Protein AF-A0A432Q0D8-F1 (afdb_monomer)

Secondary structure (DSSP, 8-state):
-----S-TT----SS-SS--S----HHHHHHHHHHHHHHTTSEEEE---GGG--EEEEETTS-EEEE--SSEEEE--TTHHHH-THHHHHHHHHHHHTT--EE--SS-----HHHHHTTS---HHHHHHHHHHHHHHHHHHTPEEEE--HHHHHHHHHHHHHHHH-HHHHHHHHHHHHHTT-S-TTSPEEEESS-EEHHHHHHHTHHHHHHHIIIIIGGGT---TT-EEEE---HHHHTTTGGGSEE-TTTGGGTSB-HHHHHHHHTT-EE---TTTTS--S-TTTHHHH-HHHHHHHIIIIIIHHIIIII--SEEEESSHHHHHHHHHHHHHHHHTT-----EEEEHHHHHHHHTT--TTTTS-GGG--S--HHHHHHTT-TTHHHHHHHHHHHHHHHHHHHHTT-HHHHHHHHHHTTS--SS---TT-------TTTTS-----

Radius of gyration: 22.1 Å; Cα contacts (8 Å, |Δi|>4): 793; chains: 1; bounding box: 57×56×58 Å

Sequence (446 aa):
MAHKSKSPYLMYPEKEPFPILNKHSHYDHLFEEMYELEEKGEILVYRITEENKPKYVYTRTGRIKVIPTNKLWHHKSCGQCGNIPGYPASVFWFMNKFGLDYLNEPHQTSCTAWNYHGSGTSNPVALAAVWLRNMHQAWKTGYYPLIHCGTSFGSYKETREQLIFNKELREAVKPILKKLGRLTEDGRIVIPQEIVHYSEWVHAMRDEIAQLYEKEGKAKGIDVSNVRVAIHNACHTWKMMADDYPYDPEVFNGQRPAASTAVIKKLGAQVVDYSTWYDCCGFGFRHILTEREFTRSFAIQRKLKVIAEEIKADVIITHDTGCTTTFEKNQWIGKAHGMYYPVAVMSDVMFSALACGAHPFKVVQLYWNCSNYEPLLEKMGITNWRELKKEWEDTVKYIAELEKQGKYDELLEFFKEYDLYEPYSKTSDGFKYRRSATADMPLFKS

pLDDT: mean 89.27, std 13.52, range [29.55, 98.81]

Nearest PDB structures (foldseek):
  7bkb-assembly1_B  TM=8.755E-01  e=7.675E-15  Methanospirillum hungatei JF-1
  5odq-assembly1_B  TM=8.842E-01  e=8.555E-14  Methanothermococcus thermolithotrophicus DSM 2095
  3kwl-assembly1_A  TM=7.827E-01  e=2.932E-06  Helicobacter pylori
  1b3b-assembly1_D  TM=2.189E-01  e=2.282E-03  Thermotoga maritima

Foldseek 3Di:
DDDPQPAPLWDADPDQQFDQPDQDCLVSVLRNLVRVCVVVVQAAAPEDDVQQVWFWFAASNRITHTDRQALAEEPDAPQCCVQFVLQVLLLLVVCVVVVGFYWDDPPADHLCLLCCLLVNDDDLLVNLLNLLQRQLVCVVLVGHYEYQALSSLLSLVVSSSCCSPPPVSSVSNQVVCVVQVRAPPVSHGYHYSDRHYVLQSCLRCLVVLLVLLVVQLVVLVFAQQAAEEEEAEACSNCVSPVRRAGFHCVQVRRPDGCSLVVSCVSNNHHHDDFPCSVPHCLLRSNCVVPPVVSSLCCNLPVPLCRCCPVGVGQEYEYRHSSNQCSNQVSQVVCVVVVRHRAHHYDYSSLVSCVSSPQQCCLRSNCVSGNGDNQVVCVVRVVPCNVVSVVVVVVVVVVLVVCVVVVVVVVNCVVCVVSSRDPVTTPHPVPDDDDQNPCNPPPPDPD

Structure (mmCIF, N/CA/C/O backbone):
data_AF-A0A432Q0D8-F1
#
_entry.id   AF-A0A432Q0D8-F1
#
loop_
_atom_site.group_PDB
_atom_site.id
_atom_site.type_symbol
_atom_site.label_atom_id
_atom_site.label_alt_id
_atom_site.label_comp_id
_atom_site.label_asym_id
_atom_site.label_entity_id
_atom_site.label_seq_id
_atom_site.pdbx_PDB_ins_code
_atom_site.Cartn_x
_atom_site.Cartn_y
_atom_site.Cartn_z
_atom_site.occupancy
_atom_site.B_iso_or_equiv
_atom_site.auth_seq_id
_atom_site.auth_comp_id
_atom_site.auth_asym_id
_atom_site.auth_atom_id
_atom_site.pdbx_PDB_model_num
ATOM 1 N N . MET A 1 1 ? -25.031 -24.300 11.713 1.00 34.72 1 MET A N 1
ATOM 2 C CA . MET A 1 1 ? -25.885 -23.111 11.918 1.00 34.72 1 MET A CA 1
ATOM 3 C C . MET A 1 1 ? -24.968 -21.903 11.899 1.00 34.72 1 MET A C 1
ATOM 5 O O . MET A 1 1 ? -23.994 -21.915 12.639 1.00 34.72 1 MET A O 1
ATOM 9 N N . ALA A 1 2 ? -25.188 -20.949 10.993 1.00 39.41 2 ALA A N 1
ATOM 10 C CA . ALA A 1 2 ? -24.353 -19.754 10.895 1.00 39.41 2 ALA A CA 1
ATOM 11 C C . ALA A 1 2 ? -24.485 -18.939 12.189 1.00 39.41 2 ALA A C 1
ATOM 13 O O . ALA A 1 2 ? -25.598 -18.596 12.590 1.00 39.41 2 ALA A O 1
ATOM 14 N N . HIS A 1 3 ? -23.363 -18.677 12.853 1.00 46.28 3 HIS A N 1
ATOM 15 C CA . HIS A 1 3 ? -23.290 -17.761 13.982 1.00 46.28 3 HIS A CA 1
ATOM 16 C C . HIS A 1 3 ? -23.685 -16.373 13.453 1.00 46.28 3 HIS A C 1
ATOM 18 O O . HIS A 1 3 ? -22.904 -15.736 12.750 1.00 46.28 3 HIS A O 1
ATOM 24 N N . LYS A 1 4 ? -24.923 -15.921 13.689 1.00 57.91 4 LYS A N 1
ATOM 25 C CA . LYS A 1 4 ? -25.296 -14.531 13.399 1.00 57.91 4 LYS A CA 1
ATOM 26 C C . LYS A 1 4 ? -24.600 -13.672 14.446 1.00 57.91 4 LYS A C 1
ATOM 28 O O . LYS A 1 4 ? -25.048 -13.625 15.589 1.00 57.91 4 LYS A O 1
ATOM 33 N N . SER A 1 5 ? -23.464 -13.089 14.074 1.00 68.38 5 SER A N 1
ATOM 34 C CA . SER A 1 5 ? -22.756 -12.149 14.939 1.00 68.38 5 SER A CA 1
ATOM 35 C C . SER A 1 5 ? -23.656 -10.964 15.290 1.00 68.38 5 SER A C 1
ATOM 37 O O . SER A 1 5 ? -24.519 -10.567 14.504 1.00 68.38 5 SER A O 1
ATOM 39 N N . LYS A 1 6 ? -23.450 -10.409 16.485 1.00 78.06 6 LYS A N 1
ATOM 40 C CA . LYS A 1 6 ? -24.128 -9.192 16.940 1.00 78.06 6 LYS A CA 1
ATOM 41 C C . LYS A 1 6 ? -23.528 -7.918 16.335 1.00 78.06 6 LYS A C 1
ATOM 43 O O . LYS A 1 6 ? -24.189 -6.887 16.354 1.00 78.06 6 LYS A O 1
ATOM 48 N N . SER A 1 7 ? -22.304 -7.977 15.802 1.00 88.38 7 SER A N 1
ATOM 49 C CA . SER A 1 7 ? -21.619 -6.803 15.259 1.00 88.38 7 SER A CA 1
ATOM 50 C C . SER A 1 7 ? -22.062 -6.498 13.823 1.00 88.38 7 SER A C 1
ATOM 52 O O . SER A 1 7 ? -21.935 -7.366 12.956 1.00 88.38 7 SER A O 1
ATOM 54 N N . PRO A 1 8 ? -22.482 -5.258 13.505 1.00 90.19 8 PRO A N 1
ATOM 55 C CA . PRO A 1 8 ? -22.800 -4.852 12.137 1.00 90.19 8 PRO A CA 1
ATOM 56 C C . PRO A 1 8 ? -21.552 -4.715 11.249 1.00 90.19 8 PRO A C 1
ATOM 58 O O . PRO A 1 8 ? -21.679 -4.463 10.054 1.00 90.19 8 PRO A O 1
ATOM 61 N N . TYR A 1 9 ? -20.345 -4.839 11.811 1.00 90.44 9 TYR A N 1
ATOM 62 C CA . TYR A 1 9 ? -19.094 -4.777 11.050 1.00 90.44 9 TYR A CA 1
ATOM 63 C C . TYR A 1 9 ? -18.678 -6.137 10.477 1.00 90.44 9 TYR A C 1
ATOM 65 O O . TYR A 1 9 ? -17.768 -6.200 9.649 1.00 90.44 9 TYR A O 1
ATOM 73 N N . LEU A 1 10 ? -19.310 -7.224 10.929 1.00 91.69 10 LEU A N 1
ATOM 74 C CA . LEU A 1 10 ? -18.991 -8.579 10.502 1.00 91.69 10 LEU A CA 1
ATOM 75 C C . LEU A 1 10 ? -19.891 -9.012 9.355 1.00 91.69 10 LEU A C 1
ATOM 77 O O . LEU A 1 10 ? -21.115 -8.946 9.424 1.00 91.69 10 LEU A O 1
ATOM 81 N N . MET A 1 11 ? -19.255 -9.496 8.296 1.00 92.88 11 MET A N 1
ATOM 82 C CA . MET A 1 11 ? -19.927 -9.973 7.100 1.00 92.88 11 MET A CA 1
ATOM 83 C C . MET A 1 11 ? -19.268 -11.262 6.632 1.00 92.88 11 MET A C 1
ATOM 85 O O . MET A 1 11 ? -18.043 -11.366 6.590 1.00 92.88 11 MET A O 1
ATOM 89 N N . TYR A 1 12 ? -20.096 -12.228 6.257 1.00 93.06 12 TYR A N 1
ATOM 90 C CA . TYR A 1 12 ? -19.679 -13.526 5.745 1.00 93.06 12 TYR A CA 1
ATOM 91 C C . TYR A 1 12 ? -20.565 -13.901 4.555 1.00 93.06 12 TYR A C 1
ATOM 93 O O . TYR A 1 12 ? -21.759 -13.588 4.573 1.00 93.06 12 TYR A O 1
ATOM 101 N N . PRO A 1 13 ? -20.015 -14.558 3.523 1.00 92.38 13 PRO A N 1
ATOM 102 C CA . PRO A 1 13 ? -20.826 -15.084 2.437 1.00 92.38 13 PRO A CA 1
ATOM 103 C C . PRO A 1 13 ? -21.673 -16.269 2.927 1.00 92.38 13 PRO A C 1
ATOM 105 O O . PRO A 1 13 ? -21.314 -16.954 3.885 1.00 92.38 13 PRO A O 1
ATOM 108 N N . GLU A 1 14 ? -22.784 -16.558 2.243 1.00 89.75 14 GLU A N 1
ATOM 109 C CA . GLU A 1 14 ? -23.627 -17.723 2.565 1.00 89.75 14 GLU A CA 1
ATOM 110 C C . GLU A 1 14 ? -22.886 -19.057 2.400 1.00 89.75 14 GLU A C 1
ATOM 112 O O . GLU A 1 14 ? -23.166 -20.032 3.098 1.00 89.75 14 GLU A O 1
ATOM 117 N N . LYS A 1 15 ? -21.940 -19.099 1.457 1.00 91.06 15 LYS A N 1
ATOM 118 C CA . LYS A 1 15 ? -21.081 -20.246 1.170 1.00 91.06 15 LYS A CA 1
ATOM 119 C C . LYS A 1 15 ? -19.631 -19.826 1.294 1.00 91.06 15 LYS A C 1
ATOM 121 O O . LYS A 1 15 ? -19.271 -18.728 0.877 1.00 91.06 15 LYS A O 1
ATOM 126 N N . GLU A 1 16 ? -18.805 -20.716 1.829 1.00 92.44 16 GLU A N 1
ATOM 127 C CA . GLU A 1 16 ? -17.370 -20.467 1.935 1.00 92.44 16 GLU A CA 1
ATOM 128 C C . GLU A 1 16 ? -16.772 -20.181 0.547 1.00 92.44 16 GLU A C 1
ATOM 130 O O . GLU A 1 16 ? -17.049 -20.927 -0.397 1.00 92.44 16 GLU A O 1
ATOM 135 N N . PRO A 1 17 ? -15.969 -19.112 0.403 1.00 91.81 17 PRO A N 1
ATOM 136 C CA . PRO A 1 17 ? -15.451 -18.691 -0.898 1.00 91.81 17 PRO A CA 1
ATOM 137 C C . PRO A 1 17 ? -14.335 -19.612 -1.418 1.00 91.81 17 PRO A C 1
ATOM 139 O O . PRO A 1 17 ? -14.050 -19.627 -2.611 1.00 91.81 17 PRO A O 1
ATOM 142 N N . PHE A 1 18 ? -13.693 -20.364 -0.523 1.00 93.62 18 PHE A N 1
ATOM 143 C CA . PHE A 1 18 ? -12.623 -21.331 -0.774 1.00 93.62 18 PHE A CA 1
ATOM 144 C C . PHE A 1 18 ? -12.458 -22.227 0.467 1.00 93.62 18 PHE A C 1
ATOM 146 O O . PHE A 1 18 ? -13.018 -21.896 1.515 1.00 93.62 18 PHE A O 1
ATOM 153 N N . PRO A 1 19 ? -11.696 -23.337 0.402 1.00 91.94 19 PRO A N 1
ATOM 154 C CA . PRO A 1 19 ? -11.452 -24.184 1.569 1.00 91.94 19 PRO A CA 1
ATOM 155 C C . PRO A 1 19 ? -10.751 -23.421 2.704 1.00 91.94 19 PRO A C 1
ATOM 157 O O . PRO A 1 19 ? -9.562 -23.100 2.615 1.00 91.94 19 PRO A O 1
ATOM 160 N N . ILE A 1 20 ? -11.483 -23.143 3.784 1.00 88.81 20 ILE A N 1
ATOM 161 C CA . ILE A 1 20 ? -10.951 -22.458 4.967 1.00 88.81 20 ILE A CA 1
ATOM 162 C C . ILE A 1 20 ? -10.247 -23.487 5.854 1.00 88.81 20 ILE A C 1
ATOM 164 O O . ILE A 1 20 ? -10.893 -24.325 6.480 1.00 88.81 20 ILE A O 1
ATOM 168 N N . LEU A 1 21 ? -8.915 -23.414 5.929 1.00 76.69 21 LEU A N 1
ATOM 169 C CA . LEU A 1 21 ? -8.123 -24.370 6.712 1.00 76.69 21 LEU A CA 1
ATOM 170 C C . LEU A 1 21 ? -8.246 -24.166 8.227 1.00 76.69 21 LEU A C 1
ATOM 172 O O . LEU A 1 21 ? -8.190 -25.139 8.968 1.00 76.69 21 LEU A O 1
ATOM 176 N N . ASN A 1 22 ? -8.422 -22.921 8.686 1.00 72.25 22 ASN A N 1
ATOM 177 C CA . ASN A 1 22 ? -8.591 -22.590 10.102 1.00 72.25 22 ASN A CA 1
ATOM 178 C C . ASN A 1 22 ? -9.655 -21.500 10.274 1.00 72.25 22 ASN A C 1
ATOM 180 O O . ASN A 1 22 ? -9.485 -20.375 9.800 1.00 72.25 22 ASN A O 1
ATOM 184 N N . LYS A 1 23 ? -10.734 -21.819 10.994 1.00 73.88 23 LYS A N 1
ATOM 185 C CA . LYS A 1 23 ? -11.761 -20.851 11.399 1.00 73.88 23 LYS A CA 1
ATOM 186 C C . LYS A 1 23 ? -11.365 -20.222 12.730 1.00 73.88 23 LYS A C 1
ATOM 188 O O . LYS A 1 23 ? -11.753 -20.703 13.790 1.00 73.88 23 LYS A O 1
ATOM 193 N N . HIS A 1 24 ? -10.548 -19.179 12.672 1.00 77.94 24 HIS A N 1
ATOM 194 C CA . HIS A 1 24 ? -10.251 -18.368 13.847 1.00 77.94 24 HIS A CA 1
ATOM 195 C C . HIS A 1 24 ? -11.362 -17.335 14.049 1.00 77.94 24 HIS A C 1
ATOM 197 O O . HIS A 1 24 ? -11.648 -16.557 13.144 1.00 77.94 24 HIS A O 1
ATOM 203 N N . SER A 1 25 ? -11.952 -17.296 15.244 1.00 79.81 25 SER A N 1
ATOM 204 C CA . SER A 1 25 ? -12.962 -16.298 15.631 1.00 79.81 25 SER A CA 1
ATOM 205 C C . SER A 1 25 ? -12.353 -15.052 16.288 1.00 79.81 25 SER A C 1
ATOM 207 O O . SER A 1 25 ? -13.075 -14.241 16.858 1.00 79.81 25 SER A O 1
ATOM 209 N N . HIS A 1 26 ? -11.023 -14.892 16.246 1.00 88.75 26 HIS A N 1
ATOM 210 C CA . HIS A 1 26 ? -10.318 -13.786 16.908 1.00 88.75 26 HIS A CA 1
ATOM 211 C C . HIS A 1 26 ? -10.826 -12.420 16.446 1.00 88.75 26 HIS A C 1
ATOM 213 O O . HIS A 1 26 ? -11.192 -11.571 17.255 1.00 88.75 26 HIS A O 1
ATOM 219 N N . TYR A 1 27 ? -10.913 -12.232 15.127 1.00 89.12 27 TYR A N 1
ATOM 220 C CA . TYR A 1 27 ? -11.440 -10.994 14.563 1.00 89.12 27 TYR A CA 1
ATOM 221 C C . TYR A 1 27 ? -12.942 -10.841 14.782 1.00 89.12 27 TYR A C 1
ATOM 223 O O . TYR A 1 27 ? -13.392 -9.712 14.943 1.00 89.12 27 TYR A O 1
ATOM 231 N N . ASP A 1 28 ? -13.702 -11.937 14.856 1.00 91.00 28 ASP A N 1
ATOM 232 C CA . ASP A 1 28 ? -15.125 -11.859 15.194 1.00 91.00 28 ASP A CA 1
ATOM 233 C C . ASP A 1 28 ? -15.306 -11.250 16.587 1.00 91.00 28 ASP A C 1
ATOM 235 O O . ASP A 1 28 ? -15.998 -10.247 16.744 1.00 91.00 28 ASP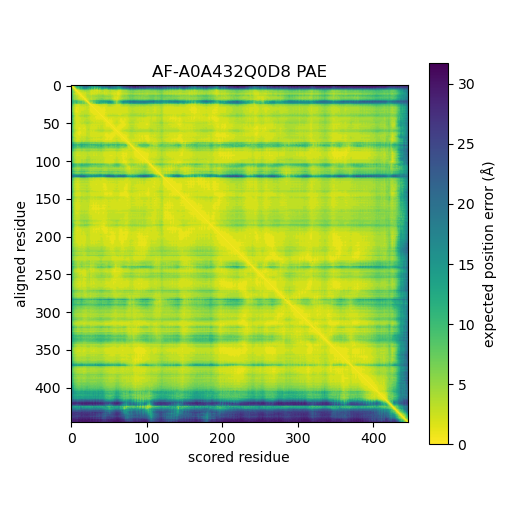 A O 1
ATOM 239 N N . HIS A 1 29 ? -14.574 -11.774 17.573 1.00 93.25 29 HIS A N 1
ATOM 240 C CA . HIS A 1 29 ? -14.571 -11.242 18.933 1.00 93.25 29 HIS A CA 1
ATOM 241 C C . HIS A 1 29 ? -14.105 -9.778 18.982 1.00 93.25 29 HIS A C 1
ATOM 243 O O . HIS A 1 29 ? -14.723 -8.961 19.659 1.00 93.25 29 HIS A O 1
ATOM 249 N N . LEU A 1 30 ? -13.064 -9.416 18.221 1.00 94.81 30 LEU A N 1
ATOM 250 C CA . LEU A 1 30 ? -12.590 -8.030 18.130 1.00 94.81 30 LEU A CA 1
ATOM 251 C C . LEU A 1 30 ? -13.680 -7.080 17.619 1.00 94.81 30 LEU A C 1
ATOM 253 O O . LEU A 1 30 ? -13.850 -5.994 18.168 1.00 94.81 30 LEU A O 1
ATOM 257 N N . PHE A 1 31 ? -14.413 -7.460 16.570 1.00 95.19 31 PHE A N 1
ATOM 258 C CA . PHE A 1 31 ? -15.470 -6.623 15.999 1.00 95.19 31 PHE A CA 1
ATOM 259 C C . PHE A 1 31 ? -16.743 -6.594 16.856 1.00 95.19 31 PHE A C 1
ATOM 261 O O . PHE A 1 31 ? -17.468 -5.597 16.814 1.00 95.19 31 PHE A O 1
ATOM 268 N N . GLU A 1 32 ? -17.026 -7.649 17.620 1.00 95.81 32 GLU A N 1
ATOM 269 C CA . GLU A 1 32 ? -18.104 -7.679 18.617 1.00 95.81 32 GLU A CA 1
ATOM 270 C C . GLU A 1 32 ? -17.795 -6.752 19.796 1.00 95.81 32 GLU A C 1
ATOM 272 O O . GLU A 1 32 ? -18.594 -5.862 20.075 1.00 95.81 32 GLU A O 1
ATOM 277 N N . GLU A 1 33 ? -16.605 -6.850 20.396 1.00 97.25 33 GLU A N 1
ATOM 278 C CA . GLU A 1 33 ? -16.190 -5.954 21.484 1.00 97.25 33 GLU A CA 1
ATOM 279 C C . GLU A 1 33 ? -16.105 -4.495 21.009 1.00 97.25 33 GLU A C 1
ATOM 281 O O 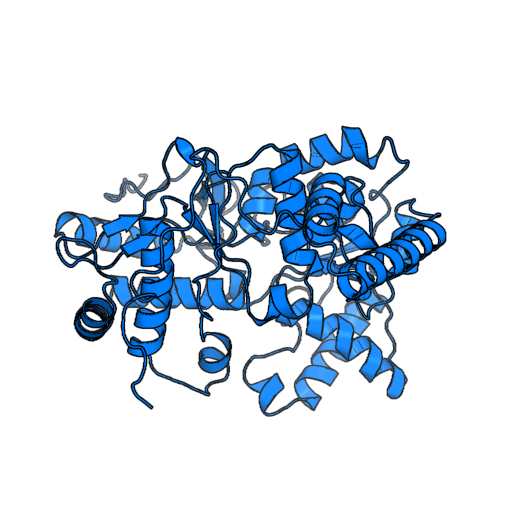. GLU A 1 33 ? -16.557 -3.578 21.692 1.00 97.25 33 GLU A O 1
ATOM 286 N N . MET A 1 34 ? -15.592 -4.254 19.795 1.00 97.31 34 MET A N 1
ATOM 287 C CA . MET A 1 34 ? -15.572 -2.909 19.213 1.00 97.31 34 MET A CA 1
ATOM 288 C C . MET A 1 34 ? -16.985 -2.328 19.057 1.00 97.31 34 MET A C 1
ATOM 290 O O . MET A 1 34 ? -17.172 -1.131 19.269 1.00 97.31 34 MET A O 1
ATOM 294 N N . TYR A 1 35 ? -17.975 -3.156 18.708 1.00 97.12 35 TYR A N 1
ATOM 295 C CA . TYR A 1 35 ? -19.367 -2.721 18.611 1.00 97.12 35 TYR A CA 1
ATOM 296 C C . TYR A 1 35 ? -19.959 -2.412 19.991 1.00 97.12 35 TYR A C 1
ATOM 298 O O . TYR A 1 35 ? -20.551 -1.350 20.169 1.00 97.12 35 TYR A O 1
ATOM 306 N N . GLU A 1 36 ? -19.715 -3.261 20.992 1.00 97.25 36 GLU A N 1
ATOM 307 C CA . GLU A 1 36 ? -20.164 -2.999 22.363 1.00 97.25 36 GLU A CA 1
ATOM 308 C C . GLU A 1 36 ? -19.575 -1.705 22.944 1.00 97.25 36 GLU A C 1
ATOM 310 O O . GLU A 1 36 ? -20.265 -0.955 23.637 1.00 97.25 36 GLU A O 1
ATOM 315 N N . LEU A 1 37 ? -18.295 -1.425 22.678 1.00 97.75 37 LEU A N 1
ATOM 316 C CA . LEU A 1 37 ? -17.646 -0.186 23.114 1.00 97.75 37 LEU A CA 1
ATOM 317 C C . LEU A 1 37 ? -18.237 1.052 22.436 1.00 97.75 37 LEU A C 1
ATOM 319 O O . LEU A 1 37 ? -18.309 2.112 23.065 1.00 97.75 37 LEU A O 1
ATOM 323 N N . GLU A 1 38 ? -18.652 0.937 21.173 1.00 97.12 38 GLU A N 1
ATOM 324 C CA . GLU A 1 38 ? -19.363 2.015 20.488 1.00 97.12 38 GLU A CA 1
ATOM 325 C C . GLU A 1 38 ? -20.755 2.235 21.097 1.00 97.12 38 GLU A C 1
ATOM 327 O O . GLU A 1 38 ? -21.103 3.379 21.387 1.00 97.12 38 GLU A O 1
ATOM 332 N N . GLU A 1 39 ? -21.519 1.170 21.370 1.00 96.62 39 GLU A N 1
ATOM 333 C CA . GLU A 1 39 ? -22.843 1.266 22.010 1.00 96.62 39 GLU A CA 1
ATOM 334 C C . GLU A 1 39 ? -22.768 1.887 23.414 1.00 96.62 39 GLU A C 1
ATOM 336 O O . GLU A 1 39 ? -23.632 2.676 23.799 1.00 96.62 39 GLU A O 1
ATOM 341 N N . LYS A 1 40 ? -21.700 1.590 24.164 1.00 96.31 40 LYS A N 1
ATOM 342 C CA . LYS A 1 40 ? -21.411 2.192 25.478 1.00 96.31 40 LYS A CA 1
ATOM 343 C C . LYS A 1 40 ? -20.904 3.640 25.379 1.00 96.31 40 LYS A C 1
ATOM 345 O O . LYS A 1 40 ? -20.711 4.286 26.407 1.00 96.31 40 LYS A O 1
ATOM 350 N N . GLY A 1 41 ? -20.658 4.154 24.171 1.00 95.62 41 GLY A N 1
ATOM 351 C CA . GLY A 1 41 ? -20.126 5.496 23.939 1.00 95.62 41 GLY A CA 1
ATOM 352 C C . GLY A 1 41 ? -18.665 5.674 24.366 1.00 95.62 41 GLY A C 1
ATOM 353 O O . GLY A 1 41 ? -18.221 6.805 24.548 1.00 95.62 41 GLY A O 1
ATOM 354 N N . GLU A 1 42 ? -17.892 4.595 24.539 1.00 96.31 42 GLU A N 1
ATOM 355 C CA . GLU A 1 42 ? -16.476 4.685 24.930 1.00 96.31 42 GLU A CA 1
ATOM 356 C C . GLU A 1 42 ? -15.571 5.099 23.763 1.00 96.31 42 GLU A C 1
ATOM 358 O O . GLU A 1 42 ? -14.553 5.778 23.958 1.00 96.31 42 GLU A O 1
ATOM 363 N N . ILE A 1 43 ? -15.944 4.686 22.551 1.00 98.06 43 ILE A N 1
ATOM 364 C CA . ILE A 1 43 ? -15.228 4.964 21.307 1.00 98.06 43 ILE A CA 1
ATOM 365 C C . ILE A 1 43 ? -16.192 5.505 20.245 1.00 98.06 43 ILE A C 1
ATOM 367 O O . ILE A 1 43 ? -17.411 5.372 20.349 1.00 98.06 43 ILE A O 1
ATOM 371 N N . LEU A 1 44 ? -15.634 6.121 19.208 1.00 98.31 44 LEU A N 1
ATOM 372 C CA . LEU A 1 44 ? -16.327 6.392 17.954 1.00 98.31 44 LEU A CA 1
ATOM 373 C C . LEU A 1 44 ? -15.725 5.495 16.873 1.00 98.31 44 LEU A C 1
ATOM 375 O O . LEU A 1 44 ? -14.521 5.594 16.608 1.00 98.31 44 LEU A O 1
ATOM 379 N N . VAL A 1 45 ? -16.545 4.671 16.215 1.00 98.31 45 VAL A N 1
ATOM 380 C CA . VAL A 1 45 ? -16.091 3.918 15.046 1.00 98.31 45 VAL A CA 1
ATOM 381 C C . VAL A 1 45 ? -16.235 4.794 13.808 1.00 98.31 45 VAL A C 1
ATOM 383 O O . VAL A 1 45 ? -17.329 5.202 13.418 1.00 98.31 45 VAL A O 1
ATOM 386 N N . TYR A 1 46 ? -15.114 5.095 13.155 1.00 97.94 46 TYR A N 1
ATOM 387 C CA . TYR A 1 46 ? -15.124 5.785 11.873 1.00 97.94 46 TYR A CA 1
ATOM 388 C C . TYR A 1 46 ? -15.495 4.782 10.774 1.00 97.94 46 TYR A C 1
ATOM 390 O O . TYR A 1 46 ? -14.685 3.941 10.369 1.00 97.94 46 TYR A O 1
ATOM 398 N N . ARG A 1 47 ? -16.765 4.834 10.366 1.00 97.44 47 ARG A N 1
ATOM 399 C CA . ARG A 1 47 ? -17.410 3.887 9.448 1.00 97.44 47 ARG A CA 1
ATOM 400 C C . ARG A 1 47 ? -17.079 4.176 7.989 1.00 97.44 47 ARG A C 1
ATOM 402 O O . ARG A 1 47 ? -16.917 5.331 7.602 1.00 97.44 47 ARG A O 1
ATOM 409 N N . ILE A 1 48 ? -17.018 3.111 7.196 1.00 98.06 48 ILE A N 1
ATOM 410 C CA . ILE A 1 48 ? -16.995 3.204 5.734 1.00 98.06 48 ILE A CA 1
ATOM 411 C C . ILE A 1 48 ? -18.440 3.396 5.268 1.00 98.06 48 ILE A C 1
ATOM 413 O O . ILE A 1 48 ? -19.313 2.610 5.635 1.00 98.06 48 ILE A O 1
ATOM 417 N N . THR A 1 49 ? -18.696 4.440 4.485 1.00 96.88 49 THR A N 1
ATOM 418 C CA . THR A 1 49 ? -20.032 4.789 3.979 1.00 96.88 49 THR A CA 1
ATOM 419 C C . THR A 1 49 ? -20.121 4.585 2.466 1.00 96.88 49 THR A C 1
ATOM 421 O O . THR A 1 49 ? -19.138 4.243 1.807 1.00 96.88 49 THR A O 1
ATOM 424 N N . GLU A 1 50 ? -21.299 4.819 1.887 1.00 97.06 50 GLU A N 1
ATOM 425 C CA . GLU A 1 50 ? -21.505 4.760 0.434 1.00 97.06 50 GLU A CA 1
ATOM 426 C C . GLU A 1 50 ? -20.623 5.764 -0.332 1.00 97.06 50 GLU A C 1
ATOM 428 O O . GLU A 1 50 ? -20.157 5.458 -1.430 1.00 97.06 50 GLU A O 1
ATOM 433 N N . GLU A 1 51 ? -20.298 6.920 0.263 1.00 95.81 51 GLU A N 1
ATOM 434 C CA . GLU A 1 51 ? -19.402 7.925 -0.338 1.00 95.81 51 GLU A CA 1
ATOM 435 C C . GLU A 1 51 ? -17.991 7.377 -0.598 1.00 95.81 51 GLU A C 1
ATOM 437 O O . GLU A 1 51 ? -17.289 7.825 -1.513 1.00 95.81 51 GLU A O 1
ATOM 442 N N . ASN A 1 52 ? -17.577 6.378 0.188 1.00 98.00 52 ASN A N 1
ATOM 443 C CA . ASN A 1 52 ? -16.296 5.710 0.018 1.00 98.00 52 ASN A CA 1
ATOM 444 C C . ASN A 1 52 ? -16.291 4.687 -1.124 1.00 98.00 52 ASN A C 1
ATOM 446 O O . ASN A 1 52 ? -15.235 4.110 -1.387 1.00 98.00 52 ASN A O 1
ATOM 450 N N . LYS A 1 53 ? -17.432 4.445 -1.789 1.00 98.06 53 LYS A N 1
ATOM 451 C CA . LYS A 1 53 ? -17.598 3.447 -2.860 1.00 98.06 53 LYS A CA 1
ATOM 452 C C . LYS A 1 53 ? -16.984 2.090 -2.463 1.00 98.06 53 LYS A C 1
ATOM 454 O O . LYS A 1 53 ? -16.010 1.649 -3.081 1.00 98.06 53 LYS A O 1
ATOM 459 N N . PRO A 1 54 ? -17.459 1.470 -1.368 1.00 98.12 54 PRO A N 1
ATOM 460 C CA . PRO A 1 54 ? -16.813 0.300 -0.798 1.00 98.12 54 PRO A CA 1
ATOM 461 C C . PRO A 1 54 ? -16.801 -0.877 -1.771 1.00 98.12 54 PRO A C 1
ATOM 463 O O . PRO A 1 54 ? -17.770 -1.139 -2.480 1.00 98.12 54 PRO A O 1
ATOM 466 N N . LYS A 1 55 ? -15.702 -1.620 -1.743 1.00 98.38 55 LYS A N 1
ATOM 467 C CA . LYS A 1 55 ? -15.552 -2.919 -2.390 1.00 98.38 55 LYS A CA 1
ATOM 468 C C . LYS A 1 55 ? -15.278 -3.997 -1.358 1.00 98.38 55 LYS A C 1
ATOM 470 O O . LYS A 1 55 ? -14.890 -3.711 -0.227 1.00 98.38 55 LYS A O 1
ATOM 475 N N . TYR A 1 56 ? -15.469 -5.242 -1.762 1.00 97.50 56 TYR A N 1
ATOM 476 C CA . TYR A 1 56 ? -15.469 -6.382 -0.859 1.00 97.50 56 TYR A CA 1
ATOM 477 C C . TYR A 1 56 ? -14.393 -7.377 -1.267 1.00 97.50 56 TYR A C 1
ATOM 479 O O . TYR A 1 56 ? -14.277 -7.733 -2.439 1.00 97.50 56 TYR A O 1
ATOM 487 N N . VAL A 1 57 ? -13.604 -7.818 -0.291 1.00 96.88 57 VAL A N 1
ATOM 488 C CA . VAL A 1 57 ? -12.559 -8.833 -0.473 1.00 96.88 57 VAL A CA 1
ATOM 489 C C . VAL A 1 57 ? -12.689 -9.879 0.626 1.00 96.88 57 VAL A C 1
ATOM 491 O O . VAL A 1 57 ? -13.155 -9.570 1.723 1.00 96.88 57 VAL A O 1
ATOM 494 N N . TYR A 1 58 ? -12.286 -11.116 0.354 1.00 96.12 58 TYR A N 1
ATOM 495 C CA . TYR A 1 58 ? -12.310 -12.171 1.365 1.00 96.12 58 TYR A CA 1
ATOM 496 C C . TYR A 1 58 ? -11.020 -12.166 2.179 1.00 96.12 58 TYR A C 1
ATOM 498 O O . TYR A 1 58 ? -9.945 -11.900 1.647 1.00 96.12 58 TYR A O 1
ATOM 506 N N . THR A 1 59 ? -11.103 -12.477 3.469 1.00 94.38 59 THR A N 1
ATOM 507 C CA . THR A 1 59 ? -9.928 -12.766 4.300 1.00 94.38 59 THR A CA 1
ATOM 508 C C . THR A 1 59 ? -9.675 -14.269 4.380 1.00 94.38 59 THR A C 1
ATOM 510 O O . THR A 1 59 ? -10.502 -15.073 3.952 1.00 94.38 59 THR A O 1
ATOM 513 N N . ARG A 1 60 ? -8.553 -14.676 4.988 1.00 90.69 60 ARG A N 1
ATOM 514 C CA . ARG A 1 60 ? -8.204 -16.092 5.213 1.00 90.69 60 ARG A CA 1
ATOM 515 C C . ARG A 1 60 ? -9.315 -16.909 5.884 1.00 90.69 60 ARG A C 1
ATOM 517 O O . ARG A 1 60 ? -9.433 -18.103 5.627 1.00 90.69 60 ARG A O 1
ATOM 524 N N . THR A 1 61 ? -10.107 -16.275 6.747 1.00 90.94 61 THR A N 1
ATOM 525 C CA . THR A 1 61 ? -11.200 -16.910 7.500 1.00 90.94 61 THR A CA 1
ATOM 526 C C . THR A 1 61 ? -12.534 -16.891 6.748 1.00 90.94 61 THR A C 1
ATOM 528 O O . THR A 1 61 ? -13.552 -17.294 7.301 1.00 90.94 61 THR A O 1
ATOM 531 N N . GLY A 1 62 ? -12.557 -16.410 5.500 1.00 91.94 62 GLY A N 1
ATOM 532 C CA . GLY A 1 62 ? -13.773 -16.242 4.704 1.00 91.94 62 GLY A CA 1
ATOM 533 C C . GLY A 1 62 ? -14.592 -14.999 5.060 1.00 91.94 62 GLY A C 1
ATOM 534 O O . GLY A 1 62 ? -15.636 -14.779 4.446 1.00 91.94 62 GLY A O 1
ATOM 535 N N . ARG A 1 63 ? -14.131 -14.172 6.012 1.00 93.50 63 ARG A N 1
ATOM 536 C CA . ARG A 1 63 ? -14.763 -12.889 6.345 1.00 93.50 63 ARG A CA 1
ATOM 537 C C . ARG A 1 63 ? -14.726 -11.972 5.131 1.00 93.50 63 ARG A C 1
ATOM 539 O O . ARG A 1 63 ? -13.713 -11.891 4.438 1.00 93.50 63 ARG A O 1
ATOM 546 N N . ILE A 1 64 ? -15.810 -11.248 4.896 1.00 95.75 64 ILE A N 1
ATOM 547 C CA . ILE A 1 64 ? -15.852 -10.172 3.914 1.00 95.75 64 ILE A CA 1
ATOM 548 C C . ILE A 1 64 ? -15.301 -8.914 4.581 1.00 95.75 64 ILE A C 1
ATOM 550 O O . ILE A 1 64 ? -15.916 -8.353 5.489 1.00 95.75 64 ILE A O 1
ATOM 554 N N . LYS A 1 65 ? -14.138 -8.470 4.115 1.00 96.38 65 LYS A N 1
ATOM 555 C CA . LYS A 1 65 ? -13.527 -7.201 4.498 1.00 96.38 65 LYS A CA 1
ATOM 556 C C . LYS A 1 65 ? -13.987 -6.092 3.556 1.00 96.38 65 LYS A C 1
ATOM 558 O O . LYS A 1 65 ? -14.024 -6.281 2.338 1.00 96.38 65 LYS A O 1
ATOM 563 N N . VAL A 1 66 ? -14.305 -4.929 4.125 1.00 97.81 66 VAL A N 1
ATOM 564 C CA . VAL A 1 66 ? -14.728 -3.738 3.373 1.00 97.81 66 VAL A CA 1
ATOM 565 C C . VAL A 1 66 ? -13.526 -2.864 3.058 1.00 97.81 66 VAL A C 1
ATOM 567 O O . VAL A 1 66 ? -12.794 -2.450 3.954 1.00 97.81 66 VAL A O 1
ATOM 570 N N . ILE A 1 67 ? -13.335 -2.561 1.779 1.00 98.50 67 ILE A N 1
ATOM 571 C CA . ILE A 1 67 ? -12.244 -1.737 1.272 1.00 98.50 67 ILE A CA 1
ATOM 572 C C . ILE A 1 67 ? -12.841 -0.434 0.720 1.00 98.50 67 ILE A C 1
ATOM 574 O O . ILE A 1 67 ? -13.552 -0.482 -0.285 1.00 98.50 67 ILE A O 1
ATOM 578 N N . PRO A 1 68 ? -12.588 0.731 1.339 1.00 98.38 68 PRO A N 1
ATOM 579 C CA . PRO A 1 68 ? -13.001 2.014 0.789 1.00 98.38 68 PRO A CA 1
ATOM 580 C C . PRO A 1 68 ? -12.146 2.312 -0.445 1.00 98.38 68 PRO A C 1
ATOM 582 O O . PRO A 1 68 ? -10.927 2.154 -0.399 1.00 98.38 68 PRO A O 1
ATOM 585 N N . THR A 1 69 ? -12.764 2.737 -1.546 1.00 98.31 69 THR A N 1
ATOM 586 C CA . THR A 1 69 ? -12.045 3.038 -2.796 1.00 98.31 69 THR A CA 1
ATOM 587 C C . THR A 1 69 ? -11.975 4.527 -3.116 1.00 98.31 69 THR A C 1
ATOM 589 O O . THR A 1 69 ? -11.114 4.933 -3.889 1.00 98.31 69 THR A O 1
ATOM 592 N N . ASN A 1 70 ? -12.823 5.336 -2.481 1.00 97.12 70 ASN A N 1
ATOM 593 C CA . ASN A 1 70 ? -12.979 6.767 -2.708 1.00 97.12 70 ASN A CA 1
ATOM 594 C C . ASN A 1 70 ? -12.967 7.554 -1.385 1.00 97.12 70 ASN A C 1
ATOM 596 O O . ASN A 1 70 ? -13.224 6.993 -0.313 1.00 97.12 70 ASN A O 1
ATOM 600 N N . LYS A 1 71 ? -12.705 8.863 -1.468 1.00 95.31 71 LYS A N 1
ATOM 601 C CA . LYS A 1 71 ? -12.632 9.796 -0.334 1.00 95.31 71 LYS A CA 1
ATOM 602 C C . LYS A 1 71 ? -11.610 9.326 0.704 1.00 95.31 71 LYS A C 1
ATOM 604 O O . LYS A 1 71 ? -11.930 9.086 1.868 1.00 95.31 71 LYS A O 1
ATOM 609 N N . LEU A 1 72 ? -10.372 9.126 0.249 1.00 96.25 72 LEU A N 1
ATOM 610 C CA . LEU A 1 72 ? -9.305 8.469 1.014 1.00 96.25 72 LEU A CA 1
ATOM 611 C C . LEU A 1 72 ? -8.299 9.455 1.611 1.00 96.25 72 LEU A C 1
ATOM 613 O O . LEU A 1 72 ? -7.852 10.379 0.950 1.00 96.25 72 LEU A O 1
ATOM 617 N N . TRP A 1 73 ? -7.903 9.237 2.859 1.00 95.50 73 TRP A N 1
ATOM 618 C CA . TRP A 1 73 ? -6.887 9.994 3.583 1.00 95.50 73 TRP A CA 1
ATOM 619 C C . TRP A 1 73 ? -5.570 9.227 3.542 1.00 95.50 73 TRP A C 1
ATOM 621 O O . TRP A 1 73 ? -5.460 8.136 4.100 1.00 95.50 73 TRP A O 1
ATOM 631 N N . HIS A 1 74 ? -4.560 9.764 2.869 1.00 92.88 74 HIS A N 1
ATOM 632 C CA . HIS A 1 74 ? -3.329 9.021 2.614 1.00 92.88 74 HIS A CA 1
ATOM 633 C C . HIS A 1 74 ? -2.373 9.113 3.800 1.00 92.88 74 HIS A C 1
ATOM 635 O O . HIS A 1 74 ? -1.672 10.113 3.961 1.00 92.88 74 HIS A O 1
ATOM 641 N N . HIS A 1 75 ? -2.288 8.031 4.581 1.00 93.94 75 HIS A N 1
ATOM 642 C CA . HIS A 1 75 ? -1.245 7.867 5.591 1.00 93.94 75 HIS A CA 1
ATOM 643 C C . HIS A 1 75 ? 0.065 7.454 4.914 1.00 93.94 75 HIS A C 1
ATOM 645 O O . HIS A 1 75 ? 0.357 6.266 4.728 1.00 93.94 75 HIS A O 1
ATOM 651 N N . LYS A 1 76 ? 0.849 8.450 4.501 1.00 88.31 76 LYS A N 1
ATOM 652 C CA . LYS A 1 76 ? 2.149 8.262 3.855 1.00 88.31 76 LYS A CA 1
ATOM 653 C C . LYS A 1 76 ? 3.176 7.730 4.851 1.00 88.31 76 LYS A C 1
ATOM 655 O O . LYS A 1 76 ? 3.262 8.155 6.002 1.00 88.31 76 LYS A O 1
ATOM 660 N N . SER A 1 77 ? 4.027 6.838 4.373 1.00 86.56 77 SER A N 1
ATOM 661 C CA . SER A 1 77 ? 5.114 6.253 5.151 1.00 86.56 77 SER A CA 1
ATOM 662 C C . SER A 1 77 ? 6.360 7.130 5.160 1.00 86.56 77 SER A C 1
ATOM 664 O O . SER A 1 77 ? 6.779 7.606 4.109 1.00 86.56 77 SER A O 1
ATOM 666 N N . CYS A 1 78 ? 7.042 7.227 6.303 1.00 86.19 78 CYS A N 1
ATOM 667 C CA . CYS A 1 78 ? 8.393 7.796 6.355 1.00 86.19 78 CYS A CA 1
ATOM 668 C C . CYS A 1 78 ? 9.384 6.980 5.507 1.00 86.19 78 CYS A C 1
ATOM 670 O O . CYS A 1 78 ? 10.232 7.543 4.826 1.00 86.19 78 CYS A O 1
ATOM 672 N N . GLY A 1 79 ? 9.270 5.647 5.549 1.00 79.00 79 GLY A N 1
ATOM 673 C CA . GLY A 1 79 ? 10.156 4.747 4.819 1.00 79.00 79 GLY A CA 1
ATOM 674 C C . GLY A 1 79 ? 9.762 4.622 3.350 1.00 79.00 79 GLY A C 1
ATOM 675 O O . GLY A 1 79 ? 10.565 4.944 2.483 1.00 79.00 79 GLY A O 1
ATOM 676 N N . GLN A 1 80 ? 8.524 4.200 3.072 1.00 78.38 80 GLN A N 1
ATOM 677 C CA . GLN A 1 80 ? 8.078 3.874 1.711 1.00 78.38 80 GLN A CA 1
ATOM 678 C C . GLN A 1 80 ? 8.007 5.094 0.813 1.00 78.38 80 GLN A C 1
ATOM 680 O O . GLN A 1 80 ? 8.621 5.108 -0.246 1.00 78.38 80 GLN A O 1
ATOM 685 N N . CYS A 1 81 ? 7.314 6.138 1.263 1.00 77.81 81 CYS A N 1
ATOM 686 C CA . CYS A 1 81 ? 7.135 7.342 0.465 1.00 77.81 81 CYS A CA 1
ATOM 687 C C . CYS A 1 81 ? 8.420 8.180 0.405 1.00 77.81 81 CYS A C 1
ATOM 689 O O . CYS A 1 81 ? 8.575 8.955 -0.528 1.00 77.81 81 CYS A O 1
ATOM 691 N N . GLY A 1 82 ? 9.329 8.019 1.377 1.00 79.44 82 GLY A N 1
ATOM 692 C CA . GLY A 1 82 ? 10.611 8.726 1.414 1.00 79.44 82 GLY A CA 1
ATOM 693 C C . GLY A 1 82 ? 11.741 8.050 0.630 1.00 79.44 82 GLY A C 1
ATOM 694 O O . GLY A 1 82 ? 12.567 8.750 0.061 1.00 79.44 82 GLY A O 1
ATOM 695 N N . ASN A 1 83 ? 11.803 6.712 0.592 1.00 82.75 83 ASN A N 1
ATOM 696 C CA . ASN A 1 83 ? 12.876 5.991 -0.109 1.00 82.75 83 ASN A CA 1
ATOM 697 C C . ASN A 1 83 ? 12.488 5.565 -1.528 1.00 82.75 83 ASN A C 1
ATOM 699 O O . ASN A 1 83 ? 13.367 5.514 -2.379 1.00 82.75 83 ASN A O 1
ATOM 703 N N . ILE A 1 84 ? 11.215 5.229 -1.775 1.00 87.31 84 ILE A N 1
ATOM 704 C CA . ILE A 1 84 ? 10.715 4.786 -3.087 1.00 87.31 84 ILE A CA 1
ATOM 705 C C . ILE A 1 84 ? 9.444 5.591 -3.431 1.00 87.31 84 ILE A C 1
ATOM 707 O O . ILE A 1 84 ? 8.327 5.068 -3.363 1.00 87.31 84 ILE A O 1
ATOM 711 N N . PRO A 1 85 ? 9.580 6.885 -3.777 1.00 87.69 85 PRO A N 1
ATOM 712 C CA . PRO A 1 85 ? 8.447 7.778 -4.060 1.00 87.69 85 PRO A CA 1
ATOM 713 C C . PRO A 1 85 ? 7.585 7.347 -5.261 1.00 87.69 85 PRO A C 1
ATOM 715 O O . PRO A 1 85 ? 6.421 7.740 -5.344 1.00 87.69 85 PRO A O 1
ATOM 718 N N . GLY A 1 86 ? 8.089 6.455 -6.121 1.00 89.69 86 GLY A N 1
ATOM 719 C CA . GLY A 1 86 ? 7.303 5.789 -7.164 1.00 89.69 86 GLY A CA 1
ATOM 720 C C . GLY A 1 86 ? 6.074 5.032 -6.641 1.00 89.69 86 GLY A C 1
ATOM 721 O O . GLY A 1 86 ? 5.068 4.947 -7.343 1.00 89.69 86 GLY A O 1
ATOM 722 N N . TYR A 1 87 ? 6.103 4.538 -5.393 1.00 89.38 87 TYR A N 1
ATOM 723 C CA . TYR A 1 87 ? 4.946 3.900 -4.749 1.00 89.38 87 TYR A CA 1
ATOM 724 C C . TYR A 1 87 ? 3.747 4.855 -4.633 1.00 89.38 87 TYR A C 1
ATOM 726 O O . TYR A 1 87 ? 2.729 4.602 -5.279 1.00 89.38 87 TYR A O 1
ATOM 734 N N . PRO A 1 88 ? 3.812 5.930 -3.813 1.00 89.56 88 PRO A N 1
ATOM 735 C CA . PRO A 1 88 ? 2.681 6.836 -3.661 1.00 89.56 88 PRO A CA 1
ATOM 736 C C . PRO A 1 88 ? 2.327 7.538 -4.975 1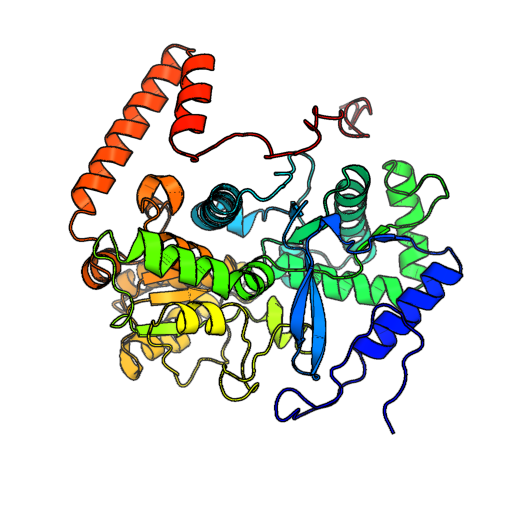.00 89.56 88 PRO A C 1
ATOM 738 O O . PRO A 1 88 ? 1.141 7.704 -5.241 1.00 89.56 88 PRO A O 1
ATOM 741 N N . ALA A 1 89 ? 3.310 7.882 -5.817 1.00 89.38 89 ALA A N 1
ATOM 742 C CA . ALA A 1 89 ? 3.052 8.488 -7.123 1.00 89.38 89 ALA A CA 1
ATOM 743 C C . ALA A 1 89 ? 2.191 7.582 -8.020 1.00 89.38 89 ALA A C 1
ATOM 745 O O . ALA A 1 89 ? 1.211 8.043 -8.598 1.00 89.38 89 ALA A O 1
ATOM 746 N N . SER A 1 90 ? 2.479 6.277 -8.058 1.00 93.81 90 SER A N 1
ATOM 747 C CA . SER A 1 90 ? 1.678 5.315 -8.829 1.00 93.81 90 SER A CA 1
ATOM 748 C C . SER A 1 90 ? 0.265 5.138 -8.258 1.00 93.81 90 SER A C 1
ATOM 750 O O . SER A 1 90 ? -0.688 5.003 -9.021 1.00 93.81 90 SER A O 1
ATOM 752 N N . VAL A 1 91 ? 0.096 5.178 -6.927 1.00 94.19 91 VAL A N 1
ATOM 753 C CA . VAL A 1 91 ? -1.242 5.157 -6.299 1.00 94.19 91 VAL A CA 1
ATOM 754 C C . VAL A 1 91 ? -2.053 6.383 -6.725 1.00 94.19 91 VAL A C 1
ATOM 756 O O . VAL A 1 91 ? -3.194 6.234 -7.159 1.00 94.19 91 VAL A O 1
ATOM 759 N N . PHE A 1 92 ? -1.470 7.581 -6.630 1.00 90.56 92 PHE A N 1
ATOM 760 C CA . PHE A 1 92 ? -2.146 8.820 -7.020 1.00 90.56 92 PHE A CA 1
ATOM 761 C C . PHE A 1 92 ? -2.466 8.853 -8.514 1.00 90.56 92 PHE A C 1
ATOM 763 O O . PHE A 1 92 ? -3.576 9.218 -8.881 1.00 90.56 92 PHE A O 1
ATOM 770 N N . TRP A 1 93 ? -1.556 8.370 -9.361 1.00 91.06 93 TRP A N 1
ATOM 771 C CA . TRP A 1 93 ? -1.793 8.247 -10.797 1.00 91.06 93 TRP A CA 1
ATOM 772 C C . TRP A 1 93 ? -3.030 7.397 -11.113 1.00 91.06 93 TRP A C 1
ATOM 774 O O . TRP A 1 93 ? -3.883 7.811 -11.897 1.00 91.06 93 TRP A O 1
ATOM 784 N N . PHE A 1 94 ? -3.193 6.243 -10.456 1.00 95.00 94 PHE A N 1
ATOM 785 C CA . PHE A 1 94 ? -4.410 5.441 -10.614 1.00 95.00 94 PHE A CA 1
ATOM 786 C C . PHE A 1 94 ? -5.657 6.169 -10.111 1.00 95.00 94 PHE A C 1
ATOM 788 O O . PHE A 1 94 ? -6.689 6.150 -10.778 1.00 95.00 94 PHE A O 1
ATOM 795 N N . MET A 1 95 ? -5.578 6.832 -8.956 1.00 93.00 95 MET A N 1
ATOM 796 C CA . MET A 1 95 ? -6.708 7.606 -8.438 1.00 93.00 95 MET A CA 1
ATOM 797 C C . MET A 1 95 ? -7.118 8.726 -9.396 1.00 93.00 95 MET A C 1
ATOM 799 O O . MET A 1 95 ? -8.310 8.910 -9.636 1.00 93.00 95 MET A O 1
ATOM 803 N N . ASN A 1 96 ? -6.158 9.403 -10.025 1.00 89.12 96 ASN A N 1
ATOM 804 C CA . ASN A 1 96 ? -6.426 10.433 -11.022 1.00 89.12 96 ASN A CA 1
ATOM 805 C C . ASN A 1 96 ? -7.038 9.851 -12.296 1.00 89.12 96 ASN A C 1
ATOM 807 O O . ASN A 1 96 ? -8.064 10.366 -12.751 1.00 89.12 96 ASN A O 1
ATOM 811 N N . LYS A 1 97 ? -6.499 8.732 -12.800 1.00 88.94 97 LYS A N 1
ATOM 812 C CA . LYS A 1 97 ? -7.049 7.983 -13.944 1.00 88.94 97 LYS A CA 1
ATOM 813 C C . LYS A 1 97 ? -8.490 7.532 -13.730 1.00 88.94 97 LYS A C 1
ATOM 815 O O . LYS A 1 97 ? -9.279 7.545 -14.671 1.00 88.94 97 LYS A O 1
ATOM 820 N N . PHE A 1 98 ? -8.839 7.161 -12.503 1.00 93.81 98 PHE A N 1
ATOM 821 C CA . PHE A 1 98 ? -10.181 6.707 -12.142 1.00 93.81 98 PHE A CA 1
ATOM 822 C C . PHE A 1 98 ? -11.095 7.829 -11.626 1.00 93.81 98 PHE A C 1
ATOM 824 O O . PHE A 1 98 ? -12.254 7.567 -11.308 1.00 93.81 98 PHE A O 1
ATOM 831 N N . GLY A 1 99 ? -10.608 9.074 -11.548 1.00 90.12 99 GLY A N 1
ATOM 832 C CA . GLY A 1 99 ? -11.387 10.212 -11.055 1.00 90.12 99 GLY A CA 1
ATOM 833 C C . GLY A 1 99 ? -11.815 10.067 -9.591 1.00 90.12 99 GLY A C 1
ATOM 834 O O . GLY A 1 99 ? -12.933 10.442 -9.240 1.00 90.12 99 GLY A O 1
ATOM 835 N N . LEU A 1 100 ? -10.958 9.476 -8.758 1.00 90.94 100 LEU A N 1
ATOM 836 C CA . LEU A 1 100 ? -11.226 9.220 -7.347 1.00 90.94 100 LEU A CA 1
ATOM 837 C C . LEU A 1 100 ? -10.830 10.409 -6.473 1.00 90.94 100 LEU A C 1
ATOM 839 O O . LEU A 1 100 ? -9.858 11.113 -6.743 1.00 90.94 100 LEU A O 1
ATOM 843 N N . ASP A 1 101 ? -11.602 10.588 -5.411 1.00 92.06 101 ASP A N 1
ATOM 844 C CA . ASP A 1 101 ? -11.447 11.638 -4.417 1.00 92.06 101 ASP A CA 1
ATOM 845 C C . ASP A 1 101 ? -10.451 11.206 -3.330 1.00 92.06 101 ASP A C 1
ATOM 847 O O . ASP A 1 101 ? -10.598 10.130 -2.734 1.00 92.06 101 ASP A O 1
ATOM 851 N N . TYR A 1 102 ? -9.432 12.022 -3.057 1.00 91.38 102 TYR A N 1
ATOM 852 C CA . TYR A 1 102 ? -8.446 11.730 -2.018 1.00 91.38 102 TYR A CA 1
ATOM 853 C C . TYR A 1 102 ? -7.793 12.978 -1.419 1.00 91.38 102 TYR A C 1
ATOM 855 O O . TYR A 1 102 ? -7.597 14.006 -2.066 1.00 91.38 102 TYR A O 1
ATOM 863 N N . LEU A 1 103 ? -7.363 12.832 -0.166 1.00 88.88 103 LEU A N 1
ATOM 864 C CA . LEU A 1 103 ? -6.615 13.798 0.620 1.00 88.88 103 LEU A CA 1
ATOM 865 C C . LEU A 1 103 ? -5.184 13.301 0.842 1.00 88.88 103 LEU A C 1
ATOM 867 O O . LEU A 1 103 ? -4.924 12.364 1.603 1.00 88.88 103 LEU A O 1
ATOM 871 N N . ASN A 1 104 ? -4.239 13.967 0.182 1.00 85.19 104 ASN A N 1
ATOM 872 C CA . ASN A 1 104 ? -2.811 13.810 0.421 1.00 85.19 104 ASN A CA 1
ATOM 873 C C . ASN A 1 104 ? -2.428 14.596 1.684 1.00 85.19 104 ASN A C 1
ATOM 875 O O . ASN A 1 104 ? -2.081 15.772 1.606 1.00 85.19 104 ASN A O 1
ATOM 879 N N . GLU A 1 105 ? -2.532 13.968 2.857 1.00 79.75 105 GLU A N 1
ATOM 880 C CA . GLU A 1 105 ? -2.438 14.687 4.130 1.00 79.75 105 GLU A CA 1
ATOM 881 C C . GLU A 1 105 ? -1.041 15.317 4.376 1.00 79.75 105 GLU A C 1
ATOM 883 O O . GLU A 1 105 ? -0.015 14.617 4.348 1.00 79.75 105 GLU A O 1
ATOM 888 N N . PRO A 1 106 ? -0.987 16.626 4.690 1.00 76.38 106 PRO A N 1
ATOM 889 C CA . PRO A 1 106 ? 0.226 17.335 5.114 1.00 76.38 106 PRO A CA 1
ATOM 890 C C . PRO A 1 106 ? 0.507 17.284 6.632 1.00 76.38 106 PRO A C 1
ATOM 892 O O . PRO A 1 106 ? 1.652 17.455 7.040 1.00 76.38 106 PRO A O 1
ATOM 895 N N . HIS A 1 107 ? -0.493 17.049 7.487 1.00 77.06 107 HIS A N 1
ATOM 896 C CA . HIS A 1 107 ? -0.402 17.131 8.958 1.00 77.06 107 HIS A CA 1
ATOM 897 C C . HIS A 1 107 ? -0.374 15.779 9.695 1.00 77.06 107 HIS A C 1
ATOM 899 O O . HIS A 1 107 ? -0.579 15.712 10.919 1.00 77.06 107 HIS A O 1
ATOM 905 N N . GLN A 1 108 ? -0.082 14.698 8.977 1.00 85.31 108 GLN A N 1
ATOM 906 C CA . GLN A 1 108 ? 0.185 13.386 9.563 1.00 85.31 108 GLN A CA 1
ATOM 907 C C . GLN A 1 108 ? 1.530 13.339 10.309 1.00 85.31 108 GLN A C 1
ATOM 909 O O . GLN A 1 108 ? 2.434 14.138 10.062 1.00 85.31 108 GLN A O 1
ATOM 914 N N . THR A 1 109 ? 1.701 12.350 11.184 1.00 88.94 109 THR A N 1
ATOM 915 C CA . THR A 1 109 ? 3.009 12.002 11.766 1.00 88.94 109 THR A CA 1
ATOM 916 C C . THR A 1 109 ? 3.466 10.615 11.347 1.00 88.94 109 THR A C 1
ATOM 918 O O . THR A 1 109 ? 2.676 9.798 10.866 1.00 88.94 109 THR A O 1
ATOM 921 N N . SER A 1 110 ? 4.739 10.316 11.629 1.00 89.81 110 SER A N 1
ATOM 922 C CA . SER A 1 110 ? 5.231 8.936 11.676 1.00 89.81 110 SER A CA 1
ATOM 923 C C . SER A 1 110 ? 4.306 8.047 12.512 1.00 89.81 110 SER A C 1
ATOM 925 O O . SER A 1 110 ? 3.685 8.504 13.472 1.00 89.81 110 SER A O 1
ATOM 927 N N . CYS A 1 111 ? 4.254 6.765 12.154 1.00 90.88 111 CYS A N 1
ATOM 928 C CA . CYS A 1 111 ? 3.591 5.726 12.938 1.00 90.88 111 CYS A CA 1
ATOM 929 C C . CYS A 1 111 ? 4.413 5.245 14.138 1.00 90.88 111 CYS A C 1
ATOM 931 O O . CYS A 1 111 ? 3.876 4.482 14.925 1.00 90.88 111 CYS A O 1
ATOM 933 N N . THR A 1 112 ? 5.707 5.596 14.202 1.00 90.19 112 THR A N 1
ATOM 934 C CA . THR A 1 112 ? 6.714 5.120 15.181 1.00 90.19 112 THR A CA 1
ATOM 935 C C . THR A 1 112 ? 6.918 3.594 15.260 1.00 90.19 112 THR A C 1
ATOM 937 O O . THR A 1 112 ? 7.795 3.123 15.986 1.00 90.19 112 THR A O 1
ATOM 940 N N . ALA A 1 113 ? 6.218 2.823 14.424 1.00 88.38 113 ALA A N 1
ATOM 941 C CA . ALA A 1 113 ? 6.201 1.362 14.432 1.00 88.38 113 ALA A CA 1
ATOM 942 C C . ALA A 1 113 ? 7.559 0.704 14.140 1.00 88.38 113 ALA A C 1
ATOM 944 O O . ALA A 1 113 ? 7.848 -0.362 14.678 1.00 88.38 113 ALA A O 1
ATOM 945 N N . TRP A 1 114 ? 8.430 1.332 13.338 1.00 86.12 114 TRP A N 1
ATOM 946 C CA . TRP A 1 114 ? 9.754 0.756 13.079 1.00 86.12 114 TRP A CA 1
ATOM 947 C C . TRP A 1 114 ? 10.590 0.658 14.360 1.00 86.12 114 TRP A C 1
ATOM 949 O O . TRP A 1 114 ? 11.208 -0.371 14.621 1.00 86.12 114 TRP A O 1
ATOM 959 N N . ASN A 1 115 ? 10.547 1.702 15.191 1.00 83.62 115 ASN A N 1
ATOM 960 C CA . ASN A 1 115 ? 11.256 1.723 16.465 1.00 83.62 115 ASN A CA 1
ATOM 961 C C . ASN A 1 115 ? 10.632 0.758 17.483 1.00 83.62 115 ASN A C 1
ATOM 963 O O . ASN A 1 115 ? 11.348 0.145 18.270 1.00 83.62 115 ASN A O 1
ATOM 967 N N . TYR A 1 116 ? 9.307 0.587 17.440 1.00 85.31 116 TYR A N 1
ATOM 968 C CA . TYR A 1 116 ? 8.610 -0.416 18.242 1.00 85.31 116 TYR A CA 1
ATOM 969 C C . TYR A 1 116 ? 9.070 -1.834 17.897 1.00 85.31 116 TYR A C 1
ATOM 971 O O . TYR A 1 116 ? 9.627 -2.527 18.748 1.00 85.31 116 TYR A O 1
ATOM 979 N N . HIS A 1 117 ? 8.938 -2.249 16.636 1.00 85.00 117 HIS A N 1
ATOM 980 C CA . HIS A 1 117 ? 9.341 -3.597 16.237 1.00 85.00 117 HIS A CA 1
ATOM 981 C C . HIS A 1 117 ? 10.863 -3.810 16.275 1.00 85.00 117 HIS A C 1
ATOM 983 O O . HIS A 1 117 ? 11.327 -4.937 16.436 1.00 85.00 117 HIS A O 1
ATOM 989 N N . GLY A 1 118 ? 11.656 -2.739 16.176 1.00 82.31 118 GLY A N 1
ATOM 990 C CA . GLY A 1 118 ? 13.103 -2.760 16.397 1.00 82.31 118 GLY A CA 1
ATOM 991 C C . GLY A 1 118 ? 13.517 -2.920 17.865 1.00 82.31 118 GLY A C 1
ATOM 992 O O . GLY A 1 118 ? 14.712 -2.970 18.141 1.00 82.31 118 GLY A O 1
ATOM 993 N N . SER A 1 119 ? 12.560 -3.011 18.801 1.00 79.88 119 SER A N 1
ATOM 994 C CA . SER A 1 119 ? 12.787 -3.038 20.258 1.00 79.88 119 SER A CA 1
ATOM 995 C C . SER A 1 119 ? 13.449 -1.770 20.821 1.00 79.88 119 SER A C 1
ATOM 997 O O . SER A 1 119 ? 14.019 -1.803 21.908 1.00 79.88 119 SER A O 1
ATOM 999 N N . GLY A 1 120 ? 13.380 -0.649 20.097 1.00 67.69 120 GLY A N 1
ATOM 1000 C CA . GLY A 1 120 ? 13.947 0.633 20.520 1.00 67.69 120 GLY A CA 1
ATOM 1001 C C . GLY A 1 120 ? 13.016 1.456 21.415 1.00 67.69 120 GLY A C 1
ATOM 1002 O O . GLY A 1 120 ? 13.493 2.240 22.229 1.00 67.69 120 GLY A O 1
ATOM 1003 N N . THR A 1 121 ? 11.693 1.267 21.319 1.00 66.62 121 THR A N 1
ATOM 1004 C CA . THR A 1 121 ? 10.705 1.850 22.251 1.00 66.62 121 THR A CA 1
ATOM 1005 C C . THR A 1 121 ? 9.539 0.901 22.504 1.00 66.62 121 THR A C 1
ATOM 1007 O O . THR A 1 121 ? 8.701 0.708 21.624 1.00 66.62 121 THR A O 1
ATOM 1010 N N . SER A 1 122 ? 9.426 0.393 23.731 1.00 71.50 122 SER A N 1
ATOM 1011 C CA . SER A 1 122 ? 8.301 -0.439 24.182 1.00 71.50 122 SER A CA 1
ATOM 1012 C C . SER A 1 122 ? 7.325 0.383 25.026 1.00 71.50 122 SER A C 1
ATOM 1014 O O . SER A 1 122 ? 7.251 0.219 26.240 1.00 71.50 122 SER A O 1
ATOM 1016 N N . ASN A 1 123 ? 6.601 1.313 24.396 1.00 88.69 123 ASN A N 1
ATOM 1017 C CA . ASN A 1 123 ? 5.593 2.134 25.072 1.00 88.69 123 ASN A CA 1
ATOM 1018 C C . ASN A 1 123 ? 4.243 2.070 24.325 1.00 88.69 123 ASN A C 1
ATOM 1020 O O . ASN A 1 123 ? 4.022 2.860 23.401 1.00 88.69 123 ASN A O 1
ATOM 1024 N N . PRO A 1 124 ? 3.336 1.156 24.726 1.00 90.62 124 PRO A N 1
ATOM 1025 C CA . PRO A 1 124 ? 2.011 1.010 24.118 1.00 90.62 124 PRO A CA 1
ATOM 1026 C C . PRO A 1 124 ? 1.160 2.283 24.1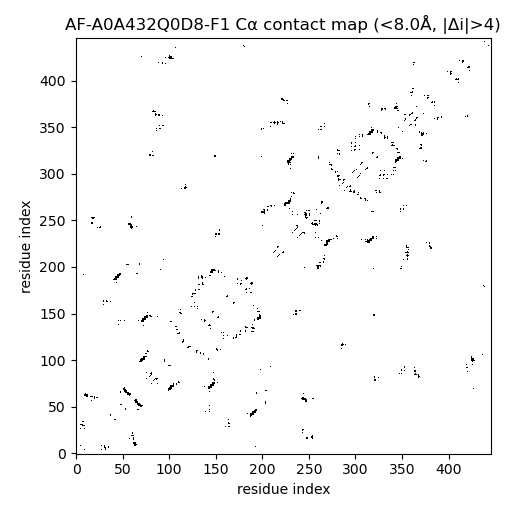83 1.00 90.62 124 PRO A C 1
ATOM 1028 O O . PRO A 1 124 ? 0.471 2.608 23.220 1.00 90.62 124 PRO A O 1
ATOM 1031 N N . VAL A 1 125 ? 1.256 3.057 25.272 1.00 95.25 125 VAL A N 1
ATOM 1032 C CA . VAL A 1 125 ? 0.522 4.327 25.429 1.00 95.25 125 VAL A CA 1
ATOM 1033 C C . VAL A 1 125 ? 0.969 5.338 24.371 1.00 95.25 125 VAL A C 1
ATOM 1035 O O . VAL A 1 125 ? 0.137 5.992 23.746 1.00 95.25 125 VAL A O 1
ATOM 1038 N N . ALA A 1 126 ? 2.277 5.446 24.123 1.00 92.62 126 ALA A N 1
ATOM 1039 C CA . ALA A 1 126 ? 2.808 6.341 23.098 1.00 92.62 126 ALA A CA 1
ATOM 1040 C C . ALA A 1 126 ? 2.406 5.901 21.680 1.00 92.62 126 ALA A C 1
ATOM 1042 O O . ALA A 1 126 ? 2.014 6.744 20.873 1.00 92.62 126 ALA A O 1
ATOM 1043 N N . LEU A 1 127 ? 2.459 4.596 21.384 1.00 93.69 127 LEU A N 1
ATOM 1044 C CA . LEU A 1 127 ? 2.036 4.042 20.090 1.00 93.69 127 LEU A CA 1
ATOM 1045 C C . LEU A 1 127 ? 0.552 4.315 19.825 1.00 93.69 127 LEU A C 1
ATOM 1047 O O . LEU A 1 127 ? 0.200 4.869 18.781 1.00 93.69 127 LEU A O 1
ATOM 1051 N N . ALA A 1 128 ? -0.300 4.025 20.808 1.00 96.31 128 ALA A N 1
ATOM 1052 C CA . ALA A 1 128 ? -1.728 4.302 20.744 1.00 96.31 128 ALA A CA 1
ATOM 1053 C C . ALA A 1 128 ? -2.031 5.797 20.592 1.00 96.31 128 ALA A C 1
ATOM 1055 O O . ALA A 1 128 ? -2.837 6.169 19.741 1.00 96.31 128 ALA A O 1
ATOM 1056 N N . ALA A 1 129 ? -1.354 6.672 21.342 1.00 96.19 129 ALA A N 1
ATOM 1057 C CA . ALA A 1 129 ? -1.548 8.116 21.229 1.00 96.19 129 ALA A CA 1
ATOM 1058 C C . ALA A 1 129 ? -1.183 8.652 19.832 1.00 96.19 129 ALA A C 1
ATOM 1060 O O . ALA A 1 129 ? -1.921 9.463 19.269 1.00 96.19 129 ALA A O 1
ATOM 1061 N N . VAL A 1 130 ? -0.069 8.191 19.252 1.00 94.88 130 VAL A N 1
ATOM 1062 C CA . VAL A 1 130 ? 0.365 8.591 17.902 1.00 94.88 130 VAL A CA 1
ATOM 1063 C C . VAL A 1 130 ? -0.614 8.098 16.841 1.00 94.88 130 VAL A C 1
ATOM 1065 O O . VAL A 1 130 ? -1.013 8.869 15.964 1.00 94.88 130 VAL A O 1
ATOM 1068 N N . TRP A 1 131 ? -1.029 6.833 16.921 1.00 96.31 131 TRP A N 1
ATOM 1069 C CA . TRP A 1 131 ? -1.990 6.276 15.977 1.00 96.31 131 TRP A CA 1
ATOM 1070 C C . TRP A 1 131 ? -3.342 6.994 16.052 1.00 96.31 131 TRP A C 1
ATOM 1072 O O . TRP A 1 131 ? -3.813 7.501 15.033 1.00 96.31 131 TRP A O 1
ATOM 1082 N N . LEU A 1 132 ? -3.922 7.137 17.247 1.00 97.56 132 LEU A N 1
ATOM 1083 C CA . LEU A 1 132 ? -5.207 7.815 17.437 1.00 97.56 132 LEU A CA 1
ATOM 1084 C C . LEU A 1 132 ? -5.162 9.292 17.026 1.00 97.56 132 LEU A C 1
ATOM 1086 O O . LEU A 1 132 ? -6.142 9.794 16.481 1.00 97.56 132 LEU A O 1
ATOM 1090 N N . ARG A 1 133 ? -4.027 9.989 17.195 1.00 96.31 133 ARG A N 1
ATOM 1091 C CA . ARG A 1 133 ? -3.841 11.353 16.664 1.00 96.31 133 ARG A CA 1
ATOM 1092 C C . ARG A 1 133 ? -3.977 11.393 15.137 1.00 96.31 133 ARG A C 1
ATOM 1094 O O . ARG A 1 133 ? -4.616 12.307 14.620 1.00 96.31 133 ARG A O 1
ATOM 1101 N N . ASN A 1 134 ? -3.414 10.417 14.422 1.00 95.75 134 ASN A N 1
ATOM 1102 C CA . ASN A 1 134 ? -3.567 10.311 12.966 1.00 95.75 134 ASN A CA 1
ATOM 1103 C C . ASN A 1 134 ? -5.003 9.923 12.568 1.00 95.75 134 ASN A C 1
ATOM 1105 O O . ASN A 1 134 ? -5.548 10.515 11.641 1.00 95.75 134 ASN A O 1
ATOM 1109 N N . MET A 1 135 ? -5.641 8.982 13.274 1.00 97.25 135 MET A N 1
ATOM 1110 C CA . MET A 1 135 ? -7.016 8.556 12.956 1.00 97.25 135 MET A CA 1
ATOM 1111 C C . MET A 1 135 ? -8.047 9.654 13.233 1.00 97.25 135 MET A C 1
ATOM 1113 O O . MET A 1 135 ? -8.969 9.846 12.444 1.00 97.25 135 MET A O 1
ATOM 1117 N N . HIS A 1 136 ? -7.857 10.431 14.305 1.00 96.69 136 HIS A N 1
ATOM 1118 C CA . HIS A 1 136 ? -8.652 11.629 14.575 1.00 96.69 136 HIS A CA 1
ATOM 1119 C C . HIS A 1 136 ? -8.509 12.661 13.457 1.00 96.69 136 HIS A C 1
ATOM 1121 O O . HIS A 1 136 ? -9.508 13.228 13.023 1.00 96.69 136 HIS A O 1
ATOM 1127 N N . GLN A 1 137 ? -7.286 12.883 12.963 1.00 93.06 137 GLN A N 1
ATOM 1128 C CA . GLN A 1 137 ? -7.045 13.802 11.852 1.00 93.06 137 GLN A CA 1
ATOM 1129 C C . GLN A 1 137 ? -7.773 13.340 10.580 1.00 93.06 137 GLN A C 1
ATOM 1131 O O . GLN A 1 137 ? -8.488 14.143 9.985 1.00 93.06 137 GLN A O 1
ATOM 1136 N N . ALA A 1 138 ? -7.677 12.056 10.218 1.00 94.69 138 ALA A N 1
ATOM 1137 C CA . ALA A 1 138 ? -8.422 11.490 9.091 1.00 94.69 138 ALA A CA 1
ATOM 1138 C C . ALA A 1 138 ? -9.937 11.715 9.247 1.00 94.69 138 ALA A C 1
ATOM 1140 O O . ALA A 1 138 ? -10.574 12.327 8.389 1.00 94.69 138 ALA A O 1
ATOM 1141 N N . TRP A 1 139 ? -10.502 11.348 10.400 1.00 95.88 139 TRP A N 1
ATOM 1142 C CA . TRP A 1 139 ? -11.919 11.563 10.700 1.00 95.88 139 TRP A CA 1
ATOM 1143 C C . TRP A 1 139 ? -12.342 13.033 10.616 1.00 95.88 139 TRP A C 1
ATOM 1145 O O . TRP A 1 139 ? -13.359 13.343 10.000 1.00 95.88 139 TRP A O 1
ATOM 1155 N N . LYS A 1 140 ? -11.550 13.964 11.166 1.00 92.75 140 LYS A N 1
ATOM 1156 C CA . LYS A 1 140 ? -11.898 15.394 11.168 1.00 92.75 140 LYS A CA 1
ATOM 1157 C C . LYS A 1 140 ? -11.920 16.002 9.764 1.00 92.75 140 LYS A C 1
ATOM 1159 O O . LYS A 1 140 ? -12.614 16.997 9.551 1.00 92.75 140 LYS A O 1
ATOM 1164 N N . THR A 1 141 ? -11.170 15.422 8.826 1.00 91.38 141 THR A N 1
ATOM 1165 C CA . THR A 1 141 ? -11.188 15.821 7.410 1.00 91.38 141 THR A CA 1
ATOM 1166 C C . THR A 1 141 ? -12.354 15.211 6.635 1.00 91.38 141 THR A C 1
ATOM 1168 O O . THR A 1 141 ? -12.706 15.732 5.586 1.00 91.38 141 THR A O 1
ATOM 1171 N N . GLY A 1 142 ? -12.967 14.134 7.139 1.00 93.06 142 GLY A N 1
ATOM 1172 C CA . GLY A 1 142 ? -13.996 13.375 6.426 1.00 93.06 142 GLY A CA 1
ATOM 1173 C C . GLY A 1 142 ? -13.450 12.390 5.386 1.00 93.06 142 GLY A C 1
ATOM 1174 O O . GLY A 1 142 ? -14.238 11.795 4.657 1.00 93.06 142 GLY A O 1
ATOM 1175 N N . TYR A 1 143 ? -12.129 12.190 5.321 1.00 95.44 143 TYR A N 1
ATOM 1176 C CA . TYR A 1 143 ? -11.475 11.234 4.422 1.00 95.44 143 TYR A CA 1
ATOM 1177 C C . TYR A 1 143 ? -11.061 9.967 5.180 1.00 95.44 143 TYR A C 1
ATOM 1179 O O . TYR A 1 143 ? -10.612 10.037 6.326 1.00 95.44 143 TYR A O 1
ATOM 1187 N N . TYR A 1 144 ? -11.244 8.792 4.581 1.00 98.12 144 TYR A N 1
ATOM 1188 C CA . TYR A 1 144 ? -11.028 7.504 5.245 1.00 98.12 144 TYR A CA 1
ATOM 1189 C C . TYR A 1 144 ? -9.564 7.051 5.153 1.00 98.12 144 TYR A C 1
ATOM 1191 O O . TYR A 1 144 ? -9.018 7.050 4.052 1.00 98.12 144 TYR A O 1
ATOM 1199 N N . PRO A 1 145 ? -8.898 6.641 6.247 1.00 97.62 145 PRO A N 1
ATOM 1200 C CA . PRO A 1 145 ? -7.465 6.351 6.222 1.00 97.62 145 PRO A CA 1
ATOM 1201 C C . PRO A 1 145 ? -7.088 5.183 5.297 1.00 97.62 145 PRO A C 1
ATOM 1203 O O . PRO A 1 145 ? -7.554 4.059 5.471 1.00 97.62 145 PRO A O 1
ATOM 1206 N N . LEU A 1 146 ? -6.161 5.445 4.372 1.00 97.25 146 LEU A N 1
ATOM 1207 C CA . LEU A 1 146 ? -5.458 4.459 3.554 1.00 97.25 146 LEU A CA 1
ATOM 1208 C C . LEU A 1 146 ? -3.988 4.395 3.981 1.00 97.25 146 LEU A C 1
ATOM 1210 O O . LEU A 1 146 ? -3.248 5.373 3.852 1.00 97.25 146 LEU A O 1
ATOM 1214 N N . ILE A 1 147 ? -3.551 3.239 4.479 1.00 95.94 147 ILE A N 1
ATOM 1215 C CA . ILE A 1 147 ? -2.213 3.059 5.047 1.00 95.94 147 ILE A CA 1
ATOM 1216 C C . ILE A 1 147 ? -1.223 2.626 3.970 1.00 95.94 147 ILE A C 1
ATOM 1218 O O . ILE A 1 147 ? -1.390 1.583 3.339 1.00 95.94 147 ILE A O 1
ATOM 1222 N N . HIS A 1 148 ? -0.163 3.409 3.757 1.00 93.19 148 HIS A N 1
ATOM 1223 C CA . HIS A 1 148 ? 0.787 3.126 2.675 1.00 93.19 148 HIS A CA 1
ATOM 1224 C C . HIS A 1 148 ? 1.837 2.086 3.043 1.00 93.19 148 HIS A C 1
ATOM 1226 O O . HIS A 1 148 ? 2.349 1.426 2.156 1.00 93.19 148 HIS A O 1
ATOM 1232 N N . CYS A 1 149 ? 2.201 1.943 4.316 1.00 91.50 149 CYS A N 1
ATOM 1233 C CA . CYS A 1 149 ? 3.291 1.057 4.719 1.00 91.50 149 CYS A CA 1
ATOM 1234 C C . CYS A 1 149 ? 2.790 -0.144 5.495 1.00 91.50 149 CYS A C 1
ATOM 1236 O O . CYS A 1 149 ? 2.036 0.001 6.461 1.00 91.50 149 CYS A O 1
ATOM 1238 N N . GLY A 1 150 ? 3.308 -1.319 5.137 1.00 90.94 150 GLY A N 1
ATOM 1239 C CA . GLY A 1 150 ? 2.980 -2.549 5.832 1.00 90.94 150 GLY A CA 1
ATOM 1240 C C . GLY A 1 150 ? 3.323 -2.478 7.320 1.00 90.94 150 GLY A C 1
ATOM 1241 O O . GLY A 1 150 ? 2.561 -2.969 8.145 1.00 90.94 150 GLY A O 1
ATOM 1242 N N . THR A 1 151 ? 4.447 -1.854 7.687 1.00 91.19 151 THR A N 1
ATOM 1243 C CA . THR A 1 151 ? 4.869 -1.758 9.097 1.00 91.19 151 THR A CA 1
ATOM 1244 C C . THR A 1 151 ? 3.864 -0.946 9.920 1.00 91.19 151 THR A C 1
ATOM 1246 O O . THR A 1 151 ? 3.493 -1.345 11.020 1.00 91.19 151 THR A O 1
ATOM 1249 N N . SER A 1 152 ? 3.371 0.171 9.372 1.00 92.50 152 SER A N 1
ATOM 1250 C CA . SER A 1 152 ? 2.294 0.953 9.993 1.00 92.50 152 SER A CA 1
ATOM 1251 C C . SER A 1 152 ? 1.000 0.149 10.068 1.00 92.50 152 SER A C 1
ATOM 1253 O O . SER A 1 152 ? 0.342 0.153 11.097 1.00 92.50 152 SER A O 1
ATOM 1255 N N . PHE A 1 153 ? 0.660 -0.572 9.000 1.00 94.25 153 PHE A N 1
ATOM 1256 C CA . PHE A 1 153 ? -0.536 -1.403 8.934 1.00 94.25 153 PHE A CA 1
ATOM 1257 C C . PHE A 1 153 ? -0.569 -2.493 10.013 1.00 94.25 153 PHE A C 1
ATOM 1259 O O . PHE A 1 153 ? -1.564 -2.597 10.728 1.00 94.25 153 PHE A O 1
ATOM 1266 N N . GLY A 1 154 ? 0.514 -3.262 10.168 1.00 92.62 154 GLY A N 1
ATOM 1267 C CA . GLY A 1 154 ? 0.621 -4.286 11.211 1.00 92.62 154 GLY A CA 1
ATOM 1268 C C . GLY A 1 154 ? 0.509 -3.679 12.610 1.00 92.62 154 GLY A C 1
ATOM 1269 O O . GLY A 1 154 ? -0.377 -4.053 13.375 1.00 92.62 154 GLY A O 1
ATOM 1270 N N . SER A 1 155 ? 1.317 -2.653 12.895 1.00 93.00 155 SER A N 1
ATOM 1271 C CA . SER A 1 155 ? 1.307 -1.969 14.194 1.00 93.00 155 SER A CA 1
ATOM 1272 C C . SER A 1 155 ? -0.047 -1.337 14.534 1.00 93.00 155 SER A C 1
ATOM 1274 O O . SER A 1 155 ? -0.492 -1.422 15.676 1.00 93.00 155 SER A O 1
ATOM 1276 N N . TYR A 1 156 ? -0.743 -0.730 13.570 1.00 95.31 156 TYR A N 1
ATOM 1277 C CA . TYR A 1 156 ? -2.061 -0.137 13.808 1.00 95.31 156 TYR A CA 1
ATOM 1278 C C . TYR A 1 156 ? -3.126 -1.185 14.108 1.00 95.31 156 TYR A C 1
ATOM 1280 O O . TYR A 1 156 ? -3.995 -0.928 14.936 1.00 95.31 156 TYR A O 1
ATOM 1288 N N . LYS A 1 157 ? -3.053 -2.377 13.510 1.00 95.00 157 LYS A N 1
ATOM 1289 C CA . LYS A 1 157 ? -3.985 -3.455 13.854 1.00 95.00 157 LYS A CA 1
ATOM 1290 C C . LYS A 1 157 ? -3.729 -4.036 15.238 1.00 95.00 157 LYS A C 1
ATOM 1292 O O . LYS A 1 157 ? -4.689 -4.208 15.982 1.00 95.00 157 LYS A O 1
ATOM 1297 N N . GLU A 1 158 ? -2.469 -4.257 15.604 1.00 93.44 158 GLU A N 1
ATOM 1298 C CA . GLU A 1 158 ? -2.102 -4.659 16.970 1.00 93.44 158 GLU A CA 1
ATOM 1299 C C . GLU A 1 158 ? -2.545 -3.604 17.991 1.00 93.44 158 GLU A C 1
ATOM 1301 O O . GLU A 1 158 ? -3.140 -3.921 19.018 1.00 93.44 158 GLU A O 1
ATOM 1306 N N . THR A 1 159 ? -2.315 -2.323 17.690 1.00 95.38 159 THR A N 1
ATOM 1307 C CA . THR A 1 159 ? -2.712 -1.221 18.575 1.00 95.38 159 THR A CA 1
ATOM 1308 C C . THR A 1 159 ? -4.236 -1.107 18.671 1.00 95.38 159 THR A C 1
ATOM 1310 O O . THR A 1 159 ? -4.752 -0.827 19.752 1.00 95.38 159 THR A O 1
ATOM 1313 N N . ARG A 1 160 ? -4.978 -1.358 17.579 1.00 97.12 160 ARG A N 1
ATOM 1314 C CA . ARG A 1 160 ? -6.448 -1.448 17.603 1.00 97.12 160 ARG A CA 1
ATOM 1315 C C . ARG A 1 160 ? -6.887 -2.522 18.568 1.00 97.12 160 ARG A C 1
ATOM 1317 O O . ARG A 1 160 ? -7.659 -2.232 19.468 1.00 97.12 160 ARG A O 1
ATOM 1324 N N . GLU A 1 161 ? -6.371 -3.727 18.396 1.00 95.75 161 GLU A N 1
ATOM 1325 C CA . GLU A 1 161 ? -6.698 -4.859 19.250 1.00 95.75 161 GLU A CA 1
ATOM 1326 C C . GLU A 1 161 ? -6.438 -4.547 20.729 1.00 95.75 161 GLU A C 1
ATOM 1328 O O . GLU A 1 161 ? -7.326 -4.726 21.562 1.00 95.75 161 GLU A O 1
ATOM 1333 N N . GLN A 1 162 ? -5.275 -3.971 21.047 1.00 96.06 162 GLN A N 1
ATOM 1334 C CA . GLN A 1 162 ? -4.962 -3.533 22.406 1.00 96.06 162 GLN A CA 1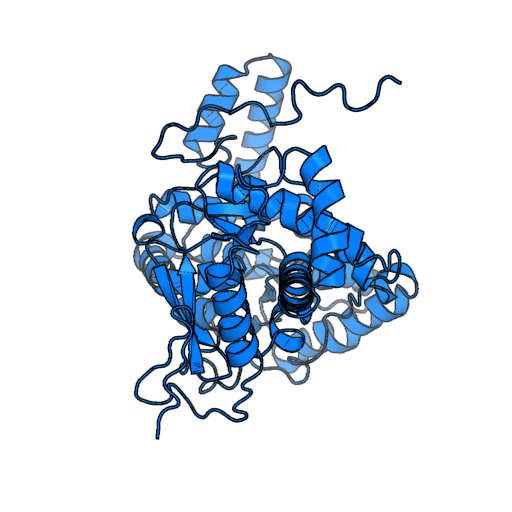
ATOM 1335 C C . GLN A 1 162 ? -5.961 -2.490 22.917 1.00 96.06 162 GLN A C 1
ATOM 1337 O O . GLN A 1 162 ? -6.434 -2.609 24.039 1.00 96.06 162 GLN A O 1
ATOM 1342 N N . LEU A 1 163 ? -6.321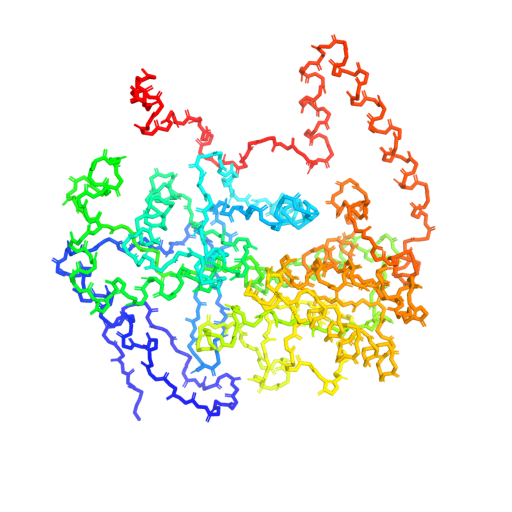 -1.483 22.117 1.00 97.94 163 LEU A N 1
ATOM 1343 C CA . LEU A 1 163 ? -7.310 -0.484 22.526 1.00 97.94 163 LEU A CA 1
ATOM 1344 C C . LEU A 1 163 ? -8.711 -1.064 22.712 1.00 97.94 163 LEU A C 1
ATOM 1346 O O . LEU A 1 163 ? -9.435 -0.558 23.561 1.00 97.94 163 LEU A O 1
ATOM 1350 N N . ILE A 1 164 ? -9.109 -2.078 21.944 1.00 97.94 164 ILE A N 1
ATOM 1351 C CA . ILE A 1 164 ? -10.420 -2.721 22.091 1.00 97.94 164 ILE A CA 1
ATOM 1352 C C . ILE A 1 164 ? -10.460 -3.546 23.383 1.00 97.94 164 ILE A C 1
ATOM 1354 O O . ILE A 1 164 ? -11.348 -3.349 24.208 1.00 97.94 164 ILE A O 1
ATOM 1358 N N . PHE A 1 165 ? -9.451 -4.375 23.645 1.00 97.75 165 PHE A N 1
ATOM 1359 C CA . PHE A 1 165 ? -9.485 -5.291 24.791 1.00 97.75 165 PHE A CA 1
ATOM 1360 C C . PHE A 1 165 ? -8.909 -4.732 26.100 1.00 97.75 165 PHE A C 1
ATOM 1362 O O . PHE A 1 165 ? -9.116 -5.326 27.154 1.00 97.75 165 PHE A O 1
ATOM 1369 N N . ASN A 1 166 ? -8.194 -3.603 26.076 1.00 97.94 166 ASN A N 1
ATOM 1370 C CA . ASN A 1 166 ? -7.537 -3.044 27.260 1.00 97.94 166 ASN A CA 1
ATOM 1371 C C . ASN A 1 166 ? -8.100 -1.659 27.616 1.00 97.94 166 ASN A C 1
ATOM 1373 O O . ASN A 1 166 ? -7.753 -0.639 27.009 1.00 97.94 166 ASN A O 1
ATOM 1377 N N . LYS A 1 167 ? -8.963 -1.621 28.637 1.00 97.62 167 LYS A N 1
ATOM 1378 C CA . LYS A 1 167 ? -9.570 -0.381 29.136 1.00 97.62 167 LYS A CA 1
ATOM 1379 C C . LYS A 1 167 ? -8.531 0.548 29.757 1.00 97.62 167 LYS A C 1
ATOM 1381 O O . LYS A 1 167 ? -8.584 1.754 29.531 1.00 97.62 167 LYS A O 1
ATOM 1386 N N . GLU A 1 168 ? -7.566 0.008 30.493 1.00 98.06 168 GLU A N 1
ATOM 1387 C CA . GLU A 1 168 ? -6.506 0.777 31.147 1.00 98.06 168 GLU A CA 1
ATOM 1388 C C . GLU A 1 168 ? -5.668 1.551 30.120 1.00 98.06 168 GLU A C 1
ATOM 1390 O O . GLU A 1 168 ? -5.336 2.716 30.340 1.00 98.06 168 GLU A O 1
ATOM 1395 N N . LEU A 1 169 ? -5.387 0.949 28.960 1.00 97.94 169 LEU A N 1
ATOM 1396 C CA . LEU A 1 169 ? -4.709 1.604 27.846 1.00 97.94 169 LEU A CA 1
ATOM 1397 C C . LEU A 1 169 ? -5.560 2.741 27.268 1.00 97.94 169 LEU A C 1
ATOM 1399 O O . LEU A 1 169 ? -5.031 3.833 27.047 1.00 97.94 169 LEU A O 1
ATOM 1403 N N . ARG A 1 170 ? -6.868 2.524 27.054 1.00 97.75 170 ARG A N 1
ATOM 1404 C CA . ARG A 1 170 ? -7.777 3.593 26.595 1.00 97.75 170 ARG A CA 1
ATOM 1405 C C . ARG A 1 170 ? -7.759 4.780 27.560 1.00 97.75 170 ARG A C 1
ATOM 1407 O O . ARG A 1 170 ? -7.585 5.920 27.125 1.00 97.75 170 ARG A O 1
ATOM 1414 N N . GLU A 1 171 ? -7.880 4.518 28.859 1.00 97.62 171 GLU A N 1
ATOM 1415 C CA . GLU A 1 171 ? -7.879 5.556 29.894 1.00 97.62 171 GLU A CA 1
ATOM 1416 C C . GLU A 1 171 ? -6.523 6.263 30.023 1.00 97.62 171 GLU A C 1
ATOM 1418 O O . GLU A 1 171 ? -6.483 7.479 30.203 1.00 97.62 171 GLU A O 1
ATOM 1423 N N . ALA A 1 172 ? -5.406 5.554 29.839 1.00 98.00 172 ALA A N 1
ATOM 1424 C CA . ALA A 1 172 ? -4.072 6.156 29.850 1.00 98.00 172 ALA A CA 1
ATOM 1425 C C . ALA A 1 172 ? -3.826 7.100 28.655 1.00 98.00 172 ALA A C 1
ATOM 1427 O O . ALA A 1 172 ? -3.104 8.092 28.780 1.00 98.00 172 ALA A O 1
ATOM 1428 N N . VAL A 1 173 ? -4.425 6.820 27.492 1.00 97.75 173 VAL A N 1
ATOM 1429 C CA . VAL A 1 173 ? -4.211 7.599 26.259 1.00 97.75 173 VAL A CA 1
ATOM 1430 C C . VAL A 1 173 ? -5.118 8.833 26.176 1.00 97.75 173 VAL A C 1
ATOM 1432 O O . VAL A 1 173 ? -4.692 9.877 25.667 1.00 97.75 173 VAL A O 1
ATOM 1435 N N . LYS A 1 174 ? -6.347 8.769 26.707 1.00 97.69 174 LYS A N 1
ATOM 1436 C CA . LYS A 1 174 ? -7.326 9.876 26.666 1.00 97.69 174 LYS A CA 1
ATOM 1437 C C . LYS A 1 174 ? -6.770 11.227 27.162 1.00 97.69 174 LYS A C 1
ATOM 1439 O O . LYS A 1 174 ? -6.952 12.215 26.448 1.00 97.69 174 LYS A O 1
ATOM 1444 N N . PRO A 1 175 ? -6.046 11.335 28.299 1.00 97.81 175 PRO A N 1
ATOM 1445 C CA . PRO A 1 175 ? -5.463 12.601 28.752 1.00 97.81 175 PRO A CA 1
ATOM 1446 C C . PRO A 1 175 ? -4.463 13.211 27.765 1.00 97.81 175 PRO A C 1
ATOM 1448 O O . PRO A 1 175 ? -4.398 14.435 27.637 1.00 97.81 175 PRO A O 1
ATOM 1451 N N . ILE A 1 176 ? -3.695 12.376 27.055 1.00 97.38 176 ILE A N 1
ATOM 1452 C CA . ILE A 1 176 ? -2.739 12.826 26.035 1.00 97.38 176 ILE A CA 1
ATOM 1453 C C . ILE A 1 176 ? -3.507 13.413 24.851 1.00 97.38 176 ILE A C 1
ATOM 1455 O O . ILE A 1 176 ? -3.249 14.545 24.446 1.00 97.38 176 ILE A O 1
ATOM 1459 N N . LEU A 1 177 ? -4.499 12.686 24.334 1.00 97.50 177 LEU A N 1
ATOM 1460 C CA . LEU A 1 177 ? -5.313 13.151 23.210 1.00 97.50 177 LEU A CA 1
ATOM 1461 C C . LEU A 1 177 ? -6.131 14.396 23.559 1.00 97.50 177 LEU A C 1
ATOM 1463 O O . LEU A 1 177 ? -6.231 15.298 22.731 1.00 97.50 177 LEU A O 1
ATOM 1467 N N . LYS A 1 178 ? -6.642 14.499 24.793 1.00 96.69 178 LYS A N 1
ATOM 1468 C CA . LYS A 1 178 ? -7.334 15.696 25.288 1.00 96.69 178 LYS A CA 1
ATOM 1469 C C . LYS A 1 178 ? -6.436 16.931 25.215 1.00 96.69 178 LYS A C 1
ATOM 1471 O O . LYS A 1 178 ? -6.865 17.953 24.690 1.00 96.69 178 LYS A O 1
ATOM 1476 N N . LYS A 1 179 ? -5.180 16.827 25.673 1.00 96.44 179 LYS A N 1
ATOM 1477 C CA . LYS A 1 179 ? -4.192 17.920 25.579 1.00 96.44 179 LYS A CA 1
ATOM 1478 C C . LYS A 1 179 ? -3.891 18.320 24.1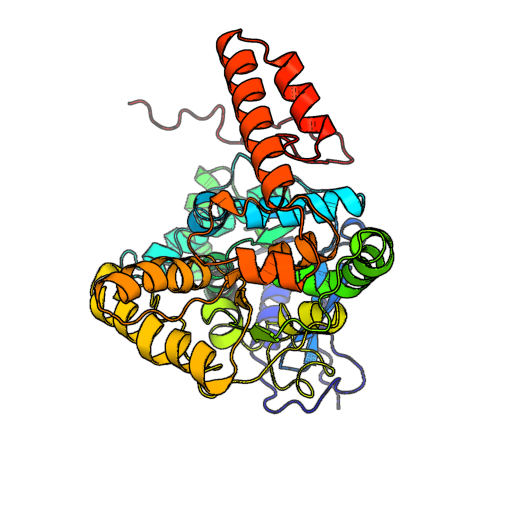32 1.00 96.44 179 LYS A C 1
ATOM 1480 O O . LYS A 1 179 ? -3.634 19.487 23.872 1.00 96.44 179 LYS A O 1
ATOM 1485 N N . LEU A 1 180 ? -3.931 17.365 23.202 1.00 93.62 180 LEU A N 1
ATOM 1486 C CA . LEU A 1 180 ? -3.690 17.603 21.776 1.00 93.62 180 LEU A CA 1
ATOM 1487 C C . LEU A 1 180 ? -4.935 18.089 21.009 1.00 93.62 180 LEU A C 1
ATOM 1489 O O . LEU A 1 180 ? -4.828 18.358 19.811 1.00 93.62 180 LEU A O 1
ATOM 1493 N N . GLY A 1 181 ? -6.111 18.152 21.646 1.00 94.94 181 GLY A N 1
ATOM 1494 C CA . GLY A 1 181 ? -7.381 18.422 20.960 1.00 94.94 181 GLY A CA 1
ATOM 1495 C C . GLY A 1 181 ? -7.787 17.311 19.980 1.00 94.94 181 GLY A C 1
ATOM 1496 O O . GLY A 1 181 ? -8.378 17.585 18.939 1.00 94.94 181 GLY A O 1
ATOM 1497 N N . ARG A 1 182 ? -7.413 16.058 20.276 1.00 95.62 182 ARG A N 1
ATOM 1498 C CA . ARG A 1 182 ? -7.582 14.870 19.413 1.00 95.62 182 ARG A CA 1
ATOM 1499 C C . ARG A 1 182 ? -8.580 13.850 19.956 1.00 95.62 182 ARG A C 1
ATOM 1501 O O . ARG A 1 182 ? -8.435 12.651 19.738 1.00 95.62 182 ARG A O 1
ATOM 1508 N N . LEU A 1 183 ? -9.591 14.344 20.660 1.00 96.50 183 LEU A N 1
ATOM 1509 C CA . LEU A 1 183 ? -10.804 13.603 20.997 1.00 96.50 183 LEU A CA 1
ATOM 1510 C C . LEU A 1 183 ? -11.974 14.165 20.180 1.00 96.50 183 LEU A C 1
ATOM 1512 O O . LEU A 1 183 ? -11.879 15.259 19.611 1.00 96.50 183 LEU A O 1
ATOM 1516 N N . THR A 1 184 ? -13.067 13.417 20.097 1.00 96.31 184 THR A N 1
ATOM 1517 C CA . THR A 1 184 ? -14.352 13.957 19.633 1.00 96.31 184 THR A CA 1
ATOM 1518 C C . THR A 1 184 ? -14.860 15.034 20.601 1.00 96.31 184 THR A C 1
ATOM 1520 O O . THR A 1 184 ? -14.341 15.189 21.710 1.00 96.31 184 THR A O 1
ATOM 1523 N N . GLU A 1 185 ? -15.884 15.787 20.196 1.00 93.00 185 GLU A N 1
ATOM 1524 C CA . GLU A 1 185 ? -16.483 16.849 21.024 1.00 93.00 185 GLU A CA 1
ATOM 1525 C C . GLU A 1 185 ? -17.030 16.315 22.360 1.00 93.00 185 GLU A C 1
ATOM 1527 O O . GLU A 1 185 ? -16.951 16.998 23.377 1.00 93.00 185 GLU A O 1
ATOM 1532 N N . ASP A 1 186 ? -17.478 15.058 22.382 1.00 94.44 186 ASP A N 1
ATOM 1533 C CA . ASP A 1 186 ? -17.925 14.323 23.570 1.00 94.44 186 ASP A CA 1
ATOM 1534 C C . ASP A 1 186 ? -16.822 13.474 24.243 1.00 94.44 186 ASP A C 1
ATOM 1536 O O . ASP A 1 186 ? -17.098 12.707 25.162 1.00 94.44 186 ASP A O 1
ATOM 1540 N N . GLY A 1 187 ? -15.553 13.626 23.843 1.00 95.50 187 GLY A N 1
ATOM 1541 C CA . GLY A 1 187 ? -14.399 13.066 24.561 1.00 95.50 187 GLY A CA 1
ATOM 1542 C C . GLY A 1 187 ? -14.004 11.625 24.209 1.00 95.50 187 GLY A C 1
ATOM 1543 O O . GLY A 1 187 ? -13.198 11.023 24.924 1.00 95.50 187 GLY A O 1
ATOM 1544 N N . ARG A 1 188 ? -14.520 11.067 23.114 1.00 97.62 188 ARG A N 1
ATOM 1545 C CA . ARG A 1 188 ? -14.228 9.706 22.637 1.00 97.62 188 ARG A CA 1
ATOM 1546 C C . ARG A 1 188 ? -12.971 9.655 21.771 1.00 97.62 188 ARG A C 1
ATOM 1548 O O . ARG A 1 188 ? -12.586 10.630 21.118 1.00 97.62 188 ARG A O 1
ATOM 1555 N N . ILE A 1 189 ? -12.334 8.485 21.754 1.00 98.06 189 ILE A N 1
ATOM 1556 C CA . ILE A 1 189 ? -11.266 8.158 20.801 1.00 98.06 189 ILE A CA 1
ATOM 1557 C C . ILE A 1 189 ? -11.878 7.685 19.479 1.00 98.06 189 ILE A C 1
ATOM 1559 O O . ILE A 1 189 ? -12.928 7.046 19.480 1.00 98.06 189 ILE A O 1
ATOM 1563 N N . VAL A 1 190 ? -11.221 7.986 18.358 1.00 98.25 190 VAL A N 1
ATOM 1564 C CA . VAL A 1 190 ? -11.704 7.616 17.021 1.00 98.25 190 VAL A CA 1
ATOM 1565 C C . VAL A 1 190 ? -10.925 6.419 16.489 1.00 98.25 190 VAL A C 1
ATOM 1567 O O . VAL A 1 190 ? -9.703 6.494 16.352 1.00 98.25 190 VAL A O 1
ATOM 1570 N N . ILE A 1 191 ? -11.628 5.335 16.163 1.00 98.44 191 ILE A N 1
ATOM 1571 C CA . ILE A 1 191 ? -11.049 4.093 15.637 1.00 98.44 191 ILE A CA 1
ATOM 1572 C C . ILE A 1 191 ? -11.695 3.777 14.280 1.00 98.44 191 ILE A C 1
ATOM 1574 O O . ILE A 1 191 ? -12.917 3.697 14.205 1.00 98.44 191 ILE A O 1
ATOM 1578 N N . PRO A 1 192 ? -10.930 3.586 13.191 1.00 98.19 192 PRO A N 1
ATOM 1579 C CA . PRO A 1 192 ? -11.498 3.155 11.915 1.00 98.19 192 PRO A CA 1
ATOM 1580 C C . PRO A 1 192 ? -12.128 1.766 12.007 1.00 98.19 192 PRO A C 1
ATOM 1582 O O . PRO A 1 192 ? -11.527 0.849 12.575 1.00 98.19 192 PRO A O 1
ATOM 1585 N N . GLN A 1 193 ? -13.299 1.606 11.385 1.00 97.19 193 GLN A N 1
ATOM 1586 C CA . GLN A 1 193 ? -13.955 0.309 11.194 1.00 97.19 193 GLN A CA 1
ATOM 1587 C C . GLN A 1 193 ? -12.979 -0.725 10.611 1.00 97.19 193 GLN A C 1
ATOM 1589 O O . GLN A 1 193 ? -12.774 -1.786 11.192 1.00 97.19 193 GLN A O 1
ATOM 1594 N N . GLU A 1 194 ? -12.322 -0.400 9.502 1.00 97.38 194 GLU A N 1
ATOM 1595 C CA . GLU A 1 194 ? -11.315 -1.235 8.858 1.00 97.38 194 GLU A CA 1
ATOM 1596 C C . GLU A 1 194 ? -9.983 -0.489 8.787 1.00 97.38 194 GLU A C 1
ATOM 1598 O O . GLU A 1 194 ? -9.918 0.700 8.478 1.00 97.38 194 GLU A O 1
ATOM 1603 N N . ILE A 1 195 ? -8.892 -1.207 9.048 1.00 97.56 195 ILE A N 1
ATOM 1604 C CA . ILE A 1 195 ? -7.544 -0.721 8.754 1.00 97.56 195 ILE A CA 1
ATOM 1605 C C . ILE A 1 195 ? -7.159 -1.327 7.411 1.00 97.56 195 ILE A C 1
ATOM 1607 O O . ILE A 1 195 ? -7.109 -2.555 7.276 1.00 97.56 195 ILE A O 1
ATOM 1611 N N . VAL A 1 196 ? -6.916 -0.459 6.429 1.00 97.62 196 VAL A N 1
ATOM 1612 C CA . VAL A 1 196 ? -6.734 -0.839 5.025 1.00 97.62 196 VAL A CA 1
ATOM 1613 C C . VAL A 1 196 ? -5.364 -0.399 4.536 1.00 97.62 196 VAL A C 1
ATOM 1615 O O . VAL A 1 196 ? -5.002 0.776 4.618 1.00 97.62 196 VAL A O 1
ATOM 1618 N N . HIS A 1 197 ? -4.596 -1.353 4.025 1.00 97.00 197 HIS A N 1
ATOM 1619 C CA . HIS A 1 197 ? -3.328 -1.099 3.359 1.00 97.00 197 HIS A CA 1
ATOM 1620 C C . HIS A 1 197 ? -3.548 -0.788 1.875 1.00 97.00 197 HIS A C 1
ATOM 1622 O O . HIS A 1 197 ? -4.447 -1.350 1.248 1.00 97.00 197 HIS A O 1
ATOM 1628 N N . TYR A 1 198 ? -2.699 0.047 1.272 1.00 96.06 198 TYR A N 1
ATOM 1629 C CA . TYR A 1 198 ? -2.838 0.394 -0.146 1.00 96.06 198 TYR A CA 1
ATOM 1630 C C . TYR A 1 198 ? -2.824 -0.846 -1.061 1.00 96.06 198 TYR A C 1
ATOM 1632 O O . TYR A 1 198 ? -3.560 -0.867 -2.035 1.00 96.06 198 TYR A O 1
ATOM 1640 N N . SER A 1 199 ? -2.079 -1.912 -0.738 1.00 96.69 199 SER A N 1
ATOM 1641 C CA . SER A 1 199 ? -2.104 -3.145 -1.548 1.00 96.69 199 SER A CA 1
ATOM 1642 C C . SER A 1 199 ? -3.473 -3.841 -1.527 1.00 96.69 199 SER A C 1
ATOM 1644 O O . SER A 1 199 ? -3.848 -4.504 -2.487 1.00 96.69 199 SER A O 1
ATOM 1646 N N . GLU A 1 200 ? -4.240 -3.703 -0.439 1.00 98.00 200 GLU A N 1
ATOM 1647 C CA . GLU A 1 200 ? -5.621 -4.204 -0.373 1.00 98.00 200 GLU A CA 1
ATOM 1648 C C . GLU A 1 200 ? -6.547 -3.350 -1.245 1.00 98.00 200 GLU A C 1
ATOM 1650 O O . GLU A 1 200 ? -7.433 -3.882 -1.909 1.00 98.00 200 GLU A O 1
ATOM 1655 N N . TRP A 1 201 ? -6.299 -2.038 -1.303 1.00 98.38 201 TRP A N 1
ATOM 1656 C CA . TRP A 1 201 ? -6.979 -1.138 -2.235 1.00 98.38 201 TRP A CA 1
ATOM 1657 C C . TRP A 1 201 ? -6.655 -1.481 -3.695 1.00 98.38 201 TRP A C 1
ATOM 1659 O O . TRP A 1 201 ? -7.574 -1.628 -4.495 1.00 98.38 201 TRP A O 1
ATOM 1669 N N . VAL A 1 202 ? -5.383 -1.714 -4.041 1.00 98.19 202 VAL A N 1
ATOM 1670 C CA . VAL A 1 202 ? -4.979 -2.119 -5.404 1.00 98.19 202 VAL A CA 1
ATOM 1671 C C . VAL A 1 202 ? -5.662 -3.438 -5.787 1.00 98.19 202 VAL A C 1
ATOM 1673 O O . VAL A 1 202 ? -6.179 -3.568 -6.892 1.00 98.19 202 VAL A O 1
ATOM 1676 N N . HIS A 1 203 ? -5.751 -4.392 -4.857 1.00 98.38 203 HIS A N 1
ATOM 1677 C CA . HIS A 1 203 ? -6.488 -5.642 -5.055 1.00 98.38 203 HIS A CA 1
ATOM 1678 C C . HIS A 1 203 ? -7.987 -5.443 -5.298 1.00 98.38 203 HIS A C 1
ATOM 1680 O O . HIS A 1 203 ? -8.560 -6.102 -6.171 1.00 98.38 203 HIS A O 1
ATOM 1686 N N . ALA A 1 204 ? -8.623 -4.546 -4.544 1.00 98.56 204 ALA A N 1
ATOM 1687 C CA . ALA A 1 204 ? -10.024 -4.197 -4.740 1.00 98.56 204 ALA A CA 1
ATOM 1688 C C . ALA A 1 204 ? -10.258 -3.487 -6.089 1.00 98.56 204 ALA A C 1
ATOM 1690 O O . ALA A 1 204 ? -11.308 -3.663 -6.702 1.00 98.56 204 ALA A O 1
ATOM 1691 N N . MET A 1 205 ? -9.270 -2.734 -6.579 1.00 98.62 205 MET A N 1
ATOM 1692 C CA . MET A 1 205 ? -9.298 -2.014 -7.860 1.00 98.62 205 MET A CA 1
ATOM 1693 C C . MET A 1 205 ? -8.755 -2.826 -9.048 1.00 98.62 205 MET A C 1
ATOM 1695 O O . MET A 1 205 ? -8.592 -2.288 -10.143 1.00 98.62 205 MET A O 1
ATOM 1699 N N . ARG A 1 206 ? -8.444 -4.117 -8.863 1.00 98.50 206 ARG A N 1
ATOM 1700 C CA . ARG A 1 206 ? -7.735 -4.924 -9.873 1.00 98.50 206 ARG A CA 1
ATOM 1701 C C . ARG A 1 206 ? -8.455 -5.013 -11.217 1.00 98.50 206 ARG A C 1
ATOM 1703 O O . ARG A 1 206 ? -7.793 -5.132 -12.243 1.00 98.50 206 ARG A O 1
ATOM 1710 N N . ASP A 1 207 ? -9.786 -4.985 -11.215 1.00 98.50 207 ASP A N 1
ATOM 1711 C CA . ASP A 1 207 ? -10.576 -5.098 -12.439 1.00 98.50 207 ASP A CA 1
ATOM 1712 C C . ASP A 1 207 ? -10.511 -3.802 -13.253 1.00 98.50 207 ASP A C 1
ATOM 1714 O O . ASP A 1 207 ? -10.276 -3.860 -14.457 1.00 98.50 207 ASP A O 1
ATOM 1718 N N . GLU A 1 208 ? -10.615 -2.636 -12.610 1.00 98.62 208 GLU A N 1
ATOM 1719 C CA . GLU A 1 208 ? -10.410 -1.335 -13.257 1.00 98.62 208 GLU A CA 1
ATOM 1720 C C . GLU A 1 208 ? -8.975 -1.173 -13.756 1.00 98.62 208 GLU A C 1
ATOM 1722 O O . GLU A 1 208 ? -8.753 -0.669 -14.855 1.00 98.62 208 GLU A O 1
ATOM 1727 N N . ILE A 1 209 ? -7.994 -1.635 -12.975 1.00 98.81 209 ILE A N 1
ATOM 1728 C CA . ILE A 1 209 ? -6.583 -1.644 -13.379 1.00 98.81 209 ILE A CA 1
ATOM 1729 C C . ILE A 1 209 ? -6.396 -2.514 -14.627 1.00 98.81 209 ILE A C 1
ATOM 1731 O O . ILE A 1 209 ? -5.756 -2.083 -15.581 1.00 98.81 209 ILE A O 1
ATOM 1735 N N . ALA A 1 210 ? -6.989 -3.709 -14.667 1.00 98.75 210 ALA A N 1
ATOM 1736 C CA . ALA A 1 210 ? -6.915 -4.576 -15.839 1.00 98.75 210 ALA A CA 1
ATOM 1737 C C . ALA A 1 210 ? -7.621 -3.966 -17.059 1.00 98.75 210 ALA A C 1
ATOM 1739 O O . ALA A 1 210 ? -7.085 -4.013 -18.160 1.00 98.75 210 ALA A O 1
ATOM 1740 N N . GLN A 1 211 ? -8.780 -3.329 -16.877 1.00 98.75 211 GLN A N 1
ATOM 1741 C CA . GLN A 1 211 ? -9.460 -2.604 -17.955 1.00 98.75 211 GLN A CA 1
ATOM 1742 C C . GLN A 1 211 ? -8.609 -1.444 -18.490 1.00 98.75 211 GLN A C 1
ATOM 1744 O O . GLN A 1 211 ? -8.546 -1.237 -19.703 1.00 98.75 211 GLN A O 1
ATOM 1749 N N . LEU A 1 212 ? -7.924 -0.706 -17.609 1.00 98.56 212 LEU A N 1
ATOM 1750 C CA . LEU A 1 212 ? -6.997 0.351 -18.008 1.00 98.56 212 LEU A CA 1
ATOM 1751 C C . LEU A 1 212 ? -5.787 -0.216 -18.759 1.00 98.56 212 LEU A C 1
ATOM 1753 O O . LEU A 1 212 ? -5.375 0.361 -19.763 1.00 98.56 212 LEU A O 1
ATOM 1757 N N . TYR A 1 213 ? -5.252 -1.357 -18.323 1.00 98.75 213 TYR A N 1
ATOM 1758 C CA . TYR A 1 213 ? -4.183 -2.060 -19.029 1.00 98.75 213 TYR A CA 1
ATOM 1759 C C . TYR A 1 213 ? -4.606 -2.480 -20.442 1.00 98.75 213 TYR A C 1
ATOM 1761 O O . TYR A 1 213 ? -3.901 -2.168 -21.402 1.00 98.75 213 TYR A O 1
ATOM 1769 N N . GLU A 1 214 ? -5.774 -3.109 -20.593 1.00 98.56 214 GLU A N 1
ATOM 1770 C CA . GLU A 1 214 ? -6.306 -3.500 -21.905 1.00 98.56 214 GLU A CA 1
ATOM 1771 C C . GLU A 1 214 ? -6.518 -2.286 -22.822 1.00 98.56 214 GLU A C 1
ATOM 1773 O O . GLU A 1 214 ? -6.215 -2.344 -24.012 1.00 98.56 214 GLU A O 1
ATOM 1778 N N . LYS A 1 215 ? -7.013 -1.172 -22.269 1.00 98.06 215 LYS A N 1
ATOM 1779 C CA . LYS A 1 215 ? -7.328 0.041 -23.031 1.00 98.06 215 LYS A CA 1
ATOM 1780 C C . LYS A 1 215 ? -6.091 0.859 -23.410 1.00 98.06 215 LYS A C 1
ATOM 1782 O O . LYS A 1 215 ? -5.982 1.301 -24.549 1.00 98.06 215 LYS A O 1
ATOM 1787 N N . GLU A 1 216 ? -5.210 1.140 -22.454 1.00 97.69 216 GLU A N 1
ATOM 1788 C CA . GLU A 1 216 ? -4.098 2.087 -22.620 1.00 97.69 216 GLU A CA 1
ATOM 1789 C C . GLU A 1 216 ? -2.742 1.387 -22.726 1.00 97.69 216 GLU A C 1
ATOM 1791 O O . GLU A 1 216 ? -1.936 1.747 -23.582 1.00 97.69 216 GLU A O 1
ATOM 1796 N N . GLY A 1 217 ? -2.489 0.381 -21.887 1.00 98.00 217 GLY A N 1
ATOM 1797 C CA . GLY A 1 217 ? -1.216 -0.341 -21.864 1.00 98.00 217 GLY A CA 1
ATOM 1798 C C . GLY A 1 217 ? -0.961 -1.108 -23.158 1.00 98.00 217 GLY A C 1
ATOM 1799 O O . GLY A 1 217 ? 0.016 -0.843 -23.860 1.00 98.00 217 GLY A O 1
ATOM 1800 N N . LYS A 1 218 ? -1.889 -1.993 -23.539 1.00 98.00 218 LYS A N 1
ATOM 1801 C CA . LYS A 1 218 ? -1.775 -2.768 -24.786 1.00 98.00 218 LYS A CA 1
ATOM 1802 C C . LYS A 1 218 ? -1.762 -1.893 -26.036 1.00 98.00 218 LYS A C 1
ATOM 1804 O O . LYS A 1 218 ? -1.037 -2.195 -26.980 1.00 98.00 218 LYS A O 1
ATOM 1809 N N . ALA A 1 219 ? -2.495 -0.777 -26.038 1.00 97.31 219 ALA A N 1
ATOM 1810 C CA . ALA A 1 219 ? -2.467 0.189 -27.139 1.00 97.31 219 ALA A CA 1
ATOM 1811 C C . ALA A 1 219 ? -1.079 0.833 -27.333 1.00 97.31 219 ALA A C 1
ATOM 1813 O O . ALA A 1 219 ? -0.739 1.235 -28.444 1.00 97.31 219 ALA A O 1
ATOM 1814 N N . LYS A 1 220 ? -0.260 0.892 -26.275 1.00 96.81 220 LYS A N 1
ATOM 1815 C CA . LYS A 1 220 ? 1.144 1.332 -26.319 1.00 96.81 220 LYS A CA 1
ATOM 1816 C C . LYS A 1 220 ? 2.131 0.199 -26.631 1.00 96.81 220 LYS A C 1
ATOM 1818 O O . LYS A 1 220 ? 3.335 0.415 -26.550 1.00 96.81 220 LYS A O 1
ATOM 1823 N N . GLY A 1 221 ? 1.643 -0.996 -26.971 1.00 97.44 221 GLY A N 1
ATOM 1824 C CA . GLY A 1 221 ? 2.478 -2.168 -27.240 1.00 97.44 221 GLY A CA 1
ATOM 1825 C C . GLY A 1 221 ? 3.065 -2.819 -25.986 1.00 97.44 221 GLY A C 1
ATOM 1826 O O . GLY A 1 221 ? 4.005 -3.601 -26.108 1.00 97.44 221 GLY A O 1
ATOM 1827 N N . ILE A 1 222 ? 2.537 -2.503 -24.797 1.00 98.62 222 ILE A N 1
ATOM 1828 C CA . ILE A 1 222 ? 2.995 -3.109 -23.546 1.00 98.62 222 ILE A CA 1
ATOM 1829 C C . ILE A 1 222 ? 2.357 -4.490 -23.386 1.00 98.62 222 ILE A C 1
ATOM 1831 O O . ILE A 1 222 ? 1.132 -4.614 -23.445 1.00 98.62 222 ILE A O 1
ATOM 1835 N N . ASP A 1 223 ? 3.180 -5.509 -23.145 1.00 98.19 223 ASP A N 1
ATOM 1836 C CA . ASP A 1 223 ? 2.744 -6.877 -22.865 1.00 98.19 223 ASP A CA 1
ATOM 1837 C C . ASP A 1 223 ? 3.482 -7.453 -21.654 1.00 98.19 223 ASP A C 1
ATOM 1839 O O . ASP A 1 223 ? 4.699 -7.610 -21.659 1.00 98.19 223 ASP A O 1
ATOM 1843 N N . VAL A 1 224 ? 2.731 -7.797 -20.607 1.00 98.62 224 VAL A N 1
ATOM 1844 C CA . VAL A 1 224 ? 3.276 -8.426 -19.396 1.00 98.62 224 VAL A CA 1
ATOM 1845 C C . VAL A 1 224 ? 3.098 -9.946 -19.354 1.00 98.62 224 VAL A C 1
ATOM 1847 O O . VAL A 1 224 ? 3.527 -10.581 -18.392 1.00 98.62 224 VAL A O 1
ATOM 1850 N N . SER A 1 225 ? 2.486 -10.559 -20.372 1.00 98.38 225 SER A N 1
ATOM 1851 C CA . SER A 1 225 ? 2.124 -11.987 -20.376 1.00 98.38 225 SER A CA 1
ATOM 1852 C C . SER A 1 225 ? 3.323 -12.946 -20.334 1.00 98.38 225 SER A C 1
ATOM 1854 O O . SER A 1 225 ? 3.214 -14.098 -19.900 1.00 98.38 225 SER A O 1
ATOM 1856 N N . ASN A 1 226 ? 4.494 -12.463 -20.748 1.00 96.88 226 ASN A N 1
ATOM 1857 C CA . ASN A 1 226 ? 5.769 -13.177 -20.730 1.00 96.88 226 ASN A CA 1
ATOM 1858 C C . ASN A 1 226 ? 6.632 -12.854 -19.488 1.00 96.88 226 ASN A C 1
ATOM 1860 O O . ASN A 1 226 ? 7.719 -13.423 -19.338 1.00 96.88 226 ASN A O 1
ATOM 1864 N N . VAL A 1 227 ? 6.179 -11.955 -18.605 1.00 98.56 227 VAL A N 1
ATOM 1865 C CA . VAL A 1 227 ? 6.920 -11.517 -17.416 1.00 98.56 227 VAL A CA 1
ATOM 1866 C C . VAL A 1 227 ? 6.723 -12.519 -16.283 1.00 98.56 227 VAL A C 1
ATOM 1868 O O . VAL A 1 227 ? 5.605 -12.776 -15.838 1.00 98.56 227 VAL A O 1
ATOM 1871 N N . ARG A 1 228 ? 7.830 -13.066 -15.783 1.00 98.44 228 ARG A N 1
ATOM 1872 C CA . ARG A 1 228 ? 7.903 -13.994 -14.655 1.00 98.44 228 ARG A CA 1
ATOM 1873 C C . ARG A 1 228 ? 8.054 -13.206 -13.367 1.00 98.44 228 ARG A C 1
ATOM 1875 O O . ARG A 1 228 ? 9.062 -12.534 -13.147 1.00 98.44 228 ARG A O 1
ATOM 1882 N N . VAL A 1 229 ? 7.061 -13.322 -12.500 1.00 98.56 229 VAL A N 1
ATOM 1883 C CA . VAL A 1 229 ? 6.943 -12.528 -11.284 1.00 98.56 229 VAL A CA 1
ATOM 1884 C C . VAL A 1 229 ? 7.125 -13.400 -10.051 1.00 98.56 229 VAL A C 1
ATOM 1886 O O . VAL A 1 229 ? 6.372 -14.350 -9.829 1.00 98.56 229 VAL A O 1
ATOM 1889 N N . ALA A 1 230 ? 8.082 -13.022 -9.204 1.00 98.19 230 ALA A N 1
ATOM 1890 C CA . ALA A 1 230 ? 8.195 -13.529 -7.845 1.00 98.19 230 ALA A CA 1
ATOM 1891 C C . ALA A 1 230 ? 7.401 -12.620 -6.899 1.00 98.19 230 ALA A C 1
ATOM 1893 O O . ALA A 1 230 ? 7.745 -11.453 -6.718 1.00 98.19 230 ALA A O 1
ATOM 1894 N N . ILE A 1 231 ? 6.353 -13.140 -6.259 1.00 97.69 231 ILE A N 1
ATOM 1895 C CA . ILE A 1 231 ? 5.620 -12.377 -5.240 1.00 97.69 231 ILE A CA 1
ATOM 1896 C C . ILE A 1 231 ? 6.347 -12.499 -3.895 1.00 97.69 231 ILE A C 1
ATOM 1898 O O . ILE A 1 231 ? 6.644 -13.600 -3.418 1.00 97.69 231 ILE A O 1
ATOM 1902 N N . HIS A 1 232 ? 6.597 -11.367 -3.242 1.00 97.06 232 HIS A N 1
ATOM 1903 C CA . HIS A 1 232 ? 7.061 -11.315 -1.863 1.00 97.06 232 HIS A CA 1
ATOM 1904 C C . HIS A 1 232 ? 6.091 -10.508 -0.994 1.00 97.06 232 HIS A C 1
ATOM 1906 O O . HIS A 1 232 ? 6.136 -9.278 -0.946 1.00 97.06 232 HIS A O 1
ATOM 1912 N N . ASN A 1 233 ? 5.235 -11.224 -0.262 1.00 93.38 233 ASN A N 1
ATOM 1913 C CA . ASN A 1 233 ? 4.295 -10.614 0.672 1.00 93.38 233 ASN A CA 1
ATOM 1914 C C . ASN A 1 233 ? 4.985 -10.278 2.004 1.00 93.38 233 ASN A C 1
ATOM 1916 O O . ASN A 1 233 ? 5.560 -11.161 2.647 1.00 93.38 233 ASN A O 1
ATOM 1920 N N . ALA A 1 234 ? 4.892 -9.022 2.444 1.00 92.12 234 ALA A N 1
ATOM 1921 C CA . ALA A 1 234 ? 5.570 -8.541 3.645 1.00 92.12 234 ALA A CA 1
ATOM 1922 C C . ALA A 1 234 ? 5.046 -9.225 4.920 1.00 92.12 234 ALA A C 1
ATOM 1924 O O . ALA A 1 234 ? 3.848 -9.290 5.163 1.00 92.12 234 ALA A O 1
ATOM 1925 N N . CYS A 1 235 ? 5.929 -9.726 5.784 1.00 92.19 235 CYS A N 1
ATOM 1926 C CA . CYS A 1 235 ? 5.518 -10.536 6.939 1.00 92.19 235 CYS A CA 1
ATOM 1927 C C . CYS A 1 235 ? 4.520 -9.835 7.876 1.00 92.19 235 CYS A C 1
ATOM 1929 O O . CYS A 1 235 ? 3.578 -10.457 8.360 1.00 92.19 235 CYS A O 1
ATOM 1931 N N . HIS A 1 236 ? 4.687 -8.538 8.104 1.00 87.69 236 HIS A N 1
ATOM 1932 C CA . HIS A 1 236 ? 3.843 -7.757 9.009 1.00 87.69 236 HIS A CA 1
ATOM 1933 C C . HIS A 1 236 ? 2.508 -7.307 8.398 1.00 87.69 236 HIS A C 1
ATOM 1935 O O . HIS A 1 236 ? 1.686 -6.743 9.111 1.00 87.69 236 HIS A O 1
ATOM 1941 N N . THR A 1 237 ? 2.254 -7.563 7.109 1.00 88.44 237 THR A N 1
ATOM 1942 C CA . THR A 1 237 ? 0.917 -7.354 6.526 1.00 88.44 237 THR A CA 1
ATOM 1943 C C . THR A 1 237 ? 0.035 -8.585 6.692 1.00 88.44 237 THR A C 1
ATOM 1945 O O . THR A 1 237 ? -1.136 -8.453 7.034 1.00 88.44 237 THR A O 1
ATOM 1948 N N . TRP A 1 238 ? 0.592 -9.785 6.514 1.00 89.00 238 TRP A N 1
ATOM 1949 C CA . TRP A 1 238 ? -0.220 -10.999 6.400 1.00 89.00 238 TRP A CA 1
ATOM 1950 C C . TRP A 1 238 ? 0.161 -12.140 7.343 1.00 89.00 238 TRP A C 1
ATOM 1952 O O . TRP A 1 238 ? -0.655 -13.027 7.533 1.00 89.00 238 TRP A O 1
ATOM 1962 N N . LYS A 1 239 ? 1.364 -12.187 7.926 1.00 90.25 239 LYS A N 1
ATOM 1963 C CA . LYS A 1 239 ? 1.694 -13.250 8.898 1.00 90.25 239 LYS A CA 1
ATOM 1964 C C . LYS A 1 239 ? 1.310 -12.865 10.311 1.00 90.25 239 LYS A C 1
ATOM 1966 O O . LYS A 1 239 ? 0.788 -13.695 11.040 1.00 90.25 239 LYS A O 1
ATOM 1971 N N . MET A 1 240 ? 1.571 -11.612 10.678 1.00 84.44 240 MET A N 1
ATOM 1972 C CA . MET A 1 240 ? 1.187 -11.083 11.988 1.00 84.44 240 MET A CA 1
ATOM 1973 C C . MET A 1 240 ? -0.335 -10.932 12.091 1.00 84.44 240 MET A C 1
ATOM 1975 O O . MET A 1 240 ? -0.914 -11.271 13.111 1.00 84.44 240 MET A O 1
ATOM 1979 N N . MET A 1 241 ? -0.990 -10.516 10.999 1.00 82.50 241 MET A N 1
ATOM 1980 C CA . MET A 1 241 ? -2.434 -10.250 10.956 1.00 82.50 241 MET A CA 1
ATOM 1981 C C . MET A 1 241 ? -3.147 -11.139 9.922 1.00 82.50 241 MET A C 1
ATOM 1983 O O . MET A 1 241 ? -3.915 -10.649 9.093 1.00 82.50 241 MET A O 1
ATOM 1987 N N . ALA A 1 242 ? -2.859 -12.444 9.942 1.00 81.56 242 ALA A N 1
ATOM 1988 C CA . ALA A 1 242 ? -3.263 -13.381 8.886 1.00 81.56 242 ALA A CA 1
ATOM 1989 C C . ALA A 1 242 ? -4.770 -13.480 8.650 1.00 81.56 242 ALA A C 1
ATOM 1991 O O . ALA A 1 242 ? -5.199 -13.632 7.506 1.00 81.56 242 ALA A O 1
ATOM 1992 N N . ASP A 1 243 ? -5.563 -13.366 9.710 1.00 87.94 243 ASP A N 1
ATOM 1993 C CA . ASP A 1 243 ? -7.021 -13.499 9.641 1.00 87.94 243 ASP A CA 1
ATOM 1994 C C . ASP A 1 243 ? -7.717 -12.287 9.010 1.00 87.94 243 ASP A C 1
ATOM 1996 O O . ASP A 1 243 ? -8.884 -12.371 8.634 1.00 87.94 243 ASP A O 1
ATOM 2000 N N . ASP A 1 244 ? -6.994 -11.179 8.839 1.00 90.50 244 ASP A N 1
ATOM 2001 C CA . ASP A 1 244 ? -7.529 -9.907 8.350 1.00 90.50 244 ASP A CA 1
ATOM 2002 C C . ASP A 1 244 ? -6.725 -9.335 7.172 1.00 90.50 244 ASP A C 1
ATOM 2004 O O . ASP A 1 244 ? -6.633 -8.119 6.967 1.00 90.50 244 ASP A O 1
ATOM 2008 N N . TYR A 1 245 ? -6.101 -10.221 6.401 1.00 93.12 245 TYR A N 1
ATOM 2009 C CA . TYR A 1 245 ? -5.451 -9.890 5.136 1.00 93.12 245 TYR A CA 1
ATOM 2010 C C . TYR A 1 245 ? -6.193 -10.547 3.962 1.00 93.12 245 TYR A C 1
ATOM 2012 O O . TYR A 1 245 ? -6.798 -11.601 4.179 1.00 93.12 245 TYR A O 1
ATOM 2020 N N . PRO A 1 246 ? -6.166 -9.985 2.735 1.00 94.94 246 PRO A N 1
ATOM 2021 C CA . PRO A 1 246 ? -6.960 -10.510 1.630 1.00 94.94 246 PRO A CA 1
ATOM 2022 C C . PRO A 1 246 ? -6.462 -11.852 1.094 1.00 94.94 246 PRO A C 1
ATOM 2024 O O . PRO A 1 246 ? -5.261 -12.052 0.887 1.00 94.94 246 PRO A O 1
ATOM 2027 N N . TYR A 1 247 ? -7.417 -12.728 0.803 1.00 95.56 247 TYR A N 1
ATOM 2028 C CA . TYR A 1 247 ? -7.290 -14.006 0.110 1.00 95.56 247 TYR A CA 1
ATOM 2029 C C . TYR A 1 247 ? -8.352 -14.068 -0.994 1.00 95.56 247 TYR A C 1
ATOM 2031 O O . TYR A 1 247 ? -9.392 -13.418 -0.914 1.00 95.56 247 TYR A O 1
ATOM 2039 N N . ASP A 1 248 ? -8.084 -14.838 -2.043 1.00 95.38 248 ASP A N 1
ATOM 2040 C CA . ASP A 1 248 ? -8.938 -14.902 -3.227 1.00 95.38 248 ASP A CA 1
ATOM 2041 C C . ASP A 1 248 ? -8.939 -16.342 -3.769 1.00 95.38 248 ASP A C 1
ATOM 2043 O O . ASP A 1 248 ? -7.872 -16.971 -3.799 1.00 95.38 248 ASP A O 1
ATOM 2047 N N . PRO A 1 249 ? -10.098 -16.899 -4.174 1.00 94.19 249 PRO A N 1
ATOM 2048 C CA . PRO A 1 249 ? -10.172 -18.260 -4.706 1.00 94.19 249 PRO A CA 1
ATOM 2049 C C . PRO A 1 249 ? -9.290 -18.466 -5.945 1.00 94.19 249 PRO A C 1
ATOM 2051 O O . PRO A 1 249 ? -8.729 -19.545 -6.135 1.00 94.19 249 PRO A O 1
ATOM 2054 N N . GLU A 1 250 ? -9.074 -17.430 -6.756 1.00 94.19 250 GLU A N 1
ATOM 2055 C CA . GLU A 1 250 ? -8.202 -17.502 -7.930 1.00 94.19 250 GLU A CA 1
ATOM 2056 C C . GLU A 1 250 ? -6.712 -17.513 -7.549 1.00 94.19 250 GLU A C 1
ATOM 2058 O O . GLU A 1 250 ? -5.848 -17.843 -8.369 1.00 94.19 250 GLU A O 1
ATOM 2063 N N . VAL A 1 251 ? -6.373 -17.186 -6.300 1.00 94.50 251 VAL A N 1
ATOM 2064 C CA . VAL A 1 251 ? -5.006 -17.182 -5.776 1.00 94.50 251 VAL A CA 1
ATOM 2065 C C . VAL A 1 251 ? -4.762 -18.465 -4.990 1.00 94.50 251 VAL A C 1
ATOM 2067 O O . VAL A 1 251 ? -4.990 -18.550 -3.785 1.00 94.50 251 VAL A O 1
ATOM 2070 N N . PHE A 1 252 ? -4.260 -19.481 -5.698 1.00 91.75 252 PHE A N 1
ATOM 2071 C CA . PHE A 1 252 ? -3.922 -20.787 -5.122 1.00 91.75 252 PHE A CA 1
ATOM 2072 C C . PHE A 1 252 ? -5.087 -21.395 -4.320 1.00 91.75 252 PHE A C 1
ATOM 2074 O O . PHE A 1 252 ? -4.863 -21.928 -3.240 1.00 91.75 252 PHE A O 1
ATOM 2081 N N . ASN A 1 253 ? -6.327 -21.289 -4.815 1.00 92.25 253 ASN A N 1
ATOM 2082 C CA . ASN A 1 253 ? -7.526 -21.797 -4.138 1.00 92.25 253 ASN A CA 1
ATOM 2083 C C . ASN A 1 253 ? -7.697 -21.245 -2.706 1.00 92.25 253 ASN A C 1
ATOM 2085 O O . ASN A 1 253 ? -7.977 -21.994 -1.766 1.00 92.25 253 ASN A O 1
ATOM 2089 N N . GLY A 1 254 ? -7.432 -19.946 -2.524 1.00 91.62 254 GLY A N 1
ATOM 2090 C CA . GLY A 1 254 ? -7.499 -19.282 -1.222 1.00 91.62 254 GLY A CA 1
ATOM 2091 C C . GLY A 1 254 ? -6.406 -19.702 -0.236 1.00 91.62 254 GLY A C 1
ATOM 2092 O O . GLY A 1 254 ? -6.560 -19.495 0.962 1.00 91.62 254 GLY A O 1
ATOM 2093 N N . GLN A 1 255 ? -5.300 -20.288 -0.706 1.00 90.00 255 GLN A N 1
ATOM 2094 C CA . GLN A 1 255 ? -4.212 -20.765 0.163 1.00 90.00 255 GLN A CA 1
ATOM 2095 C C . GLN A 1 255 ? -3.031 -19.794 0.260 1.00 90.00 255 GLN A C 1
ATOM 2097 O O . GLN A 1 255 ? -2.063 -20.061 0.975 1.00 90.00 255 GLN A O 1
ATOM 2102 N N . ARG A 1 256 ? -3.076 -18.660 -0.454 1.00 92.00 256 ARG A N 1
ATOM 2103 C CA . ARG A 1 256 ? -2.033 -17.628 -0.396 1.00 92.00 256 ARG A CA 1
ATOM 2104 C C . ARG A 1 256 ? -2.605 -16.214 -0.346 1.00 92.00 256 ARG A C 1
ATOM 2106 O O . ARG A 1 256 ? -3.688 -15.984 -0.882 1.00 92.00 256 ARG A O 1
ATOM 2113 N N . PRO A 1 257 ? -1.847 -15.257 0.221 1.00 94.56 257 PRO A N 1
ATOM 2114 C CA . PRO A 1 257 ? -2.231 -13.853 0.221 1.00 94.56 257 PRO A CA 1
ATOM 2115 C C . PRO A 1 257 ? -2.495 -13.322 -1.193 1.00 94.56 257 PRO A C 1
ATOM 2117 O O . PRO A 1 257 ? -1.682 -13.507 -2.109 1.00 94.56 257 PRO A O 1
ATOM 2120 N N . ALA A 1 258 ? -3.623 -12.634 -1.356 1.00 96.19 258 ALA A N 1
ATOM 2121 C CA . ALA A 1 258 ? -4.128 -12.210 -2.655 1.00 96.19 258 ALA A CA 1
ATOM 2122 C C . ALA A 1 258 ? -3.780 -10.772 -3.033 1.00 96.19 258 ALA A C 1
ATOM 2124 O O . ALA A 1 258 ? -3.772 -10.486 -4.225 1.00 96.19 258 ALA A O 1
ATOM 2125 N N . ALA A 1 259 ? -3.463 -9.896 -2.0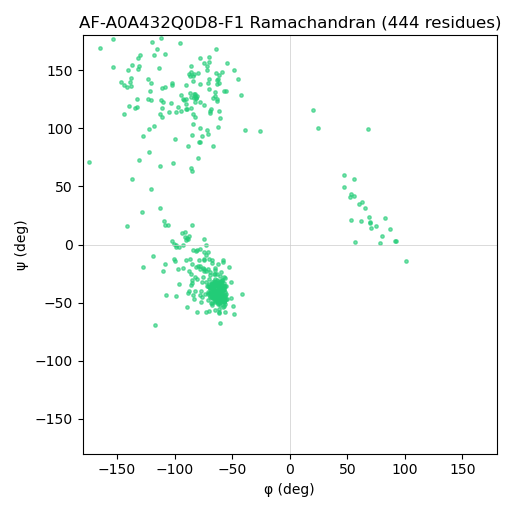73 1.00 95.75 259 ALA A N 1
ATOM 2126 C CA . ALA A 1 259 ? -3.378 -8.454 -2.319 1.00 95.75 259 ALA A CA 1
ATOM 2127 C C . ALA A 1 259 ? -2.545 -8.091 -3.568 1.00 95.75 259 ALA A C 1
ATOM 2129 O O . ALA A 1 259 ? -3.078 -7.566 -4.539 1.00 95.75 259 ALA A O 1
ATOM 2130 N N . SER A 1 260 ? -1.265 -8.472 -3.602 1.00 97.19 260 SER A N 1
ATOM 2131 C CA . SER A 1 260 ? -0.428 -8.272 -4.792 1.00 97.19 260 SER A CA 1
ATOM 2132 C C . SER A 1 260 ? -0.642 -9.379 -5.834 1.00 97.19 260 SER A C 1
ATOM 2134 O O . SER A 1 260 ? -0.721 -9.112 -7.030 1.00 97.19 260 SER A O 1
ATOM 2136 N N . THR A 1 261 ? -0.777 -10.636 -5.398 1.00 97.81 261 THR A N 1
ATOM 2137 C CA . THR A 1 261 ? -0.833 -11.807 -6.291 1.00 97.81 261 THR A CA 1
ATOM 2138 C C . THR A 1 261 ? -1.986 -11.746 -7.295 1.00 97.81 261 THR A C 1
ATOM 2140 O O . THR A 1 261 ? -1.787 -12.014 -8.477 1.00 97.81 261 THR A O 1
ATOM 2143 N N . ALA A 1 262 ? -3.189 -11.396 -6.839 1.00 97.88 262 ALA A N 1
ATOM 2144 C CA . ALA A 1 262 ? -4.379 -11.348 -7.681 1.00 97.88 262 ALA A CA 1
ATOM 2145 C C . ALA A 1 262 ? -4.276 -10.247 -8.740 1.00 97.88 262 ALA A C 1
ATOM 2147 O O . ALA A 1 262 ? -4.692 -10.464 -9.871 1.00 97.88 262 ALA A O 1
ATOM 2148 N N . VAL A 1 263 ? -3.691 -9.094 -8.400 1.00 98.44 263 VAL A N 1
ATOM 2149 C CA . VAL A 1 263 ? -3.504 -7.970 -9.334 1.00 98.44 263 VAL A CA 1
ATOM 2150 C C . VAL A 1 263 ? -2.558 -8.379 -10.459 1.00 98.44 263 VAL A C 1
ATOM 2152 O O . VAL A 1 263 ? -2.899 -8.256 -11.632 1.00 98.44 263 VAL A O 1
ATOM 2155 N N . ILE A 1 264 ? -1.404 -8.950 -10.105 1.00 98.56 264 ILE A N 1
ATOM 2156 C CA . ILE A 1 264 ? -0.409 -9.407 -11.081 1.00 98.56 264 ILE A CA 1
ATOM 2157 C C . ILE A 1 264 ? -0.981 -10.503 -11.992 1.00 98.56 264 ILE A C 1
ATOM 2159 O O . ILE A 1 264 ? -0.788 -10.450 -13.205 1.00 98.56 264 ILE A O 1
ATOM 2163 N N . LYS A 1 265 ? -1.741 -11.460 -11.435 1.00 98.19 265 LYS A N 1
ATOM 2164 C CA . LYS A 1 265 ? -2.445 -12.473 -12.237 1.00 98.19 265 LYS A CA 1
ATOM 2165 C C . LYS A 1 265 ? -3.507 -11.858 -13.149 1.00 98.19 265 LYS A C 1
ATOM 2167 O O . LYS A 1 265 ? -3.618 -12.279 -14.294 1.00 98.19 265 LYS A O 1
ATOM 2172 N N . LYS A 1 266 ? -4.270 -10.871 -12.664 1.00 98.38 266 LYS A N 1
ATOM 2173 C CA . LYS A 1 266 ? -5.319 -10.191 -13.440 1.00 98.38 266 LYS A CA 1
ATOM 2174 C C . LYS A 1 266 ? -4.744 -9.438 -14.642 1.00 98.38 266 LYS A C 1
ATOM 2176 O O . LYS A 1 266 ? -5.360 -9.441 -15.699 1.00 98.38 266 LYS A O 1
ATOM 2181 N N . LEU A 1 267 ? -3.552 -8.858 -14.495 1.00 98.69 267 LEU A N 1
ATOM 2182 C CA . LEU A 1 267 ? -2.796 -8.239 -15.590 1.00 98.69 267 LEU A CA 1
ATOM 2183 C C . LEU A 1 267 ? -2.234 -9.260 -16.600 1.00 98.69 267 LEU A C 1
ATOM 2185 O O . LEU A 1 267 ? -1.791 -8.874 -17.675 1.00 98.69 267 LEU A O 1
ATOM 2189 N N . GLY A 1 268 ? -2.247 -10.556 -16.275 1.00 98.12 268 GLY A N 1
ATOM 2190 C CA . GLY A 1 268 ? -1.791 -11.632 -17.157 1.00 98.12 268 GLY A CA 1
ATOM 2191 C C . GLY A 1 268 ? -0.319 -12.019 -17.002 1.00 98.12 268 GLY A C 1
ATOM 2192 O O . GLY A 1 268 ? 0.141 -12.899 -17.724 1.00 98.12 268 GLY A O 1
ATOM 2193 N N . ALA A 1 269 ? 0.418 -11.421 -16.060 1.00 98.56 269 ALA A N 1
ATOM 2194 C CA . ALA A 1 269 ? 1.805 -11.796 -15.799 1.00 98.56 269 ALA A CA 1
ATOM 2195 C C . ALA A 1 269 ? 1.917 -13.164 -15.098 1.00 98.56 269 ALA A C 1
ATOM 2197 O O . ALA A 1 269 ? 1.025 -13.611 -14.369 1.00 98.56 269 ALA A O 1
ATOM 2198 N N . GLN A 1 270 ? 3.050 -13.838 -15.293 1.00 98.12 270 GLN A N 1
ATOM 2199 C CA . GLN A 1 270 ? 3.283 -15.197 -14.813 1.00 98.12 270 GLN A CA 1
ATOM 2200 C C . GLN A 1 270 ? 3.762 -15.175 -13.362 1.00 98.12 270 GLN A C 1
ATOM 2202 O O . GLN A 1 270 ? 4.956 -15.056 -13.095 1.00 98.12 270 GLN A O 1
ATOM 2207 N N . VAL A 1 271 ? 2.848 -15.320 -12.402 1.00 97.38 271 VAL A N 1
ATOM 2208 C CA . VAL A 1 271 ? 3.235 -15.525 -10.997 1.00 97.38 271 VAL A CA 1
ATOM 2209 C C . VAL A 1 271 ? 3.859 -16.912 -10.837 1.00 97.38 271 VAL A C 1
ATOM 2211 O O . VAL A 1 271 ? 3.172 -17.921 -10.998 1.00 97.38 271 VAL A O 1
ATOM 2214 N N . VAL A 1 272 ? 5.149 -16.960 -10.493 1.00 95.56 272 VAL A N 1
ATOM 2215 C CA . VAL A 1 272 ? 5.911 -18.208 -10.338 1.00 95.56 272 VAL A CA 1
ATOM 2216 C C . VAL A 1 272 ? 6.211 -18.474 -8.866 1.00 95.56 272 VAL A C 1
ATOM 2218 O O . VAL A 1 272 ? 6.607 -17.579 -8.118 1.00 95.56 272 VAL A O 1
ATOM 2221 N N . ASP A 1 273 ? 6.011 -19.720 -8.450 1.00 92.88 273 ASP A N 1
ATOM 2222 C CA . ASP A 1 273 ? 6.280 -20.171 -7.090 1.00 92.88 273 ASP A CA 1
ATOM 2223 C C . ASP A 1 273 ? 7.748 -20.559 -6.881 1.00 92.88 273 ASP A C 1
ATOM 2225 O O . ASP A 1 273 ? 8.360 -21.118 -7.783 1.00 92.88 273 ASP A O 1
ATOM 2229 N N . TYR A 1 274 ? 8.290 -20.303 -5.691 1.00 95.69 274 TYR A N 1
ATOM 2230 C CA . TYR A 1 274 ? 9.686 -20.577 -5.336 1.00 95.69 274 TYR A CA 1
ATOM 2231 C C . TYR A 1 274 ? 9.794 -21.100 -3.903 1.00 95.69 274 TYR A C 1
ATOM 2233 O O . TYR A 1 274 ? 8.989 -20.748 -3.036 1.00 95.69 274 TYR A O 1
ATOM 2241 N N . SER A 1 275 ? 10.804 -21.926 -3.626 1.00 96.12 275 SER A N 1
ATOM 2242 C CA . SER A 1 275 ? 10.896 -22.731 -2.398 1.00 96.12 275 SER A CA 1
ATOM 2243 C C . SER A 1 275 ? 10.907 -21.913 -1.101 1.00 96.12 275 SER A C 1
ATOM 2245 O O . SER A 1 275 ? 10.511 -22.403 -0.043 1.00 96.12 275 SER A O 1
ATOM 2247 N N . THR A 1 276 ? 11.322 -20.647 -1.174 1.00 96.06 276 THR A N 1
ATOM 2248 C CA . THR A 1 276 ? 11.441 -19.742 -0.023 1.00 96.06 276 THR A CA 1
ATOM 2249 C C . THR A 1 276 ? 10.398 -18.639 -0.013 1.00 96.06 276 THR A C 1
ATOM 2251 O O . THR A 1 276 ? 10.594 -17.623 0.656 1.00 96.06 276 THR A O 1
ATOM 2254 N N . TRP A 1 277 ? 9.278 -18.787 -0.730 1.00 93.94 277 TRP A N 1
ATOM 2255 C CA . TRP A 1 277 ? 8.236 -17.754 -0.795 1.00 93.94 277 TRP A CA 1
ATOM 2256 C C . TRP A 1 277 ? 7.718 -17.335 0.581 1.00 93.94 277 TRP A C 1
ATOM 2258 O O . TRP A 1 277 ? 7.478 -16.147 0.809 1.00 93.94 277 TRP A O 1
ATOM 2268 N N . TYR A 1 278 ? 7.624 -18.291 1.511 1.00 93.62 278 TYR A N 1
ATOM 2269 C CA . TYR A 1 278 ? 7.195 -18.038 2.879 1.00 93.62 278 TYR A CA 1
ATOM 2270 C C . TYR A 1 278 ? 8.265 -17.301 3.689 1.00 93.62 278 TYR A C 1
ATOM 2272 O O . TYR A 1 278 ? 7.924 -16.643 4.658 1.00 93.62 278 TYR A O 1
ATOM 2280 N N . ASP A 1 279 ? 9.547 -17.341 3.335 1.00 94.44 279 ASP A N 1
ATOM 2281 C CA . ASP A 1 279 ? 10.604 -16.762 4.171 1.00 94.44 279 ASP A CA 1
ATOM 2282 C C . ASP A 1 279 ? 10.587 -15.223 4.162 1.00 94.44 279 ASP A C 1
ATOM 2284 O O . ASP A 1 279 ? 10.220 -14.582 3.168 1.00 94.44 279 ASP A O 1
ATOM 2288 N N . CYS A 1 280 ? 11.027 -14.628 5.279 1.00 93.56 280 CYS A N 1
ATOM 2289 C CA . CYS A 1 280 ? 11.237 -13.181 5.421 1.00 93.56 280 CYS A CA 1
ATOM 2290 C C . CYS A 1 280 ? 12.174 -12.643 4.321 1.00 93.56 280 CYS A C 1
ATOM 2292 O O . CYS A 1 280 ? 12.995 -13.376 3.781 1.00 93.56 280 CYS A O 1
ATOM 2294 N N . CYS A 1 281 ? 12.105 -11.350 3.993 1.00 93.19 281 CYS A N 1
ATOM 2295 C CA . CYS A 1 281 ? 13.090 -10.723 3.100 1.00 93.19 281 CYS A CA 1
ATOM 2296 C C . CYS A 1 281 ? 14.498 -10.638 3.713 1.00 93.19 281 CYS A C 1
ATOM 2298 O O . CYS A 1 281 ? 15.454 -10.394 2.987 1.00 93.19 281 CYS A O 1
ATOM 2300 N N . GLY A 1 282 ? 14.621 -10.817 5.031 1.00 90.56 282 GLY A N 1
ATOM 2301 C CA . GLY A 1 282 ? 15.855 -10.622 5.791 1.00 90.56 282 GLY A CA 1
ATOM 2302 C C . GLY A 1 282 ? 15.907 -9.289 6.539 1.00 90.56 282 GLY A C 1
ATOM 2303 O O . GLY A 1 282 ? 16.716 -9.171 7.448 1.00 90.56 282 GLY A O 1
ATOM 2304 N N . PHE A 1 283 ? 15.019 -8.326 6.235 1.00 88.38 283 PHE A N 1
ATOM 2305 C CA . PHE A 1 283 ? 15.042 -6.987 6.845 1.00 88.38 283 PHE A CA 1
ATOM 2306 C C . PHE A 1 283 ? 14.976 -7.007 8.370 1.00 88.38 283 PHE A C 1
ATOM 2308 O O . PHE A 1 283 ? 15.582 -6.139 8.969 1.00 88.38 283 PHE A O 1
ATOM 2315 N N . GLY A 1 284 ? 14.220 -7.942 8.970 1.00 82.62 284 GLY A N 1
ATOM 2316 C CA . GLY A 1 284 ? 14.039 -8.136 10.418 1.00 82.62 284 GLY A CA 1
ATOM 2317 C C . GLY A 1 284 ? 14.288 -6.888 11.273 1.00 82.62 284 GLY A C 1
ATOM 2318 O O . GLY A 1 284 ? 15.434 -6.583 11.568 1.00 82.62 284 GLY A O 1
ATOM 2319 N N . PHE A 1 285 ? 13.240 -6.185 11.712 1.00 83.06 285 PHE A N 1
ATOM 2320 C CA . PHE A 1 285 ? 13.332 -4.834 12.294 1.00 83.06 285 PHE A CA 1
ATOM 2321 C C . PHE A 1 285 ? 14.498 -4.581 13.266 1.00 83.06 285 PHE A C 1
ATOM 2323 O O . PHE A 1 285 ? 15.145 -3.542 13.166 1.00 83.06 285 PHE A O 1
ATOM 2330 N N . ARG A 1 286 ? 14.794 -5.525 14.168 1.00 85.06 286 ARG A N 1
ATOM 2331 C CA . ARG A 1 286 ? 15.971 -5.466 15.048 1.00 85.06 286 ARG A CA 1
ATOM 2332 C C . ARG A 1 286 ? 17.274 -5.859 14.337 1.00 85.06 286 ARG A C 1
ATOM 2334 O O . ARG A 1 286 ? 18.270 -5.162 14.486 1.00 85.06 286 ARG A O 1
ATOM 2341 N N . HIS A 1 287 ? 17.271 -6.924 13.534 1.00 86.69 287 HIS A N 1
ATOM 2342 C CA . HIS A 1 287 ? 18.442 -7.398 12.787 1.00 86.69 287 HIS A CA 1
ATOM 2343 C C . HIS A 1 287 ? 19.023 -6.341 11.839 1.00 86.69 287 HIS A C 1
ATOM 2345 O O . HIS A 1 287 ? 20.238 -6.207 11.780 1.00 86.69 287 HIS A O 1
ATOM 2351 N N . ILE A 1 288 ? 18.226 -5.521 11.147 1.00 84.38 288 ILE A N 1
ATOM 2352 C CA . ILE A 1 288 ? 18.807 -4.440 10.321 1.00 84.38 288 ILE A CA 1
ATOM 2353 C C . ILE A 1 288 ? 19.536 -3.375 11.162 1.00 84.38 288 ILE A C 1
ATOM 2355 O O . ILE A 1 288 ? 20.457 -2.712 10.675 1.00 84.38 288 ILE A O 1
ATOM 2359 N N . LEU A 1 289 ? 19.155 -3.213 12.431 1.00 83.31 289 LEU A N 1
ATOM 2360 C CA . LEU A 1 289 ? 19.788 -2.268 13.349 1.00 83.31 289 LEU A CA 1
ATOM 2361 C C . LEU A 1 289 ? 21.041 -2.863 14.003 1.00 83.31 289 LEU A C 1
ATOM 2363 O O . LEU A 1 289 ? 22.056 -2.173 14.070 1.00 83.31 289 LEU A O 1
ATOM 2367 N N . THR A 1 290 ? 20.990 -4.124 14.443 1.00 86.69 290 THR A N 1
ATOM 2368 C CA . THR A 1 290 ? 22.048 -4.745 15.265 1.00 86.69 290 THR A CA 1
ATOM 2369 C C . THR A 1 290 ? 22.874 -5.819 14.552 1.00 86.69 290 THR A C 1
ATOM 2371 O O . THR A 1 290 ? 24.003 -6.072 14.950 1.00 86.69 290 THR A O 1
ATOM 2374 N N . GLU A 1 291 ? 22.351 -6.440 13.492 1.00 88.31 291 GLU A N 1
ATOM 2375 C CA . GLU A 1 291 ? 22.916 -7.616 12.805 1.00 88.31 291 GLU A CA 1
ATOM 2376 C C . GLU A 1 291 ? 22.834 -7.472 11.272 1.00 88.31 291 GLU A C 1
ATOM 2378 O O . GLU A 1 291 ? 22.252 -8.286 10.545 1.00 88.31 291 GLU A O 1
ATOM 2383 N N . ARG A 1 292 ? 23.412 -6.387 10.747 1.00 87.75 292 ARG A N 1
ATOM 2384 C CA . ARG A 1 292 ? 23.318 -6.041 9.316 1.00 87.75 292 ARG A CA 1
ATOM 2385 C C . ARG A 1 292 ? 23.823 -7.146 8.388 1.00 87.75 292 ARG A C 1
ATOM 2387 O O . ARG A 1 292 ? 23.235 -7.348 7.328 1.00 87.75 292 ARG A O 1
ATOM 2394 N N . GLU A 1 293 ? 24.862 -7.879 8.784 1.00 88.62 293 GLU A N 1
ATOM 2395 C CA . GLU A 1 293 ? 25.403 -8.986 7.984 1.00 88.62 293 GLU A CA 1
ATOM 2396 C C . GLU A 1 293 ? 24.453 -10.182 7.902 1.00 88.62 293 GLU A C 1
ATOM 2398 O O . GLU A 1 293 ? 24.346 -10.809 6.846 1.00 88.62 293 GLU A O 1
ATOM 2403 N N . PHE A 1 294 ? 23.683 -10.458 8.960 1.00 89.50 294 PHE A N 1
ATOM 2404 C CA . PHE A 1 294 ? 22.610 -11.448 8.894 1.00 89.50 294 PHE A CA 1
ATOM 2405 C C . PHE A 1 294 ? 21.552 -11.016 7.873 1.00 89.50 294 PHE A C 1
ATOM 2407 O O . PHE A 1 294 ? 21.198 -11.779 6.980 1.00 89.50 294 PHE A O 1
ATOM 2414 N N . THR A 1 295 ? 21.107 -9.758 7.943 1.00 90.62 295 THR A N 1
ATOM 2415 C CA . THR A 1 295 ? 20.118 -9.207 6.997 1.00 90.62 295 THR A CA 1
ATOM 2416 C C . THR A 1 295 ? 20.590 -9.331 5.544 1.00 90.62 295 THR A C 1
ATOM 2418 O O . THR A 1 295 ? 19.843 -9.801 4.682 1.00 90.62 295 THR A O 1
ATOM 2421 N N . ARG A 1 296 ? 21.845 -8.944 5.277 1.00 90.88 296 ARG A N 1
ATOM 2422 C CA . ARG A 1 296 ? 22.481 -9.004 3.951 1.00 90.88 296 ARG A CA 1
ATOM 2423 C C . ARG A 1 296 ? 22.567 -10.434 3.435 1.00 90.88 296 ARG A C 1
ATOM 2425 O O . ARG A 1 296 ? 22.068 -10.733 2.351 1.00 90.88 296 ARG A O 1
ATOM 2432 N N . SER A 1 297 ? 23.177 -11.317 4.222 1.00 90.81 297 SER A N 1
ATOM 2433 C CA . SER A 1 297 ? 23.385 -12.715 3.842 1.00 90.81 297 SER A CA 1
ATOM 2434 C C . SER A 1 297 ? 22.065 -13.453 3.632 1.00 90.81 297 SER A C 1
ATOM 2436 O O . SER A 1 297 ? 21.930 -14.161 2.637 1.00 90.81 297 SER A O 1
ATOM 2438 N N . PHE A 1 298 ? 21.062 -13.228 4.485 1.00 93.88 298 PHE A N 1
ATOM 2439 C CA . PHE A 1 298 ? 19.741 -13.831 4.336 1.00 93.88 298 PHE A CA 1
ATOM 2440 C C . PHE A 1 298 ? 19.052 -13.370 3.046 1.00 93.88 298 PHE A C 1
ATOM 2442 O O . PHE A 1 298 ? 18.587 -14.200 2.262 1.00 93.88 298 PHE A O 1
ATOM 2449 N N . ALA A 1 299 ? 19.028 -12.059 2.783 1.00 94.75 299 ALA A N 1
ATOM 2450 C CA . ALA A 1 299 ? 18.427 -11.506 1.570 1.00 94.75 299 ALA A CA 1
ATOM 2451 C C . ALA A 1 299 ? 19.092 -12.053 0.296 1.00 94.75 299 ALA A C 1
ATOM 2453 O O . ALA A 1 299 ? 18.403 -12.417 -0.656 1.00 94.75 299 ALA A O 1
ATOM 2454 N N . ILE A 1 300 ? 20.424 -12.159 0.281 1.00 94.56 300 ILE A N 1
ATOM 2455 C CA . ILE A 1 300 ? 21.178 -12.654 -0.877 1.00 94.56 300 ILE A CA 1
ATOM 2456 C C . ILE A 1 300 ? 21.000 -14.167 -1.043 1.00 94.56 300 ILE A C 1
ATOM 2458 O O . ILE A 1 300 ? 20.529 -14.617 -2.085 1.00 94.56 300 ILE A O 1
ATOM 2462 N N . GLN A 1 301 ? 21.343 -14.957 -0.023 1.00 93.62 301 GLN A N 1
ATOM 2463 C CA . GLN A 1 301 ? 21.440 -16.416 -0.131 1.00 93.62 301 GLN A CA 1
ATOM 2464 C C . GLN A 1 301 ? 20.081 -17.110 -0.116 1.00 93.62 301 GLN A C 1
ATOM 2466 O O . GLN A 1 301 ? 19.865 -18.064 -0.860 1.00 93.62 301 GLN A O 1
ATOM 2471 N N . ARG A 1 302 ? 19.151 -16.649 0.727 1.00 95.25 302 ARG A N 1
ATOM 2472 C CA . ARG A 1 302 ? 17.868 -17.332 0.941 1.00 95.25 302 ARG A CA 1
ATOM 2473 C C . ARG A 1 302 ? 16.753 -16.809 0.039 1.00 95.25 302 ARG A C 1
ATOM 2475 O O . ARG A 1 302 ? 15.767 -17.514 -0.172 1.00 95.25 302 ARG A O 1
ATOM 2482 N N . LYS A 1 303 ? 16.893 -15.593 -0.500 1.00 96.19 303 LYS A N 1
ATOM 2483 C CA . LYS A 1 303 ? 15.881 -14.974 -1.368 1.00 96.19 303 LYS A CA 1
ATOM 2484 C C . LYS A 1 303 ? 16.396 -14.716 -2.781 1.00 96.19 303 LYS A C 1
ATOM 2486 O O . LYS A 1 303 ? 15.933 -15.390 -3.690 1.00 96.19 303 LYS A O 1
ATOM 2491 N N . LEU A 1 304 ? 17.330 -13.785 -2.982 1.00 95.81 304 LEU A N 1
ATOM 2492 C CA . LEU A 1 304 ? 17.751 -13.354 -4.325 1.00 95.81 304 LEU A CA 1
ATOM 2493 C C . LEU A 1 304 ? 18.333 -14.505 -5.156 1.00 95.81 304 LEU A C 1
ATOM 2495 O O . LEU A 1 304 ? 17.896 -14.713 -6.284 1.00 95.81 304 LEU A O 1
ATOM 2499 N N . LYS A 1 305 ? 19.247 -15.292 -4.575 1.00 95.94 305 LYS A N 1
ATOM 2500 C CA . LYS A 1 305 ? 19.824 -16.483 -5.211 1.00 95.94 305 LYS A CA 1
ATOM 2501 C C . LYS A 1 305 ? 18.746 -17.485 -5.623 1.00 95.94 305 LYS A C 1
ATOM 2503 O O . LYS A 1 305 ? 18.671 -17.857 -6.784 1.00 95.94 305 LYS A O 1
ATOM 2508 N N . VAL A 1 306 ? 17.883 -17.868 -4.681 1.00 97.06 306 VAL A N 1
ATOM 2509 C CA . VAL A 1 306 ? 16.782 -18.819 -4.910 1.00 97.06 306 VAL A CA 1
ATOM 2510 C C . VAL A 1 306 ? 15.862 -18.334 -6.029 1.00 97.06 306 VAL A C 1
ATOM 2512 O O . VAL A 1 306 ? 15.555 -19.086 -6.946 1.00 97.06 306 VAL A O 1
ATOM 2515 N N . ILE A 1 307 ? 15.444 -17.069 -5.983 1.00 96.94 307 ILE A N 1
ATOM 2516 C CA . ILE A 1 307 ? 14.555 -16.483 -6.990 1.00 96.94 307 ILE A CA 1
ATOM 2517 C C . ILE A 1 307 ? 15.227 -16.480 -8.372 1.00 96.94 307 ILE A C 1
ATOM 2519 O O . ILE A 1 307 ? 14.591 -16.826 -9.368 1.00 96.94 307 ILE A O 1
ATOM 2523 N N . ALA A 1 308 ? 16.508 -16.123 -8.444 1.00 94.56 308 ALA A N 1
ATOM 2524 C CA . ALA A 1 308 ? 17.248 -16.110 -9.699 1.00 94.56 308 ALA A CA 1
ATOM 2525 C C . ALA A 1 308 ? 17.479 -17.524 -10.263 1.00 94.56 308 ALA A C 1
ATOM 2527 O O . ALA A 1 308 ? 17.327 -17.730 -11.465 1.00 94.56 308 ALA A O 1
ATOM 2528 N N . GLU A 1 309 ? 17.813 -18.499 -9.415 1.00 94.94 309 GLU A N 1
ATOM 2529 C CA . GLU A 1 309 ? 18.187 -19.857 -9.828 1.00 94.94 309 GLU A CA 1
ATOM 2530 C C . GLU A 1 309 ? 16.973 -20.763 -10.089 1.00 94.94 309 GLU A C 1
ATOM 2532 O O . GLU A 1 309 ? 16.928 -21.426 -11.126 1.00 94.94 309 GLU A O 1
ATOM 2537 N N . GLU A 1 310 ? 15.976 -20.781 -9.197 1.00 96.75 310 GLU A N 1
ATOM 2538 C CA . GLU A 1 310 ? 14.816 -21.677 -9.316 1.00 96.75 310 GLU A CA 1
ATOM 2539 C C . GLU A 1 310 ? 13.820 -21.188 -10.366 1.00 96.75 310 GLU A C 1
ATOM 2541 O O . GLU A 1 310 ? 13.324 -21.972 -11.177 1.00 96.75 310 GLU A O 1
ATOM 2546 N N . ILE A 1 311 ? 13.510 -19.888 -10.347 1.00 96.31 311 ILE A N 1
ATOM 2547 C CA . ILE A 1 311 ? 12.401 -19.349 -11.138 1.00 96.31 311 ILE A CA 1
ATOM 2548 C C . ILE A 1 311 ? 12.814 -18.319 -12.169 1.00 96.31 311 ILE A C 1
ATOM 2550 O O . ILE A 1 311 ? 11.976 -18.003 -13.011 1.00 96.31 311 ILE A O 1
ATOM 2554 N N . LYS A 1 312 ? 14.057 -17.825 -12.166 1.00 96.31 312 LYS A N 1
ATOM 2555 C CA . LYS A 1 312 ? 14.538 -16.836 -13.147 1.00 96.31 312 LYS A CA 1
ATOM 2556 C C . LYS A 1 312 ? 13.532 -15.690 -13.310 1.00 96.31 312 LYS A C 1
ATOM 2558 O O . LYS A 1 312 ? 13.056 -15.427 -14.414 1.00 96.31 312 LYS A O 1
ATOM 2563 N N . ALA A 1 313 ? 13.091 -15.130 -12.183 1.00 97.50 313 ALA A N 1
ATOM 2564 C CA . ALA A 1 313 ? 12.105 -14.057 -12.195 1.00 97.50 313 ALA A CA 1
ATOM 2565 C C . ALA A 1 313 ? 12.680 -12.826 -12.901 1.00 97.50 313 ALA A C 1
ATOM 2567 O O . ALA A 1 313 ? 13.848 -12.495 -12.708 1.00 97.50 313 ALA A O 1
ATOM 2568 N N . ASP A 1 314 ? 11.848 -12.136 -13.674 1.00 97.94 314 ASP A N 1
ATOM 2569 C CA . ASP A 1 314 ? 12.205 -10.839 -14.250 1.00 97.94 314 ASP A CA 1
ATOM 2570 C C . ASP A 1 314 ? 12.027 -9.728 -13.209 1.00 97.94 314 ASP A C 1
ATOM 2572 O O . ASP A 1 314 ? 12.744 -8.728 -13.219 1.00 97.94 314 ASP A O 1
ATOM 2576 N N . VAL A 1 315 ? 11.079 -9.918 -12.284 1.00 98.06 315 VAL A N 1
ATOM 2577 C CA . VAL A 1 315 ? 10.762 -8.952 -11.233 1.00 98.06 315 VAL A CA 1
ATOM 2578 C C . VAL A 1 315 ? 10.326 -9.627 -9.933 1.00 98.06 315 VAL A C 1
ATOM 2580 O O . VAL A 1 315 ? 9.565 -10.599 -9.923 1.00 98.06 315 VAL A O 1
ATOM 2583 N N . ILE A 1 316 ? 10.791 -9.073 -8.815 1.00 98.06 316 ILE A N 1
ATOM 2584 C CA . ILE A 1 316 ? 10.266 -9.323 -7.476 1.00 98.06 316 ILE A CA 1
ATOM 2585 C C . ILE A 1 316 ? 9.254 -8.225 -7.167 1.00 98.06 316 ILE A C 1
ATOM 2587 O O . ILE A 1 316 ? 9.611 -7.052 -7.035 1.00 98.06 316 ILE A O 1
ATOM 2591 N N . ILE A 1 317 ? 7.995 -8.618 -7.014 1.00 97.75 317 ILE A N 1
ATOM 2592 C CA . ILE A 1 317 ? 6.925 -7.716 -6.604 1.00 97.75 317 ILE A CA 1
ATOM 2593 C C . ILE A 1 317 ? 6.794 -7.753 -5.091 1.00 97.75 317 ILE A C 1
ATOM 2595 O O . ILE A 1 317 ? 6.608 -8.803 -4.470 1.00 97.75 317 ILE A O 1
ATOM 2599 N N . THR A 1 318 ? 6.896 -6.572 -4.505 1.00 95.56 318 THR A N 1
ATOM 2600 C CA . THR A 1 318 ? 6.751 -6.330 -3.073 1.00 95.56 318 THR A CA 1
ATOM 2601 C C . THR A 1 318 ? 5.595 -5.366 -2.837 1.00 95.56 318 THR A C 1
ATOM 2603 O O . THR A 1 318 ? 5.013 -4.832 -3.777 1.00 95.56 318 THR A O 1
ATOM 2606 N N . HIS A 1 319 ? 5.255 -5.131 -1.576 1.00 92.81 319 HIS A N 1
ATOM 2607 C CA . HIS A 1 319 ? 4.309 -4.077 -1.222 1.00 92.81 319 HIS A CA 1
ATOM 2608 C C . HIS A 1 319 ? 4.695 -3.332 0.059 1.00 92.81 319 HIS A C 1
ATOM 2610 O O . HIS A 1 319 ? 3.863 -2.658 0.658 1.00 92.81 319 HIS A O 1
ATOM 2616 N N . ASP A 1 320 ? 5.945 -3.475 0.494 1.00 91.31 320 ASP A N 1
ATOM 2617 C CA . ASP A 1 320 ? 6.483 -2.836 1.688 1.00 91.31 320 ASP A CA 1
ATOM 2618 C C . ASP A 1 320 ? 7.897 -2.324 1.411 1.00 91.31 320 ASP A C 1
ATOM 2620 O O . ASP A 1 320 ? 8.716 -2.987 0.762 1.00 91.31 320 ASP A O 1
ATOM 2624 N N . THR A 1 321 ? 8.198 -1.138 1.935 1.00 86.69 321 THR A N 1
ATOM 2625 C CA . THR A 1 321 ? 9.504 -0.501 1.743 1.00 86.69 321 THR A CA 1
ATOM 2626 C C . THR A 1 321 ? 10.669 -1.294 2.317 1.00 86.69 321 THR A C 1
ATOM 2628 O O . THR A 1 321 ? 11.754 -1.248 1.742 1.00 86.69 321 THR A O 1
ATOM 2631 N N . GLY A 1 322 ? 10.483 -1.997 3.440 1.00 88.44 322 GLY A N 1
ATOM 2632 C CA . GLY A 1 322 ? 11.536 -2.788 4.067 1.00 88.44 322 GLY A CA 1
ATOM 2633 C C . GLY A 1 322 ? 11.928 -3.931 3.146 1.00 88.44 322 GLY A C 1
ATOM 2634 O O . GLY A 1 322 ? 13.106 -4.115 2.855 1.00 88.44 322 GLY A O 1
ATOM 2635 N N . CYS A 1 323 ? 10.937 -4.623 2.584 1.00 92.50 323 CYS A N 1
ATOM 2636 C CA . CYS A 1 323 ? 11.152 -5.656 1.573 1.00 92.50 323 CYS A CA 1
ATOM 2637 C C . CYS A 1 323 ? 11.797 -5.100 0.294 1.00 92.50 323 CYS A C 1
ATOM 2639 O O . CYS A 1 323 ? 12.816 -5.637 -0.135 1.00 92.50 323 CYS A O 1
ATOM 2641 N N . THR A 1 324 ? 11.253 -4.014 -0.272 1.00 92.06 324 THR A N 1
ATOM 2642 C CA . THR A 1 324 ? 11.770 -3.394 -1.512 1.00 92.06 324 THR A CA 1
ATOM 2643 C C . THR A 1 324 ? 13.242 -3.024 -1.350 1.00 92.06 324 THR A C 1
ATOM 2645 O O . THR A 1 324 ? 14.111 -3.542 -2.046 1.00 92.06 324 THR A O 1
ATOM 2648 N N . THR A 1 325 ? 13.545 -2.192 -0.350 1.00 89.62 325 THR A N 1
ATOM 2649 C CA . THR A 1 325 ? 14.902 -1.682 -0.122 1.00 89.62 325 THR A CA 1
ATOM 2650 C C . THR A 1 325 ? 15.883 -2.789 0.248 1.00 89.62 325 THR A C 1
ATOM 2652 O O . THR A 1 325 ? 17.047 -2.714 -0.141 1.00 89.62 325 THR A O 1
ATOM 2655 N N . THR A 1 326 ? 15.431 -3.835 0.949 1.00 92.25 326 THR A N 1
ATOM 2656 C CA . THR A 1 326 ? 16.264 -5.002 1.261 1.00 92.25 326 THR A CA 1
ATOM 2657 C C . THR A 1 326 ? 16.647 -5.752 -0.006 1.00 92.25 326 THR A C 1
ATOM 2659 O O . THR A 1 326 ? 17.826 -6.040 -0.184 1.00 92.25 326 THR A O 1
ATOM 2662 N N . PHE A 1 327 ? 15.715 -6.043 -0.914 1.00 94.19 327 PHE A N 1
ATOM 2663 C CA . PHE A 1 327 ? 16.081 -6.728 -2.156 1.00 94.19 327 PHE A CA 1
ATOM 2664 C C . PHE A 1 327 ? 16.913 -5.850 -3.087 1.00 94.19 327 PHE A C 1
ATOM 2666 O O . PHE A 1 327 ? 17.847 -6.347 -3.703 1.00 94.19 327 PHE A O 1
ATOM 2673 N N . GLU A 1 328 ? 16.639 -4.550 -3.175 1.00 90.56 328 GLU A N 1
ATOM 2674 C CA . GLU A 1 328 ? 17.410 -3.660 -4.046 1.00 90.56 328 GLU A CA 1
ATOM 2675 C C . GLU A 1 328 ? 18.834 -3.432 -3.546 1.00 90.56 328 GLU A C 1
ATOM 2677 O O . GLU A 1 328 ? 19.804 -3.727 -4.246 1.00 90.56 328 GLU A O 1
ATOM 2682 N N . LYS A 1 329 ? 18.987 -2.941 -2.311 1.00 88.31 329 LYS A N 1
ATOM 2683 C CA . LYS A 1 329 ? 20.300 -2.534 -1.792 1.00 88.31 329 LYS A CA 1
ATOM 2684 C C . LYS A 1 329 ? 21.233 -3.732 -1.613 1.00 88.31 329 LYS A C 1
ATOM 2686 O O . LYS A 1 329 ? 22.435 -3.610 -1.845 1.00 88.31 329 LYS A O 1
ATOM 2691 N N . ASN A 1 330 ? 20.698 -4.903 -1.252 1.00 91.25 330 ASN A N 1
ATOM 2692 C CA . ASN A 1 330 ? 21.527 -6.094 -1.066 1.00 91.25 330 ASN A CA 1
ATOM 2693 C C . ASN A 1 330 ? 21.995 -6.734 -2.379 1.00 91.25 330 ASN A C 1
ATOM 2695 O O . ASN A 1 330 ? 23.018 -7.409 -2.355 1.00 91.25 330 ASN A O 1
ATOM 2699 N N . GLN A 1 331 ? 21.353 -6.482 -3.526 1.00 91.12 331 GLN A N 1
ATOM 2700 C CA . GLN A 1 331 ? 21.916 -6.893 -4.822 1.00 91.12 331 GLN A CA 1
ATOM 2701 C C . GLN A 1 331 ? 23.232 -6.165 -5.121 1.00 91.12 331 GLN A C 1
ATOM 2703 O O . GLN A 1 331 ? 24.186 -6.773 -5.606 1.00 91.12 331 GLN A O 1
ATOM 2708 N N . TRP A 1 332 ? 23.308 -4.873 -4.789 1.00 86.94 332 TRP A N 1
ATOM 2709 C CA . TRP A 1 332 ? 24.508 -4.062 -5.007 1.00 86.94 332 TRP A CA 1
ATOM 2710 C C . TRP A 1 332 ? 25.644 -4.446 -4.053 1.00 86.94 332 TRP A C 1
ATOM 2712 O O . TRP A 1 332 ? 26.793 -4.575 -4.467 1.00 86.94 332 TRP A O 1
ATOM 2722 N N . ILE A 1 333 ? 25.309 -4.713 -2.787 1.00 86.88 333 ILE A N 1
ATOM 2723 C CA . ILE A 1 333 ? 26.264 -5.244 -1.803 1.00 86.88 333 ILE A CA 1
ATOM 2724 C C . ILE A 1 333 ? 26.744 -6.636 -2.233 1.00 86.88 333 ILE A C 1
ATOM 2726 O O . ILE A 1 333 ? 27.944 -6.891 -2.250 1.00 86.88 333 ILE A O 1
ATOM 2730 N N . GLY A 1 334 ? 25.832 -7.518 -2.650 1.00 87.62 334 GLY A N 1
ATOM 2731 C CA . GLY A 1 334 ? 26.169 -8.852 -3.144 1.00 87.62 334 GLY A CA 1
ATOM 2732 C C . GLY A 1 334 ? 27.138 -8.813 -4.325 1.00 87.62 334 GLY A C 1
ATOM 2733 O O . GLY A 1 334 ? 28.101 -9.578 -4.349 1.00 87.62 334 GLY A O 1
ATOM 2734 N N . LYS A 1 335 ? 26.967 -7.852 -5.245 1.00 90.12 335 LYS A N 1
ATOM 2735 C CA . LYS A 1 335 ? 27.890 -7.626 -6.367 1.00 90.12 335 LYS A CA 1
ATOM 2736 C C . LYS A 1 335 ? 29.331 -7.379 -5.914 1.00 90.12 335 LYS A C 1
ATOM 2738 O O . LYS A 1 335 ? 30.243 -7.941 -6.515 1.00 90.12 335 LYS A O 1
ATOM 2743 N N . ALA A 1 336 ? 29.540 -6.614 -4.841 1.00 87.88 336 ALA A N 1
ATOM 2744 C CA . ALA A 1 336 ? 30.875 -6.362 -4.288 1.00 87.88 336 ALA A CA 1
ATOM 2745 C C . ALA A 1 336 ? 31.553 -7.629 -3.726 1.00 87.88 336 ALA A C 1
ATOM 2747 O O . ALA A 1 336 ? 32.775 -7.677 -3.627 1.00 87.88 336 ALA A O 1
ATOM 2748 N N . HIS A 1 337 ? 30.774 -8.667 -3.408 1.00 88.12 337 HIS A N 1
ATOM 2749 C CA . HIS A 1 337 ? 31.253 -9.951 -2.891 1.00 88.12 337 HIS A CA 1
ATOM 2750 C C . HIS A 1 337 ? 31.137 -11.104 -3.906 1.00 88.12 337 HIS A C 1
ATOM 2752 O O . HIS A 1 337 ? 31.171 -12.268 -3.516 1.00 88.12 337 HIS A O 1
ATOM 2758 N N . GLY A 1 338 ? 30.959 -10.813 -5.201 1.00 90.81 338 GLY A N 1
ATOM 2759 C CA . GLY A 1 338 ? 30.820 -11.846 -6.240 1.00 90.81 338 GLY A CA 1
ATOM 2760 C C . GLY A 1 338 ? 29.502 -12.634 -6.191 1.00 90.81 338 GLY A C 1
ATOM 2761 O O . GLY A 1 338 ? 29.375 -13.663 -6.844 1.00 90.81 338 GLY A O 1
ATOM 2762 N N . MET A 1 339 ? 28.511 -12.155 -5.438 1.00 90.56 339 MET A N 1
ATOM 2763 C CA . MET A 1 339 ? 27.190 -12.765 -5.262 1.00 90.56 339 MET A CA 1
ATOM 2764 C C . MET A 1 339 ? 26.119 -11.877 -5.901 1.00 90.56 339 MET A C 1
ATOM 2766 O O . MET A 1 339 ? 25.322 -11.238 -5.209 1.00 90.56 339 MET A O 1
ATOM 2770 N N . TYR A 1 340 ? 26.142 -11.775 -7.231 1.00 91.50 340 TYR A N 1
ATOM 2771 C CA . TYR A 1 340 ? 25.234 -10.904 -7.976 1.00 91.50 340 TYR A CA 1
ATOM 2772 C C . TYR A 1 340 ? 24.124 -11.694 -8.668 1.00 91.50 340 TYR A C 1
ATOM 2774 O O . TYR A 1 340 ? 24.376 -12.446 -9.605 1.00 91.50 340 TYR A O 1
ATOM 2782 N N . TYR A 1 341 ? 22.890 -11.469 -8.220 1.00 93.19 341 TYR A N 1
ATOM 2783 C CA . TYR A 1 341 ? 21.675 -12.089 -8.747 1.00 93.19 341 TYR A CA 1
ATOM 2784 C C . TYR A 1 341 ? 20.720 -10.982 -9.216 1.00 93.19 341 TYR A C 1
ATOM 2786 O O . TYR A 1 341 ? 19.848 -10.583 -8.443 1.00 93.19 341 TYR A O 1
ATOM 2794 N N . PRO A 1 342 ? 20.936 -10.409 -10.416 1.00 91.88 342 PRO A N 1
ATOM 2795 C CA . PRO A 1 342 ? 20.179 -9.256 -10.886 1.00 91.88 342 PRO A CA 1
ATOM 2796 C C . PRO A 1 342 ? 18.723 -9.622 -11.161 1.00 91.88 342 PRO A C 1
ATOM 2798 O O . PRO A 1 342 ? 18.437 -10.395 -12.071 1.00 91.88 342 PRO A O 1
ATOM 2801 N N . VAL A 1 343 ? 17.812 -9.021 -10.406 1.00 94.94 343 VAL A N 1
ATOM 2802 C CA . VAL A 1 343 ? 16.365 -9.094 -10.612 1.00 94.94 343 VAL A CA 1
ATOM 2803 C C . VAL A 1 343 ? 15.771 -7.722 -10.303 1.00 94.94 343 VAL A C 1
ATOM 2805 O O . VAL A 1 343 ? 16.130 -7.102 -9.294 1.00 94.94 343 VAL A O 1
ATOM 2808 N N . ALA A 1 344 ? 14.862 -7.238 -11.152 1.00 96.19 344 ALA A N 1
ATOM 2809 C CA . ALA A 1 344 ? 14.151 -5.992 -10.890 1.00 96.19 344 ALA A CA 1
ATOM 2810 C C . ALA A 1 344 ? 13.329 -6.120 -9.598 1.00 96.19 344 ALA A C 1
ATOM 2812 O O . ALA A 1 344 ? 12.794 -7.184 -9.289 1.00 96.19 344 ALA A O 1
ATOM 2813 N N . VAL A 1 345 ? 13.198 -5.043 -8.832 1.00 95.81 345 VAL A N 1
ATOM 2814 C CA . VAL A 1 345 ? 12.369 -5.031 -7.622 1.00 95.81 345 VAL A CA 1
ATOM 2815 C C . VAL A 1 345 ? 11.508 -3.788 -7.648 1.00 95.81 345 VAL A C 1
ATOM 2817 O O . VAL A 1 345 ? 12.021 -2.679 -7.741 1.00 95.81 345 VAL A O 1
ATOM 2820 N N . MET A 1 346 ? 10.199 -3.962 -7.522 1.00 94.50 346 MET A N 1
ATOM 2821 C CA . MET A 1 346 ? 9.277 -2.837 -7.407 1.00 94.50 346 MET A CA 1
ATOM 2822 C C . MET A 1 346 ? 8.015 -3.236 -6.654 1.00 94.50 346 MET A C 1
ATOM 2824 O O . MET A 1 346 ? 7.850 -4.382 -6.220 1.00 94.50 346 MET A O 1
ATOM 2828 N N . SER A 1 347 ? 7.139 -2.262 -6.448 1.00 95.25 347 SER A N 1
ATOM 2829 C CA . SER A 1 347 ? 5.831 -2.519 -5.871 1.00 95.25 347 SER A CA 1
ATOM 2830 C C . SER A 1 347 ? 4.852 -3.101 -6.872 1.00 95.25 347 SER A C 1
ATOM 2832 O O . SER A 1 347 ? 5.009 -2.935 -8.083 1.00 95.25 347 SER A O 1
ATOM 2834 N N . ASP A 1 348 ? 3.799 -3.725 -6.356 1.00 97.31 348 ASP A N 1
ATOM 2835 C CA . ASP A 1 348 ? 2.642 -4.123 -7.153 1.00 97.31 348 ASP A CA 1
ATOM 2836 C C . ASP A 1 348 ? 2.008 -2.935 -7.889 1.00 97.31 348 ASP A C 1
ATOM 2838 O O . ASP A 1 348 ? 1.714 -3.042 -9.079 1.00 97.31 348 ASP A O 1
ATOM 2842 N N . VAL A 1 349 ? 1.854 -1.786 -7.228 1.00 97.31 349 VAL A N 1
ATOM 2843 C CA . VAL A 1 349 ? 1.261 -0.588 -7.839 1.00 97.31 349 VAL A CA 1
ATOM 2844 C C . VAL A 1 349 ? 2.169 0.061 -8.891 1.00 97.31 349 VAL A C 1
ATOM 2846 O O . VAL A 1 349 ? 1.670 0.505 -9.919 1.00 97.31 349 VAL A O 1
ATOM 2849 N N . MET A 1 350 ? 3.490 0.059 -8.697 1.00 97.38 350 MET A N 1
ATOM 2850 C CA . MET A 1 350 ? 4.467 0.559 -9.674 1.00 97.38 350 MET A CA 1
ATOM 2851 C C . MET A 1 350 ? 4.457 -0.303 -10.935 1.00 97.38 350 MET A C 1
ATOM 2853 O O . MET A 1 350 ? 4.348 0.222 -12.041 1.00 97.38 350 MET A O 1
ATOM 2857 N N . PHE A 1 351 ? 4.509 -1.628 -10.770 1.00 98.50 351 PHE A N 1
ATOM 2858 C CA . PHE A 1 351 ? 4.419 -2.563 -11.889 1.00 98.50 351 PHE A CA 1
ATOM 2859 C C . PHE A 1 351 ? 3.092 -2.421 -12.636 1.00 98.50 351 PHE A C 1
ATOM 2861 O O . PHE A 1 351 ? 3.074 -2.356 -13.862 1.00 98.50 351 PHE A O 1
ATOM 2868 N N . SER A 1 352 ? 1.983 -2.321 -11.899 1.00 98.75 352 SER A N 1
ATOM 2869 C CA . SER A 1 352 ? 0.657 -2.141 -12.492 1.00 98.75 352 SER A CA 1
ATOM 2870 C C . SER A 1 352 ? 0.563 -0.830 -13.274 1.00 98.75 352 SER A C 1
ATOM 2872 O O . SER A 1 352 ? -0.012 -0.810 -14.360 1.00 98.75 352 SER A O 1
ATOM 2874 N N . ALA A 1 353 ? 1.148 0.258 -12.761 1.00 98.38 353 ALA A N 1
ATOM 2875 C CA . ALA A 1 353 ? 1.186 1.543 -13.452 1.00 98.38 353 ALA A CA 1
ATOM 2876 C C . ALA A 1 353 ? 2.018 1.461 -14.742 1.00 98.38 353 ALA A C 1
ATOM 2878 O O . ALA A 1 353 ? 1.548 1.918 -15.784 1.00 98.38 353 ALA A O 1
ATOM 2879 N N . LEU A 1 354 ? 3.197 0.818 -14.713 1.00 98.25 354 LEU A N 1
ATOM 2880 C CA . LEU A 1 354 ? 3.982 0.546 -15.928 1.00 98.25 354 LEU A CA 1
ATOM 2881 C C . LEU A 1 354 ? 3.171 -0.255 -16.945 1.00 98.25 354 LEU A C 1
ATOM 2883 O O . LEU A 1 354 ? 3.105 0.142 -18.104 1.00 98.25 354 LEU A O 1
ATOM 2887 N N . ALA A 1 355 ? 2.521 -1.341 -16.512 1.00 98.75 355 ALA A N 1
ATOM 2888 C CA . ALA A 1 355 ? 1.679 -2.161 -17.377 1.00 98.75 355 ALA A CA 1
ATOM 2889 C C . ALA A 1 355 ? 0.585 -1.312 -18.046 1.00 98.75 355 ALA A C 1
ATOM 2891 O O . ALA A 1 355 ? 0.410 -1.371 -19.257 1.00 98.75 355 ALA A O 1
ATOM 2892 N N . CYS A 1 356 ? -0.077 -0.436 -17.285 1.00 98.69 356 CYS A N 1
ATOM 2893 C CA . CYS A 1 356 ? -1.105 0.482 -17.786 1.00 98.69 356 CYS A CA 1
ATOM 2894 C C . CYS A 1 356 ? -0.554 1.670 -18.603 1.00 98.69 356 CYS A C 1
ATOM 2896 O O . CYS A 1 356 ? -1.317 2.554 -18.993 1.00 98.69 356 CYS A O 1
ATOM 2898 N N . GLY A 1 357 ? 0.753 1.721 -18.872 1.00 97.00 357 GLY A N 1
ATOM 2899 C CA . GLY A 1 357 ? 1.370 2.742 -19.712 1.00 97.00 357 GLY A CA 1
ATOM 2900 C C . GLY A 1 357 ? 1.692 4.056 -19.003 1.00 97.00 357 GLY A C 1
ATOM 2901 O O . GLY A 1 357 ? 1.794 5.088 -19.677 1.00 97.00 357 GLY A O 1
ATOM 2902 N N . ALA A 1 358 ? 1.840 4.050 -17.677 1.00 95.25 358 ALA A N 1
ATOM 2903 C CA . ALA A 1 358 ? 2.395 5.181 -16.944 1.00 95.25 358 ALA A CA 1
ATOM 2904 C C . ALA A 1 358 ? 3.856 5.427 -17.347 1.00 95.25 358 ALA A C 1
ATOM 2906 O O . ALA A 1 358 ? 4.608 4.499 -17.652 1.00 95.25 358 ALA A O 1
ATOM 2907 N N . HIS A 1 359 ? 4.279 6.691 -17.327 1.00 94.25 359 HIS A N 1
ATOM 2908 C CA . HIS A 1 359 ? 5.641 7.044 -17.709 1.00 94.25 359 HIS A CA 1
ATOM 2909 C C . HIS A 1 359 ? 6.656 6.476 -16.685 1.00 94.25 359 HIS A C 1
ATOM 2911 O O . HIS A 1 359 ? 6.558 6.810 -15.497 1.00 94.25 359 HIS A O 1
ATOM 2917 N N . PRO A 1 360 ? 7.683 5.705 -17.109 1.00 95.88 360 PRO A N 1
ATOM 2918 C CA . PRO A 1 360 ? 8.580 4.988 -16.192 1.00 95.88 360 PRO A CA 1
ATOM 2919 C C . PRO A 1 360 ? 9.375 5.883 -15.232 1.00 95.88 360 PRO A C 1
ATOM 2921 O O . PRO A 1 360 ? 9.615 5.518 -14.084 1.00 95.88 360 PRO A O 1
ATOM 2924 N N . PHE A 1 361 ? 9.776 7.073 -15.689 1.00 93.31 361 PHE A N 1
ATOM 2925 C CA . PHE A 1 361 ? 10.567 8.010 -14.880 1.00 93.31 361 PHE A CA 1
ATOM 2926 C C . PHE A 1 361 ? 9.733 9.111 -14.226 1.00 93.31 361 PHE A C 1
ATOM 2928 O O . PHE A 1 361 ? 9.893 9.339 -13.042 1.00 93.31 361 PHE A O 1
ATOM 2935 N N . LYS A 1 362 ? 8.791 9.736 -14.935 1.00 87.94 362 LYS A N 1
ATOM 2936 C CA . LYS A 1 362 ? 7.884 10.732 -14.354 1.00 87.94 362 LYS A CA 1
ATOM 2937 C C . LYS A 1 362 ? 7.007 10.124 -13.239 1.00 87.94 362 LYS A C 1
ATOM 2939 O O . LYS A 1 362 ? 7.093 10.539 -12.089 1.00 87.94 362 LYS A O 1
ATOM 2944 N N . VAL A 1 363 ? 6.210 9.098 -13.545 1.00 89.44 363 VAL A N 1
ATOM 2945 C CA . VAL A 1 363 ? 5.217 8.555 -12.595 1.00 89.44 363 VAL A CA 1
ATOM 2946 C C . VAL A 1 363 ? 5.807 7.460 -11.716 1.00 89.44 363 VAL A C 1
ATOM 2948 O O . VAL A 1 363 ? 5.727 7.522 -10.492 1.00 89.44 363 VAL A O 1
ATOM 2951 N N . VAL A 1 364 ? 6.405 6.443 -12.338 1.00 93.62 364 VAL A N 1
ATOM 2952 C CA . VAL A 1 364 ? 6.887 5.256 -11.610 1.00 93.62 364 VAL A CA 1
ATOM 2953 C C . VAL A 1 364 ? 8.231 5.525 -10.927 1.00 93.62 364 VAL A C 1
ATOM 2955 O O . VAL A 1 364 ? 8.587 4.845 -9.971 1.00 93.62 364 VAL A O 1
ATOM 2958 N N . GLN A 1 365 ? 8.942 6.571 -11.355 1.00 92.00 365 GLN A N 1
ATOM 2959 C CA . GLN A 1 365 ? 10.177 7.067 -10.749 1.00 92.00 365 GLN A CA 1
ATOM 2960 C C . GLN A 1 365 ? 11.270 6.005 -10.579 1.00 92.00 365 GLN A C 1
ATOM 2962 O O . GLN A 1 365 ? 11.976 5.978 -9.570 1.00 92.00 365 GLN A O 1
ATOM 2967 N N . LEU A 1 366 ? 11.466 5.167 -11.604 1.00 93.19 366 LEU A N 1
ATOM 2968 C CA . LEU A 1 366 ? 12.463 4.085 -11.595 1.00 93.19 366 LEU A CA 1
ATOM 2969 C C . LEU A 1 366 ? 13.908 4.551 -11.349 1.00 93.19 366 LEU A C 1
ATOM 2971 O O . LEU A 1 366 ? 14.766 3.746 -11.014 1.00 93.19 366 LEU A O 1
ATOM 2975 N N . TYR A 1 367 ? 14.206 5.845 -11.465 1.00 90.25 367 TYR A N 1
ATOM 2976 C CA . TYR A 1 367 ? 15.524 6.384 -11.124 1.00 90.25 367 TYR A CA 1
ATOM 2977 C C . TYR A 1 367 ? 15.851 6.320 -9.617 1.00 90.25 367 TYR A C 1
ATOM 2979 O O . TYR A 1 367 ? 17.013 6.481 -9.253 1.00 90.25 367 TYR A O 1
ATOM 2987 N N . TRP A 1 368 ? 14.866 6.062 -8.746 1.00 89.50 368 TRP A N 1
ATOM 2988 C CA . TRP A 1 368 ? 15.094 5.753 -7.325 1.00 89.50 368 TRP A CA 1
ATOM 2989 C C . TRP A 1 368 ? 15.399 4.275 -7.061 1.00 89.50 368 TRP A C 1
ATOM 2991 O O . TRP A 1 368 ? 15.916 3.932 -5.995 1.00 89.50 368 TRP A O 1
ATOM 3001 N N . ASN A 1 369 ? 15.094 3.398 -8.016 1.00 88.94 369 ASN A N 1
ATOM 3002 C CA . ASN A 1 369 ? 15.388 1.978 -7.923 1.00 88.94 369 ASN A CA 1
ATOM 3003 C C . ASN A 1 369 ? 16.869 1.724 -8.224 1.00 88.94 369 ASN A C 1
ATOM 3005 O O . ASN A 1 369 ? 17.454 2.299 -9.140 1.00 88.94 369 ASN A O 1
ATOM 3009 N N . CYS A 1 370 ? 17.485 0.845 -7.435 1.00 85.12 370 CYS A N 1
ATOM 3010 C CA . CYS A 1 370 ? 18.881 0.424 -7.623 1.00 85.12 370 CYS A CA 1
ATOM 3011 C C . CYS A 1 370 ? 18.993 -0.937 -8.325 1.00 85.12 370 CYS A C 1
ATOM 3013 O O . CYS A 1 370 ? 20.092 -1.352 -8.699 1.00 85.12 370 CYS A O 1
ATOM 3015 N N . SER A 1 371 ? 17.880 -1.666 -8.430 1.00 84.31 371 SER A N 1
ATOM 3016 C CA . SER A 1 371 ? 17.812 -2.956 -9.115 1.00 84.31 371 SER A CA 1
ATOM 3017 C C . SER A 1 371 ? 17.853 -2.804 -10.641 1.00 84.31 371 SER A C 1
ATOM 3019 O O . SER A 1 371 ? 17.517 -1.755 -11.177 1.00 84.31 371 SER A O 1
ATOM 3021 N N . ASN A 1 372 ? 18.283 -3.859 -11.339 1.00 86.94 372 ASN A N 1
ATOM 3022 C CA . ASN A 1 372 ? 18.387 -3.888 -12.803 1.00 86.94 372 ASN A CA 1
ATOM 3023 C C . ASN A 1 372 ? 16.988 -4.049 -13.426 1.00 86.94 372 ASN A C 1
ATOM 3025 O O . ASN A 1 372 ? 16.497 -5.174 -13.534 1.00 86.94 372 ASN A O 1
ATOM 3029 N N . TYR A 1 373 ? 16.331 -2.940 -13.770 1.00 94.25 373 TYR A N 1
ATOM 3030 C CA . TYR A 1 373 ? 14.957 -2.921 -14.291 1.00 94.25 373 TYR A CA 1
ATOM 3031 C C . TYR A 1 373 ? 14.884 -2.789 -15.814 1.00 94.25 373 TYR A C 1
ATOM 3033 O O . TYR A 1 373 ? 13.829 -3.014 -16.399 1.00 94.25 373 TYR A O 1
ATOM 3041 N N . GLU A 1 374 ? 15.974 -2.431 -16.481 1.00 95.88 374 GLU A N 1
ATOM 3042 C CA . GLU A 1 374 ? 16.007 -2.193 -17.922 1.00 95.88 374 GLU A CA 1
ATOM 3043 C C . GLU A 1 374 ? 15.608 -3.439 -18.737 1.00 95.88 374 GLU A C 1
ATOM 3045 O O . GLU A 1 374 ? 14.748 -3.306 -19.611 1.00 95.88 374 GLU A O 1
ATOM 3050 N N . PRO A 1 375 ? 16.096 -4.661 -18.422 1.00 96.56 375 PRO A N 1
ATOM 3051 C CA . PRO A 1 375 ? 15.647 -5.869 -19.117 1.00 96.56 375 PRO A CA 1
ATOM 3052 C C . PRO A 1 375 ? 14.149 -6.140 -18.944 1.00 96.56 375 PRO A C 1
ATOM 3054 O O . PRO A 1 375 ? 13.507 -6.668 -19.849 1.00 96.56 375 PRO A O 1
ATOM 3057 N N . LEU A 1 376 ? 13.578 -5.767 -17.792 1.00 97.75 376 LEU A N 1
ATOM 3058 C CA . LEU A 1 376 ? 12.141 -5.879 -17.556 1.00 97.75 376 LEU A CA 1
ATOM 3059 C C . LEU A 1 376 ? 11.371 -4.924 -18.475 1.00 97.75 376 LEU A C 1
ATOM 3061 O O . LEU A 1 376 ? 10.405 -5.354 -19.098 1.00 97.75 376 LEU A O 1
ATOM 3065 N N . LEU A 1 377 ? 11.802 -3.662 -18.596 1.00 98.19 377 LEU A N 1
ATOM 3066 C CA . LEU A 1 377 ? 11.158 -2.684 -19.482 1.00 98.19 377 LEU A CA 1
ATOM 3067 C C . LEU A 1 377 ? 11.144 -3.166 -20.936 1.00 98.19 377 LEU A C 1
ATOM 3069 O O . LEU A 1 377 ? 10.099 -3.127 -21.582 1.00 98.19 377 LEU A O 1
ATOM 3073 N N . GLU A 1 378 ? 12.271 -3.680 -21.430 1.00 98.00 378 GLU A N 1
ATOM 3074 C CA . GLU A 1 378 ? 12.366 -4.233 -22.786 1.00 98.00 378 GLU A CA 1
ATOM 3075 C C . GLU A 1 378 ? 11.447 -5.443 -22.970 1.00 98.00 378 GLU A C 1
ATOM 3077 O O . GLU A 1 378 ? 10.725 -5.525 -23.964 1.00 98.00 378 GLU A O 1
ATOM 3082 N N . LYS A 1 379 ? 11.410 -6.347 -21.986 1.00 98.06 379 LYS A N 1
ATOM 3083 C CA . LYS A 1 379 ? 10.539 -7.526 -22.014 1.00 98.06 379 LYS A CA 1
ATOM 3084 C C . LYS A 1 379 ? 9.052 -7.171 -22.009 1.00 98.06 379 LYS A C 1
ATOM 3086 O O . LYS A 1 379 ? 8.277 -7.866 -22.660 1.00 98.06 379 LYS A O 1
ATOM 3091 N N . MET A 1 380 ? 8.690 -6.089 -21.317 1.00 98.44 380 MET A N 1
ATOM 3092 C CA . MET A 1 380 ? 7.343 -5.519 -21.299 1.00 98.44 380 MET A CA 1
ATOM 3093 C C . MET A 1 380 ? 6.973 -4.794 -22.602 1.00 98.44 380 MET A C 1
ATOM 3095 O O . MET A 1 380 ? 5.827 -4.388 -22.738 1.00 98.44 380 MET A O 1
ATOM 3099 N N . GLY A 1 381 ? 7.908 -4.580 -23.537 1.00 97.81 381 GLY A N 1
ATOM 3100 C CA . GLY A 1 381 ? 7.679 -3.822 -24.776 1.00 97.81 381 GLY A CA 1
ATOM 3101 C C . GLY A 1 381 ? 8.007 -2.323 -24.693 1.00 97.81 381 GLY A C 1
ATOM 3102 O O . GLY A 1 381 ? 7.849 -1.605 -25.676 1.00 97.81 381 GLY A O 1
ATOM 3103 N N . ILE A 1 382 ? 8.528 -1.834 -23.561 1.00 97.88 382 ILE A N 1
ATOM 3104 C CA . ILE A 1 382 ? 8.939 -0.433 -23.356 1.00 97.88 382 ILE A CA 1
ATOM 3105 C C . ILE A 1 382 ? 10.385 -0.254 -23.853 1.00 97.88 382 ILE A C 1
ATOM 3107 O O . ILE A 1 382 ? 11.319 -0.029 -23.084 1.00 97.88 382 ILE A O 1
ATOM 3111 N N . THR A 1 383 ? 10.600 -0.399 -25.160 1.00 97.00 383 THR A N 1
ATOM 3112 C CA . THR A 1 383 ? 11.942 -0.392 -25.782 1.00 97.00 383 THR A CA 1
ATOM 3113 C C . THR A 1 383 ? 12.535 1.011 -25.945 1.00 97.00 383 THR A C 1
ATOM 3115 O O . THR A 1 383 ? 13.754 1.170 -25.995 1.00 97.00 383 THR A O 1
ATOM 3118 N N . ASN A 1 384 ? 11.699 2.051 -25.942 1.00 96.81 384 ASN A N 1
ATOM 3119 C CA . ASN A 1 384 ? 12.109 3.456 -26.012 1.00 96.81 384 ASN A CA 1
ATOM 3120 C C . ASN A 1 384 ? 12.463 4.061 -24.636 1.00 96.81 384 ASN A C 1
ATOM 3122 O O . ASN A 1 384 ? 12.534 5.281 -24.484 1.00 96.81 384 ASN A O 1
ATOM 3126 N N . TRP A 1 385 ? 12.707 3.239 -23.609 1.00 96.56 385 TRP A N 1
ATOM 3127 C CA . TRP A 1 385 ? 12.957 3.710 -22.242 1.00 96.56 385 TRP A CA 1
ATOM 3128 C C . TRP A 1 385 ? 14.136 4.692 -22.130 1.00 96.56 385 TRP A C 1
ATOM 3130 O O . TRP A 1 385 ? 14.129 5.561 -21.262 1.00 96.56 385 TRP A O 1
ATOM 3140 N N . ARG A 1 386 ? 15.138 4.613 -23.016 1.00 97.00 386 ARG A N 1
ATOM 3141 C CA . ARG A 1 386 ? 16.260 5.572 -23.053 1.00 97.00 386 ARG A CA 1
ATOM 3142 C C . ARG A 1 386 ? 15.816 6.973 -23.465 1.00 97.00 386 ARG A C 1
ATOM 3144 O O . ARG A 1 386 ? 16.308 7.953 -22.912 1.00 97.00 386 ARG A O 1
ATOM 3151 N N . GLU A 1 387 ? 14.884 7.063 -24.407 1.00 97.69 387 GLU A N 1
ATOM 3152 C CA . GLU A 1 387 ? 14.298 8.330 -24.849 1.00 97.69 387 GLU A CA 1
ATOM 3153 C C . GLU A 1 387 ? 13.431 8.919 -23.739 1.00 97.69 387 GLU A C 1
ATOM 3155 O O . GLU A 1 387 ? 13.609 10.078 -23.384 1.00 97.69 387 GLU A O 1
ATOM 3160 N N . LEU A 1 388 ? 12.598 8.091 -23.099 1.00 96.31 388 LEU A N 1
ATOM 3161 C CA . LEU A 1 388 ? 11.785 8.482 -21.939 1.00 96.31 388 LEU A CA 1
ATOM 3162 C C . LEU A 1 388 ? 12.647 8.938 -20.749 1.00 96.31 388 LEU A C 1
ATOM 3164 O O . LEU A 1 388 ? 12.265 9.828 -19.987 1.00 96.31 388 LEU A O 1
ATOM 3168 N N . LYS A 1 389 ? 13.829 8.337 -20.567 1.00 96.19 389 LYS A N 1
ATOM 3169 C CA . LYS A 1 389 ? 14.797 8.779 -19.556 1.00 96.19 389 LYS A CA 1
ATOM 3170 C C . LYS A 1 389 ? 15.365 10.151 -19.904 1.00 96.19 389 LYS A C 1
ATOM 3172 O O . LYS A 1 389 ? 15.409 11.017 -19.036 1.00 96.19 389 LYS A O 1
ATOM 3177 N N . LYS A 1 390 ? 15.757 10.360 -21.162 1.00 96.81 390 LYS A N 1
ATOM 3178 C CA . LYS A 1 390 ? 16.241 11.659 -21.640 1.00 96.81 390 LYS A CA 1
ATOM 3179 C C . LYS A 1 390 ? 15.165 12.742 -21.507 1.00 96.81 390 LYS A C 1
ATOM 3181 O O . LYS A 1 390 ? 15.458 13.821 -21.008 1.00 96.81 390 LYS A O 1
ATOM 3186 N N . GLU A 1 391 ? 13.921 12.433 -21.869 1.00 94.44 391 GLU A N 1
ATOM 3187 C CA . GLU A 1 391 ? 12.766 13.321 -21.686 1.00 94.44 391 GLU A CA 1
ATOM 3188 C C . GLU A 1 391 ? 12.618 13.751 -20.219 1.00 94.44 391 GLU A C 1
ATOM 3190 O O . GLU A 1 391 ? 12.390 14.926 -19.925 1.00 94.44 391 GLU A O 1
ATOM 3195 N N . TRP A 1 392 ? 12.787 12.817 -19.280 1.00 92.00 392 TRP A N 1
ATOM 3196 C CA . TRP A 1 392 ? 12.783 13.124 -17.852 1.00 92.00 392 TRP A CA 1
ATOM 3197 C C . TRP A 1 392 ? 13.974 13.990 -17.423 1.00 92.00 392 TRP A C 1
ATOM 3199 O O . TRP A 1 392 ? 13.790 14.963 -16.699 1.00 92.00 392 TRP A O 1
ATOM 3209 N N . GLU A 1 393 ? 15.187 13.689 -17.879 1.00 94.31 393 GLU A N 1
ATOM 3210 C CA . GLU A 1 393 ? 16.373 14.498 -17.568 1.00 94.31 393 GLU A CA 1
ATOM 3211 C C . GLU A 1 393 ? 16.236 15.941 -18.077 1.00 94.31 393 GLU A C 1
ATOM 3213 O O . GLU A 1 393 ? 16.603 16.885 -17.376 1.00 94.31 393 GLU A O 1
ATOM 3218 N N . ASP A 1 394 ? 15.674 16.128 -19.270 1.00 94.31 394 ASP A N 1
ATOM 3219 C CA . ASP A 1 394 ? 15.398 17.452 -19.828 1.00 94.31 394 ASP A CA 1
ATOM 3220 C C . ASP A 1 394 ? 14.263 18.159 -19.066 1.00 94.31 394 ASP A C 1
ATOM 3222 O O . ASP A 1 394 ? 14.366 19.352 -18.774 1.00 94.31 394 ASP A O 1
ATOM 3226 N N . THR A 1 395 ? 13.247 17.408 -18.627 1.00 88.19 395 THR A N 1
ATOM 3227 C CA . THR A 1 395 ? 12.195 17.902 -17.723 1.00 88.19 395 THR A CA 1
ATOM 3228 C C . THR A 1 395 ? 12.780 18.429 -16.406 1.00 88.19 395 THR A C 1
ATOM 3230 O O . THR A 1 395 ? 12.434 19.523 -15.966 1.00 88.19 395 THR A O 1
ATOM 3233 N N . VAL A 1 396 ? 13.699 17.690 -15.778 1.00 88.31 396 VAL A N 1
ATOM 3234 C CA . VAL A 1 396 ? 14.338 18.102 -14.516 1.00 88.31 396 VAL A CA 1
ATOM 3235 C C . VAL A 1 396 ? 15.143 19.391 -14.693 1.00 88.31 396 VAL A C 1
ATOM 3237 O O . VAL A 1 396 ? 15.075 20.273 -13.839 1.00 88.31 396 VAL A O 1
ATOM 3240 N N . LYS A 1 397 ? 15.871 19.540 -15.808 1.00 92.69 397 LYS A N 1
ATOM 3241 C CA . LYS A 1 397 ? 16.593 20.788 -16.120 1.00 92.69 397 LYS A CA 1
ATOM 3242 C C . LYS A 1 397 ? 15.636 21.968 -16.265 1.00 92.69 397 LYS A C 1
ATOM 3244 O O . LYS A 1 397 ? 15.939 23.050 -15.773 1.00 92.69 397 LYS A O 1
ATOM 3249 N N . TYR A 1 398 ? 14.494 21.755 -16.918 1.00 87.94 398 TYR A N 1
ATOM 3250 C CA . TYR A 1 398 ? 13.467 22.781 -17.071 1.00 87.94 398 TYR A CA 1
ATOM 3251 C C . TYR A 1 398 ? 12.889 23.218 -15.716 1.00 87.94 398 TYR A C 1
ATOM 3253 O O . TYR A 1 398 ? 12.858 24.414 -15.433 1.00 87.94 398 TYR A O 1
ATOM 3261 N N . ILE A 1 399 ? 12.532 22.265 -14.845 1.00 85.62 399 ILE A N 1
ATOM 3262 C CA . ILE A 1 399 ? 12.061 22.545 -13.476 1.00 85.62 399 ILE A CA 1
ATOM 3263 C C . ILE A 1 399 ? 13.103 23.364 -12.701 1.00 85.62 399 ILE A C 1
ATOM 3265 O O . ILE A 1 399 ? 12.767 24.401 -12.134 1.00 85.62 399 ILE A O 1
ATOM 3269 N N . ALA A 1 400 ? 14.371 22.943 -12.719 1.00 86.25 400 ALA A N 1
ATOM 3270 C CA . ALA A 1 400 ? 15.444 23.635 -12.004 1.00 86.25 400 ALA A CA 1
ATOM 3271 C C . ALA A 1 400 ? 15.655 25.077 -12.502 1.00 86.25 400 ALA A C 1
ATOM 3273 O O . ALA A 1 400 ? 15.955 25.974 -11.712 1.00 86.25 400 ALA A O 1
ATOM 3274 N N . GLU A 1 401 ? 15.487 25.319 -13.804 1.00 91.69 401 GLU A N 1
ATOM 3275 C CA . GLU A 1 401 ? 15.585 26.663 -14.371 1.00 91.69 401 GLU A CA 1
ATOM 3276 C C . GLU A 1 401 ? 14.397 27.543 -13.949 1.00 91.69 401 GLU A C 1
ATOM 3278 O O . GLU A 1 401 ? 14.604 28.692 -13.558 1.00 91.69 401 GLU A O 1
ATOM 3283 N N . LEU A 1 402 ? 13.170 27.010 -13.936 1.00 84.50 402 LEU A N 1
ATOM 3284 C CA . LEU A 1 402 ? 12.005 27.736 -13.418 1.00 84.50 402 LEU A CA 1
ATOM 3285 C C . LEU A 1 402 ? 12.142 28.064 -11.922 1.00 84.50 402 LEU A C 1
ATOM 3287 O O . LEU A 1 402 ? 11.841 29.190 -11.518 1.00 84.50 402 LEU A O 1
ATOM 3291 N N . GLU A 1 403 ? 12.631 27.122 -11.106 1.00 81.44 403 GLU A N 1
ATOM 3292 C CA . GLU A 1 403 ? 12.896 27.343 -9.676 1.00 81.44 403 GLU A CA 1
ATOM 3293 C C . GLU A 1 403 ? 13.930 28.453 -9.471 1.00 81.44 403 GLU A C 1
ATOM 3295 O O . GLU A 1 403 ? 13.714 29.376 -8.684 1.00 81.44 403 GLU A O 1
ATOM 3300 N N . LYS A 1 404 ? 15.029 28.420 -10.233 1.00 90.31 404 LYS A N 1
ATOM 3301 C CA . LYS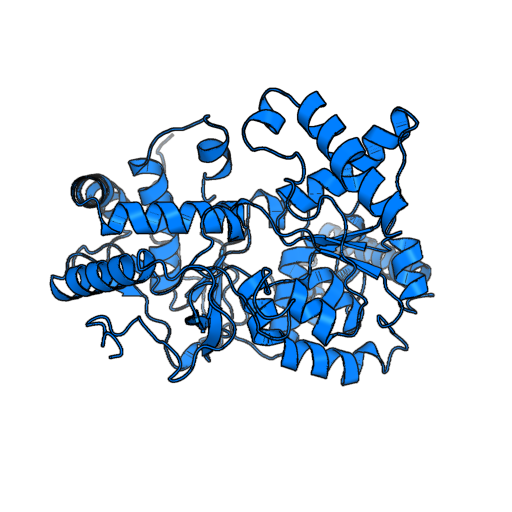 A 1 404 ? 16.080 29.446 -10.196 1.00 90.31 404 LYS A CA 1
ATOM 3302 C C . LYS A 1 404 ? 15.566 30.831 -10.598 1.00 90.31 404 LYS A C 1
ATOM 3304 O O . LYS A 1 404 ? 16.031 31.833 -10.059 1.00 90.31 404 LYS A O 1
ATOM 3309 N N . GLN A 1 405 ? 14.617 30.892 -11.530 1.00 92.31 405 GLN A N 1
ATOM 3310 C CA . GLN A 1 405 ? 13.963 32.131 -11.959 1.00 92.31 405 GLN A CA 1
ATOM 3311 C C . GLN A 1 405 ? 12.831 32.580 -11.016 1.00 92.31 405 GLN A C 1
ATOM 3313 O O . GLN A 1 405 ? 12.276 33.659 -11.215 1.00 92.31 405 GLN A O 1
ATOM 3318 N N . GLY A 1 406 ? 12.473 31.784 -10.000 1.00 87.75 406 GLY A N 1
ATOM 3319 C CA . GLY A 1 406 ? 11.375 32.083 -9.076 1.00 87.75 406 GLY A CA 1
ATOM 3320 C C . GLY A 1 406 ? 9.983 32.008 -9.717 1.00 87.75 406 GLY A C 1
ATOM 3321 O O . GLY A 1 406 ? 9.047 32.640 -9.229 1.00 87.75 406 GLY A O 1
ATOM 3322 N N . LYS A 1 407 ? 9.831 31.258 -10.814 1.00 86.06 407 LYS A N 1
ATOM 3323 C CA . LYS A 1 407 ? 8.588 31.144 -11.595 1.00 86.06 407 LYS A CA 1
ATOM 3324 C C . LYS A 1 407 ? 7.645 30.080 -11.025 1.00 86.06 407 LYS A C 1
ATOM 3326 O O . LYS A 1 407 ? 7.344 29.073 -11.663 1.00 86.06 407 LYS A O 1
ATOM 3331 N N . TYR A 1 408 ? 7.185 30.299 -9.797 1.00 78.31 408 TYR A N 1
ATOM 3332 C CA . TYR A 1 408 ? 6.387 29.315 -9.057 1.00 78.31 408 TYR A CA 1
ATOM 3333 C C . TYR A 1 408 ? 5.031 28.992 -9.702 1.00 78.31 408 TYR A C 1
ATOM 3335 O O . TYR A 1 408 ? 4.619 27.836 -9.675 1.00 78.31 408 TYR A O 1
ATOM 3343 N N . ASP A 1 409 ? 4.361 29.963 -10.328 1.00 77.94 409 ASP A N 1
ATOM 3344 C CA . ASP A 1 409 ? 3.073 29.716 -10.994 1.00 77.94 409 ASP A CA 1
ATOM 3345 C C . ASP A 1 409 ? 3.231 28.809 -12.228 1.00 77.94 409 ASP A C 1
ATOM 3347 O O . ASP A 1 409 ? 2.433 27.897 -12.436 1.00 77.94 409 ASP A O 1
ATOM 3351 N N . GLU A 1 410 ? 4.305 29.002 -13.003 1.00 81.62 410 GLU A N 1
ATOM 3352 C CA . GLU A 1 410 ? 4.636 28.156 -14.161 1.00 81.62 410 GLU A CA 1
ATOM 3353 C C . GLU A 1 410 ? 4.990 26.727 -13.722 1.00 81.62 410 GLU A C 1
ATOM 3355 O O . GLU A 1 410 ? 4.564 25.764 -14.355 1.00 81.62 410 GLU A O 1
ATOM 3360 N N . LEU A 1 411 ? 5.709 26.573 -12.603 1.00 72.44 411 LEU A N 1
ATOM 3361 C CA . LEU A 1 411 ? 5.990 25.262 -12.006 1.00 72.44 411 LEU A CA 1
ATOM 3362 C C . LEU A 1 411 ? 4.713 24.534 -11.586 1.00 72.44 411 LEU A C 1
ATOM 3364 O O . LEU A 1 411 ? 4.566 23.341 -11.848 1.00 72.44 411 LEU A O 1
ATOM 3368 N N . LEU A 1 412 ? 3.788 25.238 -10.931 1.00 70.25 412 LEU A N 1
ATOM 3369 C CA . LEU A 1 412 ? 2.522 24.650 -10.501 1.00 70.25 412 LEU A CA 1
ATOM 3370 C C . LEU A 1 412 ? 1.680 24.200 -11.694 1.00 70.25 412 LEU A C 1
ATOM 3372 O O . LEU A 1 412 ? 1.086 23.127 -11.634 1.00 70.25 412 LEU A O 1
ATOM 3376 N N . GLU A 1 413 ? 1.646 24.979 -12.775 1.00 74.00 413 GLU A N 1
ATOM 3377 C CA . GLU A 1 413 ? 0.926 24.593 -13.988 1.00 74.00 413 GLU A CA 1
ATOM 3378 C C . GLU A 1 413 ? 1.588 23.404 -14.697 1.00 74.00 413 GLU A C 1
ATOM 3380 O O . GLU A 1 413 ? 0.903 22.448 -15.060 1.00 74.00 413 GLU A O 1
ATOM 3385 N N . PHE A 1 414 ? 2.923 23.394 -14.786 1.00 72.88 414 PHE A N 1
ATOM 3386 C CA . PHE A 1 414 ? 3.686 22.257 -15.304 1.00 72.88 414 PHE A CA 1
ATOM 3387 C C . PHE A 1 414 ? 3.336 20.963 -14.557 1.00 72.88 414 PHE A C 1
ATOM 3389 O O . PHE A 1 414 ? 3.074 19.923 -15.160 1.00 72.88 414 PHE A O 1
ATOM 3396 N N . PHE A 1 415 ? 3.290 21.005 -13.226 1.00 69.44 415 PHE A N 1
ATOM 3397 C CA . PHE A 1 415 ? 3.012 19.802 -12.454 1.00 69.44 415 PHE A CA 1
ATOM 3398 C C . PHE A 1 415 ? 1.575 19.275 -12.592 1.00 69.44 415 PHE A C 1
ATOM 3400 O O . PHE A 1 415 ? 1.374 18.062 -12.444 1.00 69.44 415 PHE A O 1
ATOM 3407 N N . LYS A 1 416 ? 0.601 20.141 -12.910 1.00 65.81 416 LYS A N 1
ATOM 3408 C CA . LYS A 1 416 ? -0.770 19.722 -13.249 1.00 65.81 416 LYS A CA 1
ATOM 3409 C C . LYS A 1 416 ? -0.814 18.963 -14.570 1.00 65.81 416 LYS A C 1
ATOM 3411 O O . LYS A 1 416 ? -1.477 17.934 -14.652 1.00 65.81 416 LYS A O 1
ATOM 3416 N N . GLU A 1 417 ? -0.099 19.448 -15.587 1.00 64.69 417 GLU A N 1
ATOM 3417 C CA . GLU A 1 417 ? -0.117 18.875 -16.941 1.00 64.69 417 GLU A CA 1
ATOM 3418 C C . GLU A 1 417 ? 0.316 17.404 -16.954 1.00 64.69 417 GLU A C 1
ATOM 3420 O O . GLU A 1 417 ? -0.291 16.566 -17.620 1.00 64.69 417 GLU A O 1
ATOM 3425 N N . TYR A 1 418 ? 1.350 17.069 -16.185 1.00 57.88 418 TYR A N 1
ATOM 3426 C CA . TYR A 1 418 ? 1.919 15.724 -16.202 1.00 57.88 418 TYR A CA 1
ATOM 3427 C C . TYR A 1 418 ? 1.284 14.762 -15.200 1.00 57.88 418 TYR A C 1
ATOM 3429 O O . TYR A 1 418 ? 1.770 13.636 -15.060 1.00 57.88 418 TYR A O 1
ATOM 3437 N N . ASP A 1 419 ? 0.241 15.194 -14.482 1.00 58.59 419 ASP A N 1
ATOM 3438 C CA . ASP A 1 419 ? -0.366 14.428 -13.385 1.00 58.59 419 ASP A CA 1
ATOM 3439 C C . ASP A 1 419 ? 0.691 13.995 -12.340 1.00 58.59 419 ASP A C 1
ATOM 3441 O O . ASP A 1 419 ? 0.550 13.007 -11.618 1.00 58.59 419 ASP A O 1
ATOM 3445 N N . LEU A 1 420 ? 1.822 14.714 -12.331 1.00 52.84 420 LEU A N 1
ATOM 3446 C CA . LEU A 1 420 ? 3.047 14.342 -11.634 1.00 52.84 420 LEU A CA 1
ATOM 3447 C C . LEU A 1 420 ? 3.005 14.778 -10.186 1.00 52.84 420 LEU A C 1
ATOM 3449 O O . LEU A 1 420 ? 3.665 14.180 -9.334 1.00 52.84 420 LEU A O 1
ATOM 3453 N N . TYR A 1 421 ? 2.292 15.870 -9.930 1.00 49.31 421 TYR A N 1
ATOM 3454 C CA . TYR A 1 421 ? 2.370 16.555 -8.665 1.00 49.31 421 TYR A CA 1
ATOM 3455 C C . TYR A 1 421 ? 1.333 17.682 -8.610 1.00 49.31 421 TYR A C 1
ATOM 3457 O O . TYR A 1 421 ? 1.700 18.849 -8.608 1.00 49.31 421 TYR A O 1
ATOM 3465 N N . GLU A 1 422 ? 0.031 17.400 -8.505 1.00 48.16 422 GLU A N 1
ATOM 3466 C CA . GLU A 1 422 ? -0.775 18.389 -7.779 1.00 48.16 422 GLU A CA 1
ATOM 3467 C C . GLU A 1 422 ? -0.337 18.273 -6.317 1.00 48.16 422 GLU A C 1
ATOM 3469 O O . GLU A 1 422 ? -0.541 17.216 -5.706 1.00 48.16 422 GLU A O 1
ATOM 3474 N N . PRO A 1 423 ? 0.312 19.296 -5.727 1.00 49.06 423 PRO A N 1
ATOM 3475 C CA . PRO A 1 423 ? 0.760 19.195 -4.347 1.00 49.06 423 PRO A CA 1
ATOM 3476 C C . PRO A 1 423 ? -0.402 18.910 -3.385 1.00 49.06 423 PRO A C 1
ATOM 3478 O O . PRO A 1 423 ? -0.155 18.497 -2.252 1.00 49.06 423 PRO A O 1
ATOM 3481 N N . TYR A 1 424 ? -1.660 19.050 -3.809 1.00 60.22 424 TYR A N 1
ATOM 3482 C CA . TYR A 1 424 ? -2.824 18.987 -2.947 1.00 60.22 424 TYR A CA 1
ATOM 3483 C C . TYR A 1 424 ? -3.910 18.120 -3.570 1.00 60.22 424 TYR A C 1
ATOM 3485 O O . TYR A 1 424 ? -4.416 18.418 -4.636 1.00 60.22 424 TYR A O 1
ATOM 3493 N N . SER A 1 425 ? -4.216 17.035 -2.865 1.00 60.94 425 SER A N 1
ATOM 3494 C CA . SER A 1 425 ? -5.535 16.417 -2.732 1.00 60.94 425 SER A CA 1
ATOM 3495 C C . SER A 1 425 ? -6.574 16.749 -3.804 1.00 60.94 425 SER A C 1
ATOM 3497 O O . SER A 1 425 ? -7.089 17.867 -3.853 1.00 60.94 425 SER A O 1
ATOM 3499 N N . LYS A 1 426 ? -6.995 15.742 -4.568 1.00 71.38 426 LYS A N 1
ATOM 3500 C CA . LYS A 1 426 ? -8.121 15.872 -5.490 1.00 71.38 426 LYS A CA 1
ATOM 3501 C C . LYS A 1 426 ? -9.436 15.767 -4.721 1.00 71.38 426 LYS A C 1
ATOM 3503 O O . LYS A 1 426 ? -10.086 14.731 -4.752 1.00 71.38 426 LYS A O 1
ATOM 3508 N N . THR A 1 427 ? -9.770 16.837 -4.002 1.00 68.75 427 THR A N 1
ATOM 3509 C CA . THR A 1 427 ? -10.926 16.896 -3.096 1.00 68.75 427 THR A CA 1
ATOM 3510 C C . THR A 1 427 ? -12.195 17.390 -3.781 1.00 68.75 427 THR A C 1
ATOM 3512 O O . THR A 1 427 ? -12.204 18.487 -4.345 1.00 68.75 427 THR A O 1
ATOM 3515 N N . SER A 1 428 ? -13.286 16.621 -3.718 1.00 69.94 428 SER A N 1
ATOM 3516 C CA . SER A 1 428 ? -14.567 17.034 -4.322 1.00 69.94 428 SER A CA 1
ATOM 3517 C C . SER A 1 428 ? -15.258 18.184 -3.575 1.00 69.94 428 SER A C 1
ATOM 3519 O O . SER A 1 428 ? -16.052 18.915 -4.166 1.00 69.94 428 SER A O 1
ATOM 3521 N N . ASP A 1 429 ? -14.924 18.395 -2.300 1.00 67.19 429 ASP A N 1
ATOM 3522 C CA . ASP A 1 429 ? -15.443 19.475 -1.452 1.00 67.19 429 ASP A CA 1
ATOM 3523 C C . ASP A 1 429 ? -14.610 20.767 -1.525 1.00 67.19 429 ASP A C 1
ATOM 3525 O O . ASP A 1 429 ? -14.873 21.728 -0.796 1.00 67.19 429 ASP A O 1
ATOM 3529 N N . GLY A 1 430 ? -13.603 20.803 -2.406 1.00 55.97 430 GLY A N 1
ATOM 3530 C CA . GLY A 1 430 ? -12.693 21.933 -2.547 1.00 55.97 430 GLY A CA 1
ATOM 3531 C C . GLY A 1 430 ? -11.923 22.220 -1.260 1.00 55.97 430 GLY A C 1
ATOM 3532 O O . GLY A 1 430 ? -11.713 23.397 -0.952 1.00 55.97 430 GLY A O 1
ATOM 3533 N N . PHE A 1 431 ? -11.568 21.171 -0.497 1.00 48.16 431 PHE A N 1
ATOM 3534 C CA . PHE A 1 431 ? -10.914 21.227 0.810 1.00 48.16 431 PHE A CA 1
ATOM 3535 C C . PHE A 1 431 ? -9.860 22.336 0.853 1.00 48.16 431 PHE A C 1
ATOM 3537 O O . PHE A 1 431 ? -8.717 22.195 0.415 1.00 48.16 431 PHE A O 1
ATOM 3544 N N . LYS A 1 432 ? -10.250 23.476 1.426 1.00 48.59 432 LYS A N 1
ATOM 3545 C CA . LYS A 1 432 ? -9.314 24.532 1.784 1.00 48.59 432 LYS A CA 1
ATOM 3546 C C . LYS A 1 432 ? -8.644 24.081 3.061 1.00 48.59 432 LYS A C 1
ATOM 3548 O O . LYS A 1 432 ? -9.338 23.839 4.048 1.00 48.59 432 LYS A O 1
ATOM 3553 N N . TYR A 1 433 ? -7.318 23.995 3.026 1.00 46.84 433 TYR A N 1
ATOM 3554 C CA . TYR A 1 433 ? -6.442 23.831 4.180 1.00 46.84 433 TYR A CA 1
ATOM 3555 C C . TYR A 1 433 ? -7.059 24.385 5.464 1.00 46.84 433 TYR A C 1
ATOM 3557 O O . TYR A 1 433 ? -7.001 25.585 5.740 1.00 46.84 433 TYR A O 1
ATOM 3565 N N . ARG A 1 434 ? -7.665 23.510 6.269 1.00 42.06 434 ARG A N 1
ATOM 3566 C CA . ARG A 1 434 ? -8.025 23.886 7.630 1.00 42.06 434 ARG A CA 1
ATOM 3567 C C . ARG A 1 434 ? -6.717 23.892 8.397 1.00 42.06 434 ARG A C 1
ATOM 3569 O O . ARG A 1 434 ? -6.035 22.867 8.428 1.00 42.06 434 ARG A O 1
ATOM 3576 N N . ARG A 1 435 ? -6.345 25.046 8.967 1.00 38.19 435 ARG A N 1
ATOM 3577 C CA . ARG A 1 435 ? -5.204 25.145 9.889 1.00 38.19 435 ARG A CA 1
ATOM 3578 C C . ARG A 1 435 ? -5.250 23.937 10.826 1.00 38.19 435 ARG A C 1
ATOM 3580 O O . ARG A 1 435 ? -6.311 23.646 11.383 1.00 38.19 435 ARG A O 1
ATOM 3587 N N . SER A 1 436 ? -4.135 23.206 10.952 1.00 40.12 436 SER A N 1
ATOM 3588 C CA . SER A 1 436 ? -4.025 22.122 11.937 1.00 40.12 436 SER A CA 1
ATOM 3589 C C . SER A 1 436 ? -4.583 22.618 13.271 1.00 40.12 436 SER A C 1
ATOM 3591 O O . SER A 1 436 ? -4.330 23.762 13.641 1.00 40.12 436 SER A O 1
ATOM 3593 N N . ALA A 1 437 ? -5.283 21.769 14.029 1.00 43.59 437 ALA A N 1
ATOM 3594 C CA . ALA A 1 437 ? -5.759 22.127 15.370 1.00 43.59 437 ALA A CA 1
ATOM 3595 C C . ALA A 1 437 ? -4.626 22.652 16.281 1.00 43.59 437 ALA A C 1
ATOM 3597 O O . ALA A 1 437 ? -4.888 23.335 17.263 1.00 43.59 437 ALA A O 1
ATOM 3598 N N . THR A 1 438 ? -3.367 22.354 15.939 1.00 39.66 438 THR A N 1
ATOM 3599 C CA . THR A 1 438 ? -2.157 22.811 16.631 1.00 39.66 438 THR A CA 1
ATOM 3600 C C . THR A 1 438 ? -1.435 23.983 15.955 1.00 39.66 438 THR A C 1
ATOM 3602 O O . THR A 1 438 ? -0.380 24.370 16.437 1.00 39.66 438 THR A O 1
ATOM 3605 N N . ALA A 1 439 ? -1.924 24.513 14.830 1.00 40.34 439 ALA A N 1
ATOM 3606 C CA . ALA A 1 439 ? -1.241 25.563 14.065 1.00 40.34 439 ALA A CA 1
ATOM 3607 C C . ALA A 1 439 ? -1.129 26.879 14.847 1.00 40.34 439 ALA A C 1
ATOM 3609 O O . ALA A 1 439 ? -0.138 27.586 14.707 1.00 40.34 439 ALA A O 1
ATOM 3610 N N . ASP A 1 440 ? -2.119 27.160 15.697 1.00 39.97 440 ASP A N 1
ATOM 3611 C CA . ASP A 1 440 ? -2.148 28.335 16.571 1.00 39.97 440 ASP A CA 1
ATOM 3612 C C . ASP A 1 440 ? -1.785 27.981 18.031 1.00 39.97 440 ASP A C 1
ATOM 3614 O O . ASP A 1 440 ? -1.811 28.839 18.914 1.00 39.97 440 ASP A O 1
ATOM 3618 N N . MET A 1 441 ? -1.436 26.716 18.314 1.00 41.75 441 MET A N 1
ATOM 3619 C CA . MET A 1 441 ? -0.913 26.335 19.625 1.00 41.75 441 MET A CA 1
ATOM 3620 C C . MET A 1 441 ? 0.588 26.653 19.663 1.00 41.75 441 MET A C 1
ATOM 3622 O O . MET A 1 441 ? 1.308 26.207 18.768 1.00 41.75 441 MET A O 1
ATOM 3626 N N . PRO A 1 442 ? 1.097 27.366 20.686 1.00 38.47 442 PRO A N 1
ATOM 3627 C CA . PRO A 1 442 ? 2.528 27.568 20.879 1.00 38.47 442 PRO A CA 1
ATOM 3628 C C . PRO A 1 442 ? 3.179 26.221 21.214 1.00 38.47 442 PRO A C 1
ATOM 3630 O O . PRO A 1 442 ? 3.324 25.837 22.374 1.00 38.47 442 PRO A O 1
ATOM 3633 N N . LEU A 1 443 ? 3.520 25.459 20.177 1.00 39.53 443 LEU A N 1
ATOM 3634 C CA . LEU A 1 443 ? 4.304 24.241 20.280 1.00 39.53 443 LEU A CA 1
ATOM 3635 C C . LEU A 1 443 ? 5.731 24.662 20.621 1.00 39.53 443 LEU A C 1
ATOM 3637 O O . LEU A 1 443 ? 6.512 24.996 19.740 1.00 39.53 443 LEU A O 1
ATOM 3641 N N . PHE A 1 444 ? 6.013 24.642 21.924 1.00 31.11 444 PHE A N 1
ATOM 3642 C CA . PHE A 1 444 ? 7.283 24.990 22.558 1.00 31.11 444 PHE A CA 1
ATOM 3643 C C . PHE A 1 444 ? 7.629 26.485 22.446 1.00 31.11 444 PHE A C 1
ATOM 3645 O O . PHE A 1 444 ? 8.171 26.958 21.453 1.00 31.11 444 PHE A O 1
ATOM 3652 N N . LYS A 1 445 ? 7.368 27.241 23.526 1.00 29.55 445 LYS A N 1
ATOM 3653 C CA . LYS A 1 445 ? 8.257 28.365 23.849 1.00 29.55 445 LYS A CA 1
ATOM 3654 C C . LYS A 1 445 ? 9.631 27.735 24.092 1.00 29.55 445 LYS A C 1
ATOM 3656 O O . LYS A 1 445 ? 9.732 26.884 24.976 1.00 29.55 445 LYS A O 1
ATOM 3661 N N . SER A 1 446 ? 10.586 28.073 23.228 1.00 33.00 446 SER A N 1
ATOM 3662 C CA . SER A 1 446 ? 12.001 27.691 23.311 1.00 33.00 446 SER A CA 1
ATOM 3663 C C . SER A 1 446 ? 12.564 27.837 24.715 1.00 33.00 446 SER A C 1
ATOM 3665 O O . SER A 1 446 ? 12.241 28.886 25.326 1.00 33.00 446 SER A O 1
#

Solvent-accessible surface area (backbone atoms only — not comparable to full-atom values): 23871 Å² total; per-residue (Å²): 131,85,82,78,70,91,23,91,80,68,44,66,64,98,57,79,75,42,76,61,89,56,86,69,58,65,65,57,53,52,45,37,52,45,43,52,36,36,76,70,58,61,35,40,70,47,69,86,49,77,81,18,54,62,39,78,44,31,18,46,51,43,37,45,46,74,39,64,69,24,38,30,18,44,45,69,29,73,60,30,46,66,62,41,48,15,49,58,40,22,50,51,44,52,33,59,76,67,71,41,33,29,39,61,61,85,85,64,68,71,65,63,34,66,43,37,68,33,71,74,47,94,49,70,53,59,46,43,42,48,48,33,47,43,43,29,52,24,58,75,72,70,22,47,64,34,28,53,27,31,60,47,46,32,45,50,51,55,44,48,52,47,49,64,78,29,65,68,54,45,62,64,25,49,66,57,29,54,76,65,69,36,41,48,100,88,66,23,48,44,43,63,69,58,88,44,40,46,51,52,42,50,36,69,41,26,65,62,51,32,52,41,20,63,63,44,4,43,73,67,55,36,45,42,62,86,40,32,30,32,69,43,79,50,58,42,47,40,67,77,39,38,67,78,24,46,24,32,47,90,28,71,52,33,73,39,73,16,28,55,53,47,32,45,48,63,60,44,27,38,77,53,83,59,100,48,53,86,54,77,58,28,45,50,64,38,37,52,74,79,34,50,66,58,20,42,49,39,22,40,62,57,41,39,42,45,43,46,70,78,59,56,32,46,30,39,35,23,66,27,45,60,50,41,51,38,60,24,55,36,36,59,55,24,44,79,71,79,52,63,49,84,40,13,58,45,37,46,54,28,52,50,33,47,49,33,57,45,49,56,49,74,38,33,28,52,85,65,51,77,34,59,43,65,69,42,35,44,67,28,45,48,71,60,50,67,57,51,46,49,54,43,54,52,48,51,53,52,52,53,52,35,60,76,70,65,40,58,68,60,51,54,53,53,24,51,76,68,66,64,46,63,89,60,43,58,43,89,82,64,74,68,86,70,74,54,92,57,69,84,46,83,80,68,81,127

Mean predicted aligned error: 5.96 Å